Protein AF-A0A6H9WNY3-F1 (afdb_monomer_lite)

Secondary structure (DSSP, 8-state):
-------------------------------------PPPP--PPPPSSPPPPP----TTT--EE--SEEEEESS-EEEEBSEEEEEBEEEESS-EE-TTB-S-EEEES-SSS-SEEPPTT-EEEEESS-EE--TT----EEES--TT-----EEEESS-EESSPPEEPTT-SSPPB---TTHHHHSB--STTPPPB--TTHHHHHHHHHHHHHHSPPSSEEEEEEPPPEEEEEEEETTTEEEEEEE-S-EEEEEE--SS-SEEEEEEEHHHHHHHHTTSS-EEEEEESPPTT-EEEEEEESSEEEEEEEEEEEETTEE---TTTSHHHHHHHHHHEEEE-TT-SEEEEE-EEEEEEEEE-TTS-EEEEEEEEEEEGGG-EESEEEETT-EEEESS-EES-EEESS-EEEE-S---SSPPEEEE-----S-SSSS---SPPP----B-TTT--B---EEEEEE-GGG-EEEEEE-S--

Structure (mmCIF, N/CA/C/O backbone):
data_AF-A0A6H9WNY3-F1
#
_entry.id   AF-A0A6H9WNY3-F1
#
loop_
_atom_site.group_PDB
_atom_site.id
_atom_site.type_symbol
_atom_site.label_atom_id
_atom_site.label_alt_id
_atom_site.label_comp_id
_atom_site.label_asym_id
_atom_site.label_entity_id
_atom_site.label_seq_id
_atom_site.pdbx_PDB_ins_code
_atom_site.Cartn_x
_atom_site.Cartn_y
_atom_site.Cartn_z
_atom_site.occupancy
_atom_site.B_iso_or_equiv
_atom_site.auth_seq_id
_atom_site.auth_comp_id
_atom_site.auth_asym_id
_atom_site.auth_atom_id
_atom_site.pdbx_PDB_model_num
ATOM 1 N N . MET A 1 1 ? -52.421 21.750 -39.000 1.00 34.47 1 MET A N 1
ATOM 2 C CA . MET A 1 1 ? -52.749 20.972 -40.215 1.00 34.47 1 MET A CA 1
ATOM 3 C C . MET A 1 1 ? -51.470 20.801 -41.020 1.00 34.47 1 MET A C 1
ATOM 5 O O . MET A 1 1 ? -50.813 21.823 -41.181 1.00 34.47 1 MET A O 1
ATOM 9 N N . PRO A 1 2 ? -51.131 19.612 -41.554 1.00 45.41 2 PRO A N 1
ATOM 10 C CA . PRO A 1 2 ? -51.481 18.226 -41.160 1.00 45.41 2 PRO A CA 1
ATOM 11 C C . PRO A 1 2 ? -50.256 17.540 -40.469 1.00 45.41 2 PRO A C 1
ATOM 13 O O . PRO A 1 2 ? -49.135 17.932 -40.750 1.00 45.41 2 PRO A O 1
ATOM 16 N N . GLN A 1 3 ? -50.275 16.666 -39.447 1.00 37.25 3 GLN A N 1
ATOM 17 C CA . GLN A 1 3 ? -51.044 15.474 -39.019 1.00 37.25 3 GLN A CA 1
ATOM 18 C C . GLN A 1 3 ? -50.912 14.221 -39.907 1.00 37.25 3 GLN A C 1
ATOM 20 O O . GLN A 1 3 ? -51.095 14.320 -41.115 1.00 37.25 3 GLN A O 1
ATOM 25 N N . LEU A 1 4 ? -50.733 13.073 -39.213 1.00 31.97 4 LEU A N 1
ATOM 26 C CA . LEU A 1 4 ? -50.788 11.639 -39.598 1.00 31.97 4 LEU A CA 1
ATOM 27 C C . LEU A 1 4 ? -49.418 10.922 -39.670 1.00 31.97 4 LEU A C 1
ATOM 29 O O . LEU A 1 4 ? -48.505 11.414 -40.310 1.00 31.97 4 LEU A O 1
ATOM 33 N N . GLN A 1 5 ? -49.193 9.717 -39.130 1.00 33.12 5 GLN A N 1
ATOM 34 C CA . GLN A 1 5 ? -49.881 8.887 -38.129 1.00 33.12 5 GLN A CA 1
ATOM 35 C C . GLN A 1 5 ? -48.963 7.686 -37.801 1.00 33.12 5 GLN A C 1
ATOM 37 O O . GLN A 1 5 ? -48.269 7.165 -38.669 1.00 33.12 5 GLN A O 1
ATOM 42 N N . SER A 1 6 ? -49.003 7.213 -36.556 1.00 39.84 6 SER A N 1
ATOM 43 C CA . SER A 1 6 ? -48.342 6.003 -36.045 1.00 39.84 6 SER A CA 1
ATOM 44 C C . SER A 1 6 ? -48.907 4.694 -36.622 1.00 39.84 6 SER A C 1
ATOM 46 O O . SER A 1 6 ? -50.127 4.572 -36.740 1.00 39.84 6 SER A O 1
ATOM 48 N N . ARG A 1 7 ? -48.079 3.649 -36.793 1.00 32.47 7 ARG A N 1
ATOM 49 C CA . ARG A 1 7 ? -48.548 2.246 -36.833 1.00 32.47 7 ARG A CA 1
ATOM 50 C C . ARG A 1 7 ? -47.637 1.301 -36.042 1.00 32.47 7 ARG A C 1
ATOM 52 O O . ARG A 1 7 ? -46.516 1.018 -36.439 1.00 32.47 7 ARG A O 1
ATOM 59 N N . ARG A 1 8 ? -48.184 0.782 -34.936 1.00 35.12 8 ARG A N 1
ATOM 60 C CA . ARG A 1 8 ? -47.727 -0.419 -34.217 1.00 35.12 8 ARG A CA 1
ATOM 61 C C . ARG A 1 8 ? -48.290 -1.661 -34.918 1.00 35.12 8 ARG A C 1
ATOM 63 O O . ARG A 1 8 ? -49.485 -1.693 -35.209 1.00 35.12 8 ARG A O 1
ATOM 70 N N . LEU A 1 9 ? -47.474 -2.692 -35.119 1.00 31.30 9 LEU A N 1
ATOM 71 C CA . LEU A 1 9 ? -47.917 -4.017 -35.565 1.00 31.30 9 LEU A CA 1
ATOM 72 C C . LEU A 1 9 ? -48.058 -4.948 -34.351 1.00 31.30 9 LEU A C 1
ATOM 74 O O . LEU A 1 9 ? -47.088 -5.252 -33.667 1.00 31.30 9 LEU A O 1
ATOM 78 N N . ARG A 1 10 ? -49.299 -5.374 -34.079 1.00 34.81 10 ARG A N 1
ATOM 79 C CA . ARG A 1 10 ? -49.643 -6.525 -33.227 1.00 34.81 10 ARG A CA 1
ATOM 80 C C . ARG A 1 10 ? -49.756 -7.756 -34.124 1.00 34.81 10 ARG A C 1
ATOM 82 O O . ARG A 1 10 ? -50.498 -7.700 -35.102 1.00 34.81 10 ARG A O 1
ATOM 89 N N . VAL A 1 11 ? -49.150 -8.876 -33.738 1.00 34.47 11 VAL A N 1
ATOM 90 C CA . VAL A 1 11 ? -49.481 -10.199 -34.293 1.00 34.47 11 VAL A CA 1
ATOM 91 C C . VAL A 1 11 ? -50.318 -10.964 -33.266 1.00 34.47 11 VAL A C 1
ATOM 93 O O . VAL A 1 11 ? -49.983 -11.025 -32.085 1.00 34.47 11 VAL A O 1
ATOM 96 N N . ARG A 1 12 ? -51.474 -11.463 -33.720 1.00 32.38 12 ARG A N 1
ATOM 97 C CA . ARG A 1 12 ? -52.479 -12.207 -32.948 1.00 32.38 12 ARG A CA 1
ATOM 98 C C . ARG A 1 12 ? -52.217 -13.718 -33.021 1.00 32.38 12 ARG A C 1
ATOM 100 O O . ARG A 1 12 ? -51.865 -14.230 -34.076 1.00 32.38 12 ARG A O 1
ATOM 107 N N . ARG A 1 13 ? -52.494 -14.404 -31.905 1.00 38.94 13 ARG A N 1
ATOM 108 C CA . ARG A 1 13 ? -52.745 -15.854 -31.783 1.00 38.94 13 ARG A CA 1
ATOM 109 C C . ARG A 1 13 ? -53.949 -16.288 -32.631 1.00 38.94 13 ARG A C 1
ATOM 111 O O . ARG A 1 13 ? -54.938 -15.562 -32.653 1.00 38.94 13 ARG A O 1
ATOM 118 N N . ASN A 1 14 ? -53.906 -17.509 -33.172 1.00 29.33 14 ASN A N 1
ATOM 119 C CA . ASN A 1 14 ? -55.090 -18.290 -33.548 1.00 29.33 14 ASN A CA 1
ATOM 120 C C . ASN A 1 14 ? -55.005 -19.713 -32.965 1.00 29.33 14 ASN A C 1
ATOM 122 O O . ASN A 1 14 ? -53.932 -20.307 -32.899 1.00 29.33 14 ASN A O 1
ATOM 126 N N . LEU A 1 15 ? -56.165 -20.197 -32.519 1.00 34.97 15 LEU A N 1
ATOM 127 C CA . LEU A 1 15 ? -56.474 -21.470 -31.859 1.00 34.97 15 LEU A CA 1
ATOM 128 C C . LEU A 1 15 ? -57.306 -22.370 -32.797 1.00 34.97 15 LEU A C 1
ATOM 130 O O . LEU A 1 15 ? -58.068 -21.847 -33.607 1.00 34.97 15 LEU A O 1
ATOM 134 N N . GLY A 1 16 ? -57.263 -23.688 -32.552 1.00 27.66 16 GLY A N 1
ATOM 135 C CA . GLY A 1 16 ? -58.256 -24.699 -32.978 1.00 27.66 16 GLY A CA 1
ATOM 136 C C . GLY A 1 16 ? -57.761 -25.627 -34.098 1.00 27.66 16 GLY A C 1
ATOM 137 O O . GLY A 1 16 ? -57.126 -25.158 -35.029 1.00 27.66 16 GLY A O 1
ATOM 138 N N . GLY A 1 17 ? -57.984 -26.943 -34.121 1.00 28.89 17 GLY A N 1
ATOM 139 C CA . GLY A 1 17 ? -58.735 -27.869 -33.269 1.00 28.89 17 GLY A CA 1
ATOM 140 C C . GLY A 1 17 ? -58.964 -29.196 -34.032 1.00 28.89 17 GLY A C 1
ATOM 141 O O . GLY A 1 17 ? -59.437 -29.164 -35.157 1.00 28.89 17 GLY A O 1
ATOM 142 N N . ILE A 1 18 ? -58.544 -30.318 -33.428 1.00 32.75 18 ILE A N 1
ATOM 143 C CA . ILE A 1 18 ? -59.105 -31.696 -33.354 1.00 32.75 18 ILE A CA 1
ATOM 144 C C . ILE A 1 18 ? -60.033 -32.245 -34.487 1.00 32.75 18 ILE A C 1
ATOM 146 O O . ILE A 1 18 ? -61.090 -31.665 -34.703 1.00 32.75 18 ILE A O 1
ATOM 150 N N . LEU A 1 19 ? -59.731 -33.438 -35.075 1.00 28.78 19 LEU A N 1
ATOM 151 C CA . LEU A 1 19 ? -60.422 -34.766 -34.896 1.00 28.78 19 LEU A CA 1
ATOM 152 C C . LEU A 1 19 ? -60.006 -35.866 -35.935 1.00 28.78 19 LEU A C 1
ATOM 154 O O . LEU A 1 19 ? -60.083 -35.616 -37.129 1.00 28.78 19 LEU A O 1
ATOM 158 N N . ALA A 1 20 ? -59.625 -37.062 -35.420 1.00 28.83 20 ALA A N 1
ATOM 159 C CA . ALA A 1 20 ? -59.893 -38.488 -35.805 1.00 28.83 20 ALA A CA 1
ATOM 160 C C . ALA A 1 20 ? -59.968 -38.952 -37.294 1.00 28.83 20 ALA A C 1
ATOM 162 O O . ALA A 1 20 ? -60.455 -38.219 -38.136 1.00 28.83 20 ALA A O 1
ATOM 163 N N . ALA A 1 21 ? -59.657 -40.183 -37.753 1.00 28.64 21 ALA A N 1
ATOM 164 C CA . ALA A 1 21 ? -59.227 -41.519 -37.265 1.00 28.64 21 ALA A CA 1
ATOM 165 C C . ALA A 1 21 ? -58.685 -42.301 -38.510 1.00 28.64 21 ALA A C 1
ATOM 167 O O . ALA A 1 21 ? -59.074 -41.973 -39.628 1.00 28.64 21 ALA A O 1
ATOM 168 N N . SER A 1 22 ? -57.828 -43.335 -38.462 1.00 26.95 22 SER A N 1
ATOM 169 C CA . SER A 1 22 ? -58.185 -44.758 -38.238 1.00 26.95 22 SER A CA 1
ATOM 170 C C . SER A 1 22 ? -56.954 -45.686 -38.398 1.00 26.95 22 SER A C 1
ATOM 172 O O . SER A 1 22 ? -55.982 -45.344 -39.062 1.00 26.95 22 SER A O 1
ATOM 174 N N . ILE A 1 23 ? -57.068 -46.874 -37.799 1.00 30.25 23 ILE A N 1
ATOM 175 C CA . ILE A 1 23 ? -56.110 -47.953 -37.478 1.00 30.25 23 ILE A CA 1
ATOM 176 C C . ILE A 1 23 ? -55.567 -48.778 -38.670 1.00 30.25 23 ILE A C 1
ATOM 178 O O . ILE A 1 23 ? -56.342 -49.187 -39.529 1.00 30.25 23 ILE A O 1
ATOM 182 N N . ALA A 1 24 ? -54.290 -49.191 -38.600 1.00 27.92 24 ALA A N 1
ATOM 183 C CA . ALA A 1 24 ? -53.834 -50.541 -38.976 1.00 27.92 24 ALA A CA 1
ATOM 184 C C . ALA A 1 24 ? -52.557 -50.914 -38.192 1.00 27.92 24 ALA A C 1
ATOM 186 O O . ALA A 1 24 ? -51.539 -50.231 -38.267 1.00 27.92 24 ALA A O 1
ATOM 187 N N . ALA A 1 25 ? -52.652 -51.979 -37.396 1.00 28.02 25 ALA A N 1
ATOM 188 C CA . ALA A 1 25 ? -51.618 -52.474 -36.497 1.00 28.02 25 ALA A CA 1
ATOM 189 C C . ALA A 1 25 ? -50.583 -53.344 -37.231 1.00 28.02 25 ALA A C 1
ATOM 191 O O . ALA A 1 25 ? -50.953 -54.258 -37.965 1.00 28.02 25 ALA A O 1
ATOM 192 N N . VAL A 1 26 ? -49.297 -53.119 -36.954 1.00 31.86 26 VAL A N 1
ATOM 193 C CA . VAL A 1 26 ? -48.222 -54.094 -37.183 1.00 31.86 26 VAL A CA 1
ATOM 194 C C . VAL A 1 26 ? -47.498 -54.275 -35.853 1.00 31.86 26 VAL A C 1
ATOM 196 O O . VAL A 1 26 ? -46.986 -53.319 -35.277 1.00 31.86 26 VAL A O 1
ATOM 199 N N . ALA A 1 27 ? -47.530 -55.500 -35.333 1.00 29.64 27 ALA A N 1
ATOM 200 C CA . ALA A 1 27 ? -46.882 -55.880 -34.089 1.00 29.64 27 ALA A CA 1
ATOM 201 C C . ALA A 1 27 ? -45.362 -55.977 -34.289 1.00 29.64 27 ALA A C 1
ATOM 203 O O . ALA A 1 27 ? -44.896 -56.740 -35.133 1.00 29.64 27 ALA A O 1
ATOM 204 N N . VAL A 1 28 ? -44.600 -55.236 -33.483 1.00 34.69 28 VAL A N 1
ATOM 205 C CA . VAL A 1 28 ? -43.147 -55.386 -33.320 1.00 34.69 28 VAL A CA 1
ATOM 206 C C . VAL A 1 28 ? -42.886 -55.514 -31.812 1.00 34.69 28 VAL A C 1
ATOM 208 O O . VAL A 1 28 ? -43.454 -54.732 -31.046 1.00 34.69 28 VAL A O 1
ATOM 211 N N . PRO A 1 29 ? -42.116 -56.514 -31.350 1.00 32.22 29 PRO A N 1
ATOM 212 C CA . PRO A 1 29 ? -41.937 -56.776 -29.926 1.00 32.22 29 PRO A CA 1
ATOM 213 C C . PRO A 1 29 ? -41.189 -55.628 -29.234 1.00 32.22 29 PRO A C 1
ATOM 215 O O . PRO A 1 29 ? -40.080 -55.265 -29.620 1.00 32.22 29 PRO A O 1
ATOM 218 N N . LEU A 1 30 ? -41.814 -55.082 -28.188 1.00 27.36 30 LEU A N 1
ATOM 219 C CA . LEU A 1 30 ? -41.206 -54.169 -27.223 1.00 27.36 30 LEU A CA 1
ATOM 220 C C . LEU A 1 30 ? -40.147 -54.928 -26.415 1.00 27.36 30 LEU A C 1
ATOM 222 O O . LEU A 1 30 ? -40.478 -55.723 -25.538 1.00 27.36 30 LEU A O 1
ATOM 226 N N . VAL A 1 31 ? -38.876 -54.659 -26.698 1.00 35.72 31 VAL A N 1
ATOM 227 C CA . VAL A 1 31 ? -37.794 -54.880 -25.738 1.00 35.72 31 VAL A CA 1
ATOM 228 C C . VAL A 1 31 ? -37.658 -53.577 -24.959 1.00 35.72 31 VAL A C 1
ATOM 230 O O . VAL A 1 31 ? -37.225 -52.564 -25.505 1.00 35.72 31 VAL A O 1
ATOM 233 N N . SER A 1 32 ? -38.100 -53.579 -23.703 1.00 31.88 32 SER A N 1
ATOM 234 C CA . SER A 1 32 ? -37.894 -52.456 -22.788 1.00 31.88 32 SER A CA 1
ATOM 235 C C . SER A 1 32 ? -36.393 -52.211 -22.601 1.00 31.88 32 SER A C 1
ATOM 237 O O . SER A 1 32 ? -35.685 -53.156 -22.242 1.00 31.88 32 SER A O 1
ATOM 239 N N . PRO A 1 33 ? -35.878 -50.982 -22.773 1.00 32.75 33 PRO A N 1
ATOM 240 C CA . PRO A 1 33 ? -34.566 -50.656 -22.249 1.00 32.75 33 PRO A CA 1
ATOM 241 C C . PRO A 1 33 ? -34.655 -50.669 -20.720 1.00 32.75 33 PRO A C 1
ATOM 243 O O . PRO A 1 33 ? -35.486 -49.988 -20.117 1.00 32.75 33 PRO A O 1
ATOM 246 N N . ILE A 1 34 ? -33.809 -51.487 -20.100 1.00 33.53 34 ILE A N 1
ATOM 247 C CA . ILE A 1 34 ? -33.526 -51.440 -18.669 1.00 33.53 34 ILE A CA 1
ATOM 248 C C . ILE A 1 34 ? -33.005 -50.029 -18.385 1.00 33.53 34 ILE A C 1
ATOM 250 O O . ILE A 1 34 ? -31.889 -49.690 -18.774 1.00 33.53 34 ILE A O 1
ATOM 254 N N . GLN A 1 35 ? -33.816 -49.186 -17.746 1.00 31.58 35 GLN A N 1
ATOM 255 C CA . GLN A 1 35 ? -33.305 -47.971 -17.127 1.00 31.58 35 GLN A CA 1
ATOM 256 C C . GLN A 1 35 ? -32.492 -48.406 -15.911 1.00 31.58 35 GLN A C 1
ATOM 258 O O . GLN A 1 35 ? -33.046 -48.787 -14.879 1.00 31.58 35 GLN A O 1
ATOM 263 N N . LEU A 1 36 ? -31.168 -48.394 -16.054 1.00 33.03 36 LEU A N 1
ATOM 264 C CA . LEU A 1 36 ? -30.271 -48.411 -14.912 1.00 33.03 36 LEU A CA 1
ATOM 265 C C . LEU A 1 36 ? -30.496 -47.080 -14.181 1.00 33.03 36 LEU A C 1
ATOM 267 O O . LEU A 1 36 ? -30.042 -46.030 -14.631 1.00 33.03 36 LEU A O 1
ATOM 271 N N . LEU A 1 37 ? -31.269 -47.112 -13.095 1.00 34.12 37 LEU A N 1
ATOM 272 C CA . LEU A 1 37 ? -31.332 -46.023 -12.125 1.00 34.12 37 LEU A CA 1
ATOM 273 C C . LEU A 1 37 ? -29.942 -45.908 -11.488 1.00 34.12 37 LEU A C 1
ATOM 275 O O . LEU A 1 37 ? -29.653 -46.560 -10.487 1.00 34.12 37 LEU A O 1
ATOM 279 N N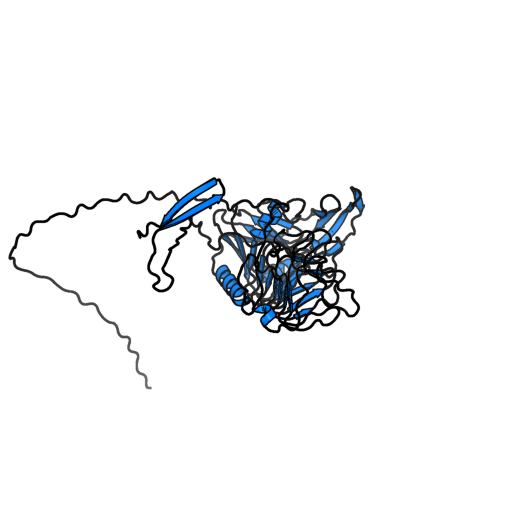 . GLY A 1 38 ? -29.062 -45.124 -12.110 1.00 29.06 38 GLY A N 1
ATOM 280 C CA . GLY A 1 38 ? -27.867 -44.628 -11.446 1.00 29.06 38 GLY A CA 1
ATOM 281 C C . GLY A 1 38 ? -28.317 -43.804 -10.247 1.00 29.06 38 GLY A C 1
ATOM 282 O O . GLY A 1 38 ? -29.139 -42.897 -10.393 1.00 29.06 38 GLY A O 1
ATOM 283 N N . ALA A 1 39 ? -27.842 -44.161 -9.056 1.00 32.25 39 ALA A N 1
ATOM 284 C CA . ALA A 1 39 ? -28.038 -43.341 -7.874 1.00 32.25 39 ALA A CA 1
ATOM 285 C C . ALA A 1 39 ? -27.515 -41.931 -8.181 1.00 32.25 39 ALA A C 1
ATOM 287 O O . ALA A 1 39 ? -26.385 -41.783 -8.649 1.00 32.25 39 ALA A O 1
ATOM 288 N N . ALA A 1 40 ? -28.344 -40.911 -7.950 1.00 33.34 40 ALA A N 1
ATOM 289 C CA . ALA A 1 40 ? -27.862 -39.539 -7.941 1.00 33.34 40 ALA A CA 1
ATOM 290 C C . ALA A 1 40 ? -26.674 -39.461 -6.966 1.00 33.34 40 ALA A C 1
ATOM 292 O O . ALA A 1 40 ? -26.742 -40.096 -5.904 1.00 33.34 40 ALA A O 1
ATOM 293 N N . PRO A 1 41 ? -25.594 -38.733 -7.303 1.00 32.06 41 PRO A N 1
ATOM 294 C CA . PRO A 1 41 ? -24.522 -38.521 -6.350 1.00 32.06 41 PRO A CA 1
ATOM 295 C C . PRO A 1 41 ? -25.141 -37.942 -5.080 1.00 32.06 41 PRO A C 1
ATOM 297 O O . PRO A 1 41 ? -25.980 -37.039 -5.134 1.00 32.06 41 PRO A O 1
ATOM 300 N N . VAL A 1 42 ? -24.777 -38.524 -3.939 1.00 29.47 42 VAL A N 1
ATOM 301 C CA . VAL A 1 42 ? -25.113 -37.969 -2.633 1.00 29.47 42 VAL A CA 1
ATOM 302 C C . VAL A 1 42 ? -24.567 -36.548 -2.649 1.00 29.47 42 VAL A C 1
ATOM 304 O O . VAL A 1 42 ? -23.354 -36.366 -2.705 1.00 29.47 42 VAL A O 1
ATOM 307 N N . SER A 1 43 ? -25.454 -35.552 -2.677 1.00 34.66 43 SER A N 1
ATOM 308 C CA . SER A 1 43 ? -25.064 -34.167 -2.442 1.00 34.66 43 SER A CA 1
ATOM 309 C C . SER A 1 43 ? -24.368 -34.164 -1.092 1.00 34.66 43 SER A C 1
ATOM 311 O O . SER A 1 43 ? -25.015 -34.391 -0.066 1.00 34.66 43 SER A O 1
ATOM 313 N N . ALA A 1 44 ? -23.050 -33.966 -1.090 1.00 34.66 44 ALA A N 1
ATOM 314 C CA . ALA A 1 44 ? -22.368 -33.555 0.120 1.00 34.66 44 ALA A CA 1
ATOM 315 C C . ALA A 1 44 ? -23.129 -32.330 0.641 1.00 34.66 44 ALA A C 1
ATOM 317 O O . ALA A 1 44 ? -23.535 -31.472 -0.149 1.00 34.66 44 ALA A O 1
ATOM 318 N N . ALA A 1 45 ? -23.424 -32.304 1.939 1.00 31.83 45 ALA A N 1
ATOM 319 C CA . ALA A 1 45 ? -23.980 -31.110 2.551 1.00 31.83 45 ALA A CA 1
ATOM 320 C C . ALA A 1 45 ? -23.035 -29.948 2.220 1.00 31.83 45 ALA A C 1
ATOM 322 O O . ALA A 1 45 ? -21.826 -30.082 2.421 1.00 31.83 45 ALA A O 1
ATOM 323 N N . GLU A 1 46 ? -23.567 -28.855 1.669 1.00 33.72 46 GLU A N 1
ATOM 324 C CA . GLU A 1 46 ? -22.794 -27.629 1.504 1.00 33.72 46 GLU A CA 1
ATOM 325 C C . GLU A 1 46 ? -22.223 -27.265 2.875 1.00 33.72 46 GLU A C 1
ATOM 327 O O . GLU A 1 46 ? -22.961 -27.061 3.843 1.00 33.72 46 GLU A O 1
ATOM 332 N N . SER A 1 47 ? -20.896 -27.274 2.981 1.00 37.69 47 SER A N 1
ATOM 333 C CA . SER A 1 47 ? -20.223 -26.752 4.159 1.00 37.69 47 SER A CA 1
ATOM 334 C C . SER A 1 47 ? -20.581 -25.275 4.271 1.00 37.69 47 SER A C 1
ATOM 336 O O . SER A 1 47 ? -20.307 -24.504 3.355 1.00 37.69 47 SER A O 1
ATOM 338 N N . THR A 1 48 ? -21.175 -24.864 5.391 1.00 41.38 48 THR A N 1
ATOM 339 C CA . THR A 1 48 ? -21.466 -23.450 5.686 1.00 41.38 48 THR A CA 1
ATOM 340 C C . THR A 1 48 ? -20.209 -22.641 6.019 1.00 41.38 48 THR A C 1
ATOM 342 O O . THR A 1 48 ? -20.306 -21.456 6.317 1.00 41.38 48 THR A O 1
ATOM 345 N N . GLN A 1 49 ? -19.037 -23.280 6.028 1.00 43.41 49 GLN A N 1
ATOM 346 C CA . GLN A 1 49 ? -17.739 -22.653 6.248 1.00 43.41 49 GLN A CA 1
ATOM 347 C C . GLN A 1 49 ? -16.806 -23.022 5.101 1.00 43.41 49 GLN A C 1
ATOM 349 O O . GLN A 1 49 ? -16.645 -24.203 4.773 1.00 43.41 49 GLN A O 1
ATOM 354 N N . CYS A 1 50 ? -16.190 -22.014 4.489 1.00 43.19 50 CYS A N 1
ATOM 355 C CA . CYS A 1 50 ? -15.143 -22.260 3.514 1.00 43.19 50 CYS A CA 1
ATOM 356 C C . CYS A 1 50 ? -13.988 -23.015 4.210 1.00 43.19 50 CYS A C 1
ATOM 358 O O . CYS A 1 50 ? -13.699 -22.730 5.378 1.00 43.19 50 CYS A O 1
ATOM 360 N N . PRO A 1 51 ? -13.351 -24.002 3.551 1.00 44.25 51 PRO A N 1
ATOM 361 C CA . PRO A 1 51 ? -12.167 -24.642 4.111 1.00 44.25 51 PRO A CA 1
ATOM 362 C C . PRO A 1 51 ? -11.118 -23.568 4.414 1.00 44.25 51 PRO A C 1
ATOM 364 O O . PRO A 1 51 ? -10.946 -22.635 3.630 1.00 44.25 51 PRO A O 1
ATOM 367 N N . ALA A 1 52 ? -10.445 -23.685 5.559 1.00 41.25 52 ALA A N 1
ATOM 368 C CA . ALA A 1 52 ? -9.367 -22.770 5.901 1.00 41.25 52 ALA A CA 1
ATOM 369 C C . ALA A 1 52 ? -8.305 -22.823 4.791 1.00 41.25 52 ALA A C 1
ATOM 371 O O . ALA A 1 52 ? -7.829 -23.906 4.442 1.00 41.25 52 ALA A O 1
ATOM 372 N N . ASN A 1 53 ? -7.935 -21.666 4.235 1.00 38.41 53 ASN A N 1
ATOM 373 C CA . ASN A 1 53 ? -6.710 -21.583 3.443 1.00 38.41 53 ASN A CA 1
ATOM 374 C C . ASN A 1 53 ? -5.522 -21.972 4.337 1.00 38.41 53 ASN A C 1
ATOM 376 O O . ASN A 1 53 ? -5.585 -21.743 5.551 1.00 38.41 53 ASN A O 1
ATOM 380 N N . PRO A 1 54 ? -4.456 -22.572 3.775 1.00 33.72 54 PRO A N 1
ATOM 381 C CA . PRO A 1 54 ? -3.291 -22.951 4.559 1.00 33.72 54 PRO A CA 1
ATOM 382 C C . PRO A 1 54 ? -2.806 -21.756 5.383 1.00 33.72 54 PRO A C 1
ATOM 384 O O . PRO A 1 54 ? -2.617 -20.657 4.861 1.00 33.72 54 PRO A O 1
ATOM 387 N N . VAL A 1 55 ? -2.658 -21.985 6.688 1.00 30.88 55 VAL A N 1
ATOM 388 C CA . VAL A 1 55 ? -2.118 -21.009 7.632 1.00 30.88 55 VAL A CA 1
ATOM 389 C C . VAL A 1 55 ? -0.660 -20.779 7.259 1.00 30.88 55 VAL A C 1
ATOM 391 O O . VAL A 1 55 ? 0.166 -21.687 7.370 1.00 30.88 55 VAL A O 1
ATOM 394 N N . TRP A 1 56 ? -0.353 -19.573 6.794 1.00 31.56 56 TRP A N 1
ATOM 395 C CA . TRP A 1 56 ? 1.020 -19.139 6.593 1.00 31.56 56 TRP A CA 1
ATOM 396 C C . TRP A 1 56 ? 1.631 -18.854 7.963 1.00 31.56 56 TRP A C 1
ATOM 398 O O . TRP A 1 56 ? 1.052 -18.127 8.769 1.00 31.56 56 TRP A O 1
ATOM 408 N N . GLY A 1 57 ? 2.762 -19.493 8.262 1.00 24.88 57 GLY A N 1
ATOM 409 C CA . GLY A 1 57 ? 3.470 -19.248 9.515 1.00 24.88 57 GLY A CA 1
ATOM 410 C C . GLY A 1 57 ? 3.948 -17.792 9.604 1.00 24.88 57 GLY A C 1
ATOM 411 O O . GLY A 1 57 ? 4.060 -17.116 8.583 1.00 24.88 57 GLY A O 1
ATOM 412 N N . GLY A 1 58 ? 4.244 -17.330 10.826 1.00 24.56 58 GLY A N 1
ATOM 413 C CA . GLY A 1 58 ? 4.671 -15.959 11.136 1.00 24.56 58 GLY A CA 1
ATOM 414 C C . GLY A 1 58 ? 5.867 -15.431 10.332 1.00 24.56 58 GLY A C 1
ATOM 415 O O . GLY A 1 58 ? 6.451 -16.147 9.527 1.00 24.56 58 GLY A O 1
ATOM 416 N N . ILE A 1 59 ? 6.245 -14.171 10.571 1.00 32.75 59 ILE A N 1
ATOM 417 C CA . ILE A 1 59 ? 7.246 -13.386 9.811 1.00 32.75 59 ILE A CA 1
ATOM 418 C C . ILE A 1 59 ? 8.560 -14.130 9.486 1.00 32.75 59 ILE A C 1
ATOM 420 O O . ILE A 1 59 ? 9.119 -13.923 8.415 1.00 32.75 59 ILE A O 1
ATOM 424 N N . GLU A 1 60 ? 9.022 -15.071 10.318 1.00 30.41 60 GLU A N 1
ATOM 425 C CA . GLU A 1 60 ? 10.218 -15.894 10.027 1.00 30.41 60 GLU A CA 1
ATOM 426 C C . GLU A 1 60 ? 9.971 -17.094 9.082 1.00 30.41 60 GLU A C 1
ATOM 428 O O . GLU A 1 60 ? 10.895 -17.808 8.695 1.00 30.41 60 GLU A O 1
ATOM 433 N N . THR A 1 61 ? 8.721 -17.342 8.702 1.00 28.62 61 THR A N 1
ATOM 434 C CA . THR A 1 61 ? 8.267 -18.529 7.958 1.00 28.62 61 THR A CA 1
ATOM 435 C C . THR A 1 61 ? 7.470 -18.221 6.689 1.00 28.62 61 THR A C 1
ATOM 437 O O . THR A 1 61 ? 7.229 -19.149 5.914 1.00 28.62 61 THR A O 1
ATOM 440 N N . LEU A 1 62 ? 7.196 -16.949 6.366 1.00 38.31 62 LEU A N 1
ATOM 441 C CA . LEU A 1 62 ? 6.884 -16.510 4.995 1.00 38.31 62 LEU A CA 1
ATOM 442 C C . LEU A 1 62 ? 8.155 -16.512 4.122 1.00 38.31 62 LEU A C 1
ATOM 444 O O . LEU A 1 62 ? 8.517 -15.542 3.469 1.00 38.31 62 LEU A O 1
ATOM 448 N N . THR A 1 63 ? 8.860 -17.640 4.105 1.00 39.56 63 THR A N 1
ATOM 449 C CA . THR A 1 63 ? 9.994 -17.865 3.208 1.00 39.56 63 THR A CA 1
ATOM 450 C C . THR A 1 63 ? 9.442 -18.286 1.848 1.00 39.56 63 THR A C 1
ATOM 452 O O . THR A 1 63 ? 9.273 -19.465 1.548 1.00 39.56 63 THR A O 1
ATOM 455 N N . GLY A 1 64 ? 9.081 -17.295 1.034 1.00 57.97 64 GLY A N 1
ATOM 456 C CA . GLY A 1 64 ? 8.520 -17.488 -0.299 1.00 57.97 64 GLY A CA 1
ATOM 457 C C . GLY A 1 64 ? 9.304 -16.695 -1.330 1.00 57.97 64 GLY A C 1
ATOM 458 O O . GLY A 1 64 ? 9.726 -15.575 -1.078 1.00 57.97 64 GLY A O 1
ATOM 459 N N . ARG A 1 65 ? 9.543 -17.281 -2.501 1.00 68.31 65 ARG A N 1
ATOM 460 C CA . ARG A 1 65 ? 9.982 -16.501 -3.658 1.00 68.31 65 ARG A CA 1
ATOM 461 C C . ARG A 1 65 ? 8.752 -16.081 -4.435 1.00 68.31 65 ARG A C 1
ATOM 463 O O . ARG A 1 65 ? 7.906 -16.922 -4.746 1.00 68.31 65 ARG A O 1
ATOM 470 N N . ASP A 1 66 ? 8.686 -14.807 -4.771 1.00 71.00 66 ASP A N 1
ATOM 471 C CA . ASP A 1 66 ? 7.570 -14.233 -5.492 1.00 71.00 66 ASP A CA 1
ATOM 472 C C . ASP A 1 66 ? 8.038 -13.617 -6.809 1.00 71.00 66 ASP A C 1
ATOM 474 O O . ASP A 1 66 ? 9.035 -12.906 -6.887 1.00 71.00 66 ASP A O 1
ATOM 478 N N . ALA A 1 67 ? 7.311 -13.960 -7.863 1.00 70.00 67 ALA A N 1
ATOM 479 C CA . ALA A 1 67 ? 7.558 -13.518 -9.227 1.00 70.00 67 ALA A CA 1
ATOM 480 C C . ALA A 1 67 ? 6.636 -12.359 -9.638 1.00 70.00 67 ALA A C 1
ATOM 482 O O . ALA A 1 67 ? 6.739 -11.848 -10.754 1.00 70.00 67 ALA A O 1
ATOM 483 N N . ASN A 1 68 ? 5.676 -11.997 -8.785 1.00 80.81 68 ASN A N 1
ATOM 484 C CA . ASN A 1 68 ? 4.689 -10.980 -9.098 1.00 80.81 68 ASN A CA 1
ATOM 485 C C . ASN A 1 68 ? 5.236 -9.572 -8.858 1.00 80.81 68 ASN A C 1
ATOM 487 O O . ASN A 1 68 ? 6.167 -9.352 -8.086 1.00 80.81 68 ASN A O 1
ATOM 491 N N . VAL A 1 69 ? 4.608 -8.606 -9.526 1.00 87.31 69 VAL A N 1
ATOM 492 C CA . VAL A 1 69 ? 4.895 -7.190 -9.305 1.00 87.31 69 VAL A CA 1
ATOM 493 C C . VAL A 1 69 ? 4.424 -6.811 -7.910 1.00 87.31 69 VAL A C 1
ATOM 495 O O . VAL A 1 69 ? 3.265 -7.038 -7.558 1.00 87.31 69 VAL A O 1
ATOM 498 N N . SER A 1 70 ? 5.339 -6.251 -7.130 1.00 91.69 70 SER A N 1
ATOM 499 C CA . SER A 1 70 ? 5.073 -5.727 -5.798 1.00 91.69 70 SER A CA 1
ATOM 500 C C . SER A 1 70 ? 4.600 -4.282 -5.883 1.00 91.69 70 SER A C 1
ATOM 502 O O . SER A 1 70 ? 3.479 -3.972 -5.477 1.00 91.69 70 SER A O 1
ATOM 504 N N . LEU A 1 71 ? 5.403 -3.453 -6.557 1.00 96.19 71 LEU A N 1
ATOM 505 C CA . LEU A 1 71 ? 5.094 -2.065 -6.866 1.00 96.19 71 LEU A CA 1
ATOM 506 C C . LEU A 1 71 ? 5.008 -1.879 -8.382 1.00 96.19 71 LEU A C 1
ATOM 508 O O . LEU A 1 71 ? 5.959 -2.175 -9.105 1.00 96.19 71 LEU A O 1
ATOM 512 N N . TYR A 1 72 ? 3.880 -1.363 -8.857 1.00 97.25 72 TYR A N 1
ATOM 513 C CA . TYR A 1 72 ? 3.679 -0.928 -10.235 1.00 97.25 72 TYR A CA 1
ATOM 514 C C . TYR A 1 72 ? 3.324 0.559 -10.263 1.00 97.25 72 TYR A C 1
ATOM 516 O O . TYR A 1 72 ? 2.363 0.968 -9.612 1.00 97.25 72 TYR A O 1
ATOM 524 N N . SER A 1 73 ? 4.066 1.333 -11.053 1.00 98.50 73 SER A N 1
ATOM 525 C CA . SER A 1 73 ? 3.701 2.692 -11.456 1.00 98.50 73 SER A CA 1
ATOM 526 C C . SER A 1 73 ? 3.541 2.744 -12.974 1.00 98.50 73 SER A C 1
ATOM 528 O O . SER A 1 73 ? 4.490 2.476 -13.720 1.00 98.50 73 SER A O 1
ATOM 530 N N . GLY A 1 74 ? 2.334 3.062 -13.441 1.00 97.88 74 GLY A N 1
ATOM 531 C CA . GLY A 1 74 ? 2.054 3.315 -14.855 1.00 97.88 74 GLY A CA 1
ATOM 532 C C . GLY A 1 74 ? 2.565 4.678 -15.335 1.00 97.88 74 GLY A C 1
ATOM 533 O O . GLY A 1 74 ? 2.711 4.877 -16.542 1.00 97.88 74 GLY A O 1
ATOM 534 N N . GLY A 1 75 ? 2.884 5.578 -14.404 1.00 98.12 75 GLY A N 1
ATOM 535 C CA . GLY A 1 75 ? 3.610 6.819 -14.635 1.00 98.12 75 GLY A CA 1
ATOM 536 C C . GLY A 1 75 ? 5.034 6.755 -14.081 1.00 98.12 75 GLY A C 1
ATOM 537 O O . GLY A 1 75 ? 5.781 5.804 -14.326 1.00 98.12 75 GLY A O 1
ATOM 538 N N . ASN A 1 76 ? 5.417 7.794 -13.348 1.00 98.56 76 ASN A N 1
ATOM 539 C CA . ASN A 1 76 ? 6.722 7.949 -12.717 1.00 98.56 76 ASN A CA 1
ATOM 540 C C . ASN A 1 76 ? 6.731 7.398 -11.287 1.00 98.56 76 ASN A C 1
ATOM 542 O O . ASN A 1 76 ? 5.694 7.255 -10.637 1.00 98.56 76 ASN A O 1
ATOM 546 N N . LEU A 1 77 ? 7.926 7.129 -10.769 1.00 98.25 77 LEU A N 1
ATOM 547 C CA . LEU A 1 77 ? 8.163 6.854 -9.357 1.00 98.25 77 LEU A CA 1
ATOM 548 C C . LEU A 1 77 ? 9.051 7.954 -8.777 1.00 98.25 77 LEU A C 1
ATOM 550 O O . LEU A 1 77 ? 10.205 8.090 -9.174 1.00 98.25 77 LEU A O 1
ATOM 554 N N . THR A 1 78 ? 8.524 8.728 -7.831 1.00 97.19 78 THR A N 1
ATOM 555 C CA . THR A 1 78 ? 9.295 9.712 -7.062 1.00 97.19 78 THR A CA 1
ATOM 556 C C . THR A 1 78 ? 9.600 9.181 -5.669 1.00 97.19 78 THR A C 1
ATOM 558 O O . THR A 1 78 ? 8.707 8.707 -4.970 1.00 97.19 78 THR A O 1
ATOM 561 N N . ILE A 1 79 ? 10.860 9.279 -5.255 1.00 93.88 79 ILE A N 1
ATOM 562 C CA . ILE A 1 79 ? 11.357 8.818 -3.957 1.00 93.88 79 ILE A CA 1
ATOM 563 C C . ILE A 1 79 ? 12.129 9.967 -3.306 1.00 93.88 79 ILE A C 1
ATOM 565 O O . ILE A 1 79 ? 13.111 10.448 -3.859 1.00 93.88 79 ILE A O 1
ATOM 569 N N . SER A 1 80 ? 11.718 10.425 -2.125 1.00 92.06 80 SER A N 1
ATOM 570 C CA . SER A 1 80 ? 12.440 11.505 -1.432 1.00 92.06 80 SER A CA 1
ATOM 571 C C . SER A 1 80 ? 12.318 11.445 0.090 1.00 92.06 80 SER A C 1
ATOM 573 O O . SER A 1 80 ? 11.533 10.675 0.651 1.00 92.06 80 SER A O 1
ATOM 575 N N . GLY A 1 81 ? 13.140 12.242 0.779 1.00 90.50 81 GLY A N 1
ATOM 576 C CA . GLY A 1 81 ? 13.223 12.237 2.237 1.00 90.50 81 GLY A CA 1
ATOM 577 C C . GLY A 1 81 ? 13.811 10.934 2.784 1.00 90.50 81 GLY A C 1
ATOM 578 O O . GLY A 1 81 ? 14.550 10.236 2.093 1.00 90.50 81 GLY A O 1
ATOM 579 N N . ARG A 1 82 ? 13.509 10.600 4.043 1.00 88.00 82 ARG A N 1
ATOM 580 C CA . ARG A 1 82 ? 13.876 9.316 4.675 1.00 88.00 82 ARG A CA 1
ATOM 581 C C . ARG A 1 82 ? 13.005 8.154 4.157 1.00 88.00 82 ARG A C 1
ATOM 583 O O . ARG A 1 82 ? 12.092 7.691 4.833 1.00 88.00 82 ARG A O 1
ATOM 590 N N . THR A 1 83 ? 13.284 7.707 2.941 1.00 89.06 83 THR A N 1
ATOM 591 C CA . THR A 1 83 ? 12.706 6.528 2.271 1.00 89.06 83 THR A CA 1
ATOM 592 C C . THR A 1 83 ? 13.805 5.478 2.109 1.00 89.06 83 THR A C 1
ATOM 594 O O . THR A 1 83 ? 14.921 5.842 1.750 1.00 89.06 83 THR A O 1
ATOM 597 N N . SER A 1 84 ? 13.520 4.203 2.388 1.00 86.31 84 SER A N 1
ATOM 598 C CA . SER A 1 84 ? 14.571 3.175 2.481 1.00 86.31 84 SER A CA 1
ATOM 599 C C . SER A 1 84 ? 14.427 2.021 1.505 1.00 86.31 84 SER A C 1
ATOM 601 O O . SER A 1 84 ? 15.447 1.473 1.090 1.00 86.31 84 SER A O 1
ATOM 603 N N . GLU A 1 85 ? 13.216 1.593 1.148 1.00 87.19 85 GLU A N 1
ATOM 604 C CA . GLU A 1 85 ? 13.101 0.335 0.406 1.00 87.19 85 GLU A CA 1
ATOM 605 C C . GLU A 1 85 ? 11.744 0.052 -0.237 1.00 87.19 85 GLU A C 1
ATOM 607 O O . GLU A 1 85 ? 10.695 0.504 0.220 1.00 87.19 85 GLU A O 1
ATOM 612 N N . THR A 1 86 ? 11.801 -0.780 -1.282 1.00 90.50 86 THR A N 1
ATOM 613 C CA . THR A 1 86 ? 10.678 -1.538 -1.844 1.00 90.50 86 THR A CA 1
ATOM 614 C C . THR A 1 86 ? 11.086 -2.999 -2.030 1.00 90.50 86 THR A C 1
ATOM 616 O O . THR A 1 86 ? 12.063 -3.311 -2.716 1.00 90.50 86 THR A O 1
ATOM 619 N N . GLU A 1 87 ? 10.337 -3.904 -1.412 1.00 87.62 87 GLU A N 1
ATOM 620 C CA . GLU A 1 87 ? 10.516 -5.345 -1.542 1.00 87.62 87 GLU A CA 1
ATOM 621 C C . GLU A 1 87 ? 9.824 -5.881 -2.803 1.00 87.62 87 GLU A C 1
ATOM 623 O O . GLU A 1 87 ? 8.774 -5.384 -3.212 1.00 87.62 87 GLU A O 1
ATOM 628 N N . GLY A 1 88 ? 10.384 -6.935 -3.398 1.00 85.81 88 GLY A N 1
ATOM 629 C CA . GLY A 1 88 ? 9.838 -7.597 -4.582 1.00 85.81 88 GLY A CA 1
ATOM 630 C C . GLY A 1 88 ? 10.221 -6.914 -5.898 1.00 85.81 88 GLY A C 1
ATOM 631 O O . GLY A 1 88 ? 11.154 -6.116 -5.965 1.00 85.81 88 GLY A O 1
ATOM 632 N N . LEU A 1 89 ? 9.526 -7.275 -6.980 1.00 87.62 89 LEU A N 1
ATOM 633 C CA . LEU A 1 89 ? 9.718 -6.647 -8.287 1.00 87.62 89 LEU A CA 1
ATOM 634 C C . LEU A 1 89 ? 9.014 -5.283 -8.325 1.00 87.62 89 LEU A C 1
ATOM 636 O O . LEU A 1 89 ? 7.790 -5.216 -8.181 1.00 87.62 89 LEU A O 1
ATOM 640 N N . THR A 1 90 ? 9.781 -4.231 -8.603 1.00 93.38 90 THR A N 1
ATOM 641 C CA . THR A 1 90 ? 9.268 -2.889 -8.894 1.00 93.38 90 THR A CA 1
ATOM 642 C C . THR A 1 90 ? 9.270 -2.627 -10.400 1.00 93.38 90 THR A C 1
ATOM 644 O O . THR A 1 90 ? 10.290 -2.783 -11.073 1.00 93.38 90 THR A O 1
ATOM 647 N N . VAL A 1 91 ? 8.129 -2.209 -10.942 1.00 94.75 91 VAL A N 1
ATOM 648 C CA . VAL A 1 91 ? 7.959 -1.857 -12.356 1.00 94.75 91 VAL A CA 1
ATOM 649 C C . VAL A 1 91 ? 7.489 -0.413 -12.468 1.00 94.75 91 VAL A C 1
ATOM 651 O O . VAL A 1 91 ? 6.478 -0.039 -11.879 1.00 94.75 91 VAL A O 1
ATOM 654 N N . VAL A 1 92 ? 8.204 0.387 -13.254 1.00 97.75 92 VAL A N 1
ATOM 655 C CA . VAL A 1 92 ? 7.900 1.799 -13.504 1.00 97.75 92 VAL A CA 1
ATOM 656 C C . VAL A 1 92 ? 7.890 2.030 -15.007 1.00 97.75 92 VAL A C 1
ATOM 658 O O . VAL A 1 92 ? 8.896 1.817 -15.682 1.00 97.75 92 VAL A O 1
ATOM 661 N N . VAL A 1 93 ? 6.748 2.432 -15.557 1.00 97.81 93 VAL A N 1
ATOM 662 C CA . VAL A 1 93 ? 6.627 2.660 -17.004 1.00 97.81 93 VAL A CA 1
ATOM 663 C C . VAL A 1 93 ? 7.355 3.940 -17.421 1.00 97.81 93 VAL A C 1
ATOM 665 O O . VAL A 1 93 ? 8.007 3.956 -18.465 1.00 97.81 93 VAL A O 1
ATOM 668 N N . GLY A 1 94 ? 7.271 4.990 -16.603 1.00 97.81 94 GLY A N 1
ATOM 669 C CA . GLY A 1 94 ? 7.956 6.265 -16.791 1.00 97.81 94 GLY A CA 1
ATOM 670 C C . GLY A 1 94 ? 9.349 6.306 -16.163 1.00 97.81 94 GLY A C 1
ATOM 671 O O . GLY A 1 94 ? 10.121 5.346 -16.245 1.00 97.81 94 GLY A O 1
ATOM 672 N N . ASP A 1 95 ? 9.666 7.445 -15.553 1.00 97.50 95 ASP A N 1
ATOM 673 C CA . ASP A 1 95 ? 10.957 7.734 -14.934 1.00 97.50 95 ASP A CA 1
ATOM 674 C C . ASP A 1 95 ? 10.969 7.381 -13.439 1.00 97.50 95 ASP A C 1
ATOM 676 O O . ASP A 1 95 ? 9.950 7.444 -12.749 1.00 97.50 95 ASP A O 1
ATOM 680 N N . VAL A 1 96 ? 12.155 7.073 -12.915 1.00 95.44 96 VAL A N 1
ATOM 681 C CA . VAL A 1 96 ? 12.411 7.035 -11.469 1.00 95.44 96 VAL A CA 1
ATOM 682 C C . VAL A 1 96 ? 13.194 8.286 -11.084 1.00 95.44 96 VAL A C 1
ATOM 684 O O . VAL A 1 96 ? 14.355 8.423 -11.472 1.00 95.44 96 VAL A O 1
ATOM 687 N N . ASP A 1 97 ? 12.600 9.179 -10.296 1.00 93.88 97 ASP A N 1
ATOM 688 C CA . ASP A 1 97 ? 13.296 10.323 -9.698 1.00 93.88 97 ASP A CA 1
ATOM 689 C C . ASP A 1 97 ? 13.493 10.072 -8.207 1.00 93.88 97 ASP A C 1
ATOM 691 O O . ASP A 1 97 ? 12.536 9.964 -7.444 1.00 93.88 97 ASP A O 1
ATOM 695 N N . ALA A 1 98 ? 14.748 9.976 -7.787 1.00 89.88 98 ALA A N 1
ATOM 696 C CA . ALA A 1 98 ? 15.090 9.843 -6.386 1.00 89.88 98 ALA A CA 1
ATOM 697 C C . ALA A 1 98 ? 16.044 10.931 -5.888 1.00 89.88 98 ALA A C 1
ATOM 699 O O . ALA A 1 98 ? 16.949 10.695 -5.081 1.00 89.88 98 ALA A O 1
ATOM 700 N N . THR A 1 99 ? 15.870 12.138 -6.416 1.00 88.44 99 THR A N 1
ATOM 701 C CA . THR A 1 99 ? 16.514 13.336 -5.882 1.00 88.44 99 THR A CA 1
ATOM 702 C C . THR A 1 99 ? 15.928 13.708 -4.517 1.00 88.44 99 THR A C 1
ATOM 704 O O . THR A 1 99 ? 14.743 13.522 -4.242 1.00 88.44 99 THR A O 1
ATOM 707 N N . GLY A 1 100 ? 16.763 14.227 -3.614 1.00 87.06 100 GLY A N 1
ATOM 708 C CA . GLY A 1 100 ? 16.335 14.620 -2.270 1.00 87.06 100 GLY A CA 1
ATOM 709 C C . GLY A 1 100 ? 16.122 13.461 -1.291 1.00 87.06 100 GLY A C 1
ATOM 710 O O . GLY A 1 100 ? 15.516 13.664 -0.235 1.00 87.06 100 GLY A O 1
ATOM 711 N N . ILE A 1 101 ? 16.607 12.257 -1.602 1.00 85.44 101 ILE A N 1
ATOM 712 C CA . ILE A 1 101 ? 16.593 11.130 -0.667 1.00 85.44 101 ILE A CA 1
ATOM 713 C C . ILE A 1 101 ? 17.640 11.299 0.444 1.00 85.44 101 ILE A C 1
ATOM 715 O O . ILE A 1 101 ? 18.801 11.641 0.207 1.00 85.44 101 ILE A O 1
ATOM 719 N N . ALA A 1 102 ? 17.235 11.018 1.679 1.00 80.75 102 ALA A N 1
ATOM 720 C CA . ALA A 1 102 ? 18.081 11.053 2.861 1.00 80.75 102 ALA A CA 1
ATOM 721 C C . ALA A 1 102 ? 18.510 9.629 3.248 1.00 80.75 102 ALA A C 1
ATOM 723 O O . ALA A 1 102 ? 17.891 9.001 4.101 1.00 80.75 102 ALA A O 1
ATOM 724 N N . GLY A 1 103 ? 19.584 9.130 2.633 1.00 74.31 103 GLY A N 1
ATOM 725 C CA . GLY A 1 103 ? 20.124 7.794 2.906 1.00 74.31 103 GLY A CA 1
ATOM 726 C C . GLY A 1 103 ? 20.219 6.934 1.653 1.00 74.31 103 GLY A C 1
ATOM 727 O O . GLY A 1 103 ? 20.367 7.472 0.557 1.00 74.31 103 GLY A O 1
ATOM 728 N N . GLY A 1 104 ? 20.203 5.615 1.848 1.00 75.69 104 GLY A N 1
ATOM 729 C CA . GLY A 1 104 ? 20.152 4.620 0.780 1.00 75.69 104 GLY A CA 1
ATOM 730 C C . GLY A 1 104 ? 18.723 4.177 0.464 1.00 75.69 104 GLY A C 1
ATOM 731 O O . GLY A 1 104 ? 17.867 4.291 1.331 1.00 75.69 104 GLY A O 1
ATOM 732 N N . PHE A 1 105 ? 18.483 3.640 -0.735 1.00 82.50 105 PHE A N 1
ATOM 733 C CA . PHE A 1 105 ? 17.212 3.005 -1.094 1.00 82.50 105 PHE A CA 1
ATOM 734 C C . PHE A 1 105 ? 17.432 1.631 -1.718 1.00 82.50 105 PHE A C 1
ATOM 736 O O . PHE A 1 105 ? 18.278 1.484 -2.603 1.00 82.50 105 PHE A O 1
ATOM 743 N N . SER A 1 106 ? 16.652 0.636 -1.314 1.00 82.31 106 SER A N 1
ATOM 744 C CA . SER A 1 106 ? 16.803 -0.730 -1.810 1.00 82.31 106 SER A CA 1
ATOM 745 C C . SER A 1 106 ? 15.604 -1.207 -2.621 1.00 82.31 106 SER A C 1
ATOM 747 O O . SER A 1 106 ? 14.455 -0.963 -2.263 1.00 82.31 106 SER A O 1
ATOM 749 N N . PHE A 1 107 ? 15.877 -1.919 -3.714 1.00 85.88 107 PHE A N 1
ATOM 750 C CA . PHE A 1 107 ? 14.866 -2.628 -4.504 1.00 85.88 107 PHE A CA 1
ATOM 751 C C . PHE A 1 107 ? 15.089 -4.142 -4.409 1.00 85.88 107 PHE A C 1
ATOM 753 O O . PHE A 1 107 ? 16.234 -4.617 -4.431 1.00 85.88 107 PHE A O 1
ATOM 760 N N . GLY A 1 108 ? 14.001 -4.913 -4.390 1.00 83.62 108 GLY A N 1
ATOM 761 C CA . GLY A 1 108 ? 14.050 -6.372 -4.439 1.00 83.62 108 GLY A CA 1
ATOM 762 C C . GLY A 1 108 ? 14.074 -7.009 -3.060 1.00 83.62 108 GLY A C 1
ATOM 763 O O . GLY A 1 108 ? 13.033 -7.203 -2.444 1.00 83.62 108 GLY A O 1
ATOM 764 N N . GLN A 1 109 ? 15.255 -7.410 -2.597 1.00 78.56 109 GLN A N 1
ATOM 765 C CA . GLN A 1 109 ? 15.410 -7.961 -1.254 1.00 78.56 109 GLN A CA 1
ATOM 766 C C . GLN A 1 109 ? 15.787 -6.856 -0.275 1.00 78.56 109 GLN A C 1
ATOM 768 O O . GLN A 1 109 ? 16.756 -6.129 -0.506 1.00 78.56 109 GLN A O 1
ATOM 773 N N . VAL A 1 110 ? 15.051 -6.809 0.828 1.00 76.69 110 VAL A N 1
ATOM 774 C CA . VAL A 1 110 ? 15.116 -5.748 1.828 1.00 76.69 110 VAL A CA 1
ATOM 775 C C . VAL A 1 110 ? 15.521 -6.283 3.201 1.00 76.69 110 VAL A C 1
ATOM 777 O O . VAL A 1 110 ? 15.628 -7.499 3.382 1.00 76.69 110 VAL A O 1
ATOM 780 N N . GLY A 1 111 ? 15.817 -5.390 4.149 1.00 69.62 111 GLY A N 1
ATOM 781 C CA . GLY A 1 111 ? 16.345 -5.776 5.458 1.00 69.62 111 GLY A CA 1
ATOM 782 C C . GLY A 1 111 ? 15.339 -6.557 6.297 1.00 69.62 111 GLY A C 1
ATOM 783 O O . GLY A 1 111 ? 15.600 -7.701 6.673 1.00 69.62 111 GLY A O 1
ATOM 784 N N . MET A 1 112 ? 14.197 -5.933 6.577 1.00 74.19 112 MET A N 1
ATOM 785 C CA . MET A 1 112 ? 13.123 -6.492 7.393 1.00 74.19 112 MET A CA 1
ATOM 786 C C . MET A 1 112 ? 11.798 -6.279 6.662 1.00 74.19 112 MET A C 1
ATOM 788 O O . MET A 1 112 ? 11.186 -5.236 6.812 1.00 74.19 112 MET A O 1
ATOM 792 N N . GLY A 1 113 ? 11.386 -7.260 5.856 1.00 77.44 113 GLY A N 1
ATOM 793 C CA . GLY A 1 113 ? 10.159 -7.195 5.056 1.00 77.44 113 GLY A CA 1
ATOM 794 C C . GLY A 1 113 ? 9.296 -8.448 5.181 1.00 77.44 113 GLY A C 1
ATOM 795 O O . GLY A 1 113 ? 9.433 -9.236 6.118 1.00 77.44 113 GLY A O 1
ATOM 796 N N . SER A 1 114 ? 8.425 -8.668 4.199 1.00 77.88 114 SER A N 1
ATOM 797 C CA . SER A 1 114 ? 7.509 -9.816 4.143 1.00 77.88 114 SER A CA 1
ATOM 798 C C . SER A 1 114 ? 8.208 -11.158 3.890 1.00 77.88 114 SER A C 1
ATOM 800 O O . SER A 1 114 ? 7.600 -12.215 4.071 1.00 77.88 114 SER A O 1
ATOM 802 N N . GLY A 1 115 ? 9.459 -11.132 3.417 1.00 74.56 115 GLY A N 1
ATOM 803 C CA . GLY A 1 115 ? 10.193 -12.326 3.004 1.00 74.56 115 GLY A CA 1
ATOM 804 C C . GLY A 1 115 ? 9.839 -12.805 1.592 1.00 74.56 115 GLY A C 1
ATOM 805 O O . GLY A 1 115 ? 10.384 -13.819 1.151 1.00 74.56 115 GLY A O 1
ATOM 806 N N . GLN A 1 116 ? 8.961 -12.086 0.875 1.00 75.62 116 GLN A N 1
ATOM 807 C CA . GLN A 1 116 ? 8.527 -12.381 -0.497 1.00 75.62 116 GLN A CA 1
ATOM 808 C C . GLN A 1 116 ? 9.501 -11.796 -1.523 1.00 75.62 116 GLN A C 1
ATOM 810 O O . GLN A 1 116 ? 9.214 -10.844 -2.248 1.00 75.62 116 GLN A O 1
ATOM 815 N N . TRP A 1 117 ? 10.704 -12.359 -1.563 1.00 76.62 117 TRP A N 1
ATOM 816 C CA . TRP A 1 117 ? 11.770 -11.840 -2.418 1.00 76.62 117 TRP A CA 1
ATOM 817 C C . TRP A 1 117 ? 11.653 -12.332 -3.861 1.00 76.62 117 TRP A C 1
ATOM 819 O O . TRP A 1 117 ? 11.175 -13.451 -4.089 1.00 76.62 117 TRP A O 1
ATOM 829 N N . PRO A 1 118 ? 12.190 -11.573 -4.834 1.00 75.56 118 PRO A N 1
ATOM 830 C CA . PRO A 1 118 ? 12.361 -12.071 -6.190 1.00 75.56 118 PRO A CA 1
ATOM 831 C C . PRO A 1 118 ? 13.159 -13.380 -6.215 1.00 75.56 118 PRO A C 1
ATOM 833 O O . PRO A 1 118 ? 14.048 -13.622 -5.389 1.00 75.56 118 PRO A O 1
ATOM 836 N N . TYR A 1 119 ? 12.854 -14.244 -7.182 1.00 74.56 119 TYR A N 1
ATOM 837 C CA . TYR A 1 119 ? 13.659 -15.438 -7.450 1.00 74.56 119 TYR A CA 1
ATOM 838 C C . TYR A 1 119 ? 15.112 -15.063 -7.793 1.00 74.56 119 TYR A C 1
ATOM 840 O O . TYR A 1 119 ? 15.356 -13.981 -8.325 1.00 74.56 119 TYR A O 1
ATOM 848 N N . PRO A 1 120 ? 16.087 -15.963 -7.554 1.00 72.06 120 PRO A N 1
ATOM 849 C CA . PRO A 1 120 ? 17.431 -15.781 -8.092 1.00 72.06 120 PRO A CA 1
ATOM 850 C C . PRO A 1 120 ? 17.380 -15.515 -9.603 1.00 72.06 120 PRO A C 1
ATOM 852 O O . PRO A 1 120 ? 16.646 -16.195 -10.323 1.00 72.06 120 PRO A O 1
ATOM 855 N N . ASP A 1 121 ? 18.141 -14.518 -10.051 1.00 71.69 121 ASP A N 1
ATOM 856 C CA . ASP A 1 121 ? 18.222 -14.023 -11.432 1.00 71.69 121 ASP A CA 1
ATOM 857 C C . ASP A 1 121 ? 16.939 -13.362 -11.976 1.00 71.69 121 ASP A C 1
ATOM 859 O O . ASP A 1 121 ? 16.898 -12.977 -13.149 1.00 71.69 121 ASP A O 1
ATOM 863 N N . ALA A 1 122 ? 15.901 -13.188 -11.152 1.00 78.69 122 ALA A N 1
ATOM 864 C CA . ALA A 1 122 ? 14.749 -12.366 -11.509 1.00 78.69 122 ALA A CA 1
ATOM 865 C C . ALA A 1 122 ? 15.119 -10.879 -11.510 1.00 78.69 122 ALA A C 1
ATOM 867 O O . ALA A 1 122 ? 16.077 -10.449 -10.860 1.00 78.69 122 ALA A O 1
ATOM 868 N N . ASP A 1 123 ? 14.344 -10.074 -12.225 1.00 83.44 123 ASP A N 1
ATOM 869 C CA . ASP A 1 123 ? 14.451 -8.626 -12.103 1.00 83.44 123 ASP A CA 1
ATOM 870 C C . ASP A 1 123 ? 13.838 -8.165 -10.768 1.00 83.44 123 ASP A C 1
ATOM 872 O O . ASP A 1 123 ? 12.764 -8.610 -10.369 1.00 83.44 123 ASP A O 1
ATOM 876 N N . ALA A 1 124 ? 14.533 -7.267 -10.068 1.00 84.19 124 ALA A N 1
ATOM 877 C CA . ALA A 1 124 ? 13.997 -6.507 -8.936 1.00 84.19 124 ALA A CA 1
ATOM 878 C C . ALA A 1 124 ? 13.498 -5.123 -9.369 1.00 84.19 124 ALA A C 1
ATOM 880 O O . ALA A 1 124 ? 12.709 -4.503 -8.659 1.00 84.19 124 ALA A O 1
ATOM 881 N N . LEU A 1 125 ? 13.956 -4.633 -10.526 1.00 89.62 125 LEU A N 1
ATOM 882 C CA . LEU A 1 125 ? 13.548 -3.344 -11.067 1.00 89.62 125 LEU A CA 1
ATOM 883 C C . LEU A 1 125 ? 13.493 -3.356 -12.592 1.00 89.62 125 LEU A C 1
ATOM 885 O O . LEU A 1 125 ? 14.464 -3.727 -13.255 1.00 89.62 125 LEU A O 1
ATOM 889 N N . ALA A 1 126 ? 12.389 -2.847 -13.128 1.00 92.44 126 ALA A N 1
ATOM 890 C CA . ALA A 1 126 ? 12.222 -2.529 -14.538 1.00 92.44 126 ALA A CA 1
ATOM 891 C C . ALA A 1 126 ? 11.695 -1.094 -14.695 1.00 92.44 126 ALA A C 1
ATOM 893 O O . ALA A 1 126 ? 10.633 -0.767 -14.172 1.00 92.44 126 ALA A O 1
ATOM 894 N N . VAL A 1 127 ? 12.433 -0.248 -15.414 1.00 95.50 127 VAL A N 1
ATOM 895 C CA . VAL A 1 127 ? 12.106 1.166 -15.660 1.00 95.50 127 VAL A CA 1
ATOM 896 C C . VAL A 1 127 ? 12.052 1.414 -17.161 1.00 95.50 127 VAL A C 1
ATOM 898 O O . VAL A 1 127 ? 13.017 1.105 -17.860 1.00 95.50 127 VAL A O 1
ATOM 901 N N . GLY A 1 128 ? 10.958 1.971 -17.676 1.00 97.00 128 GLY A N 1
ATOM 902 C CA . GLY A 1 128 ? 10.847 2.329 -19.094 1.00 97.00 128 GLY A CA 1
ATOM 903 C C . GLY A 1 128 ? 11.635 3.590 -19.459 1.00 97.00 128 GLY A C 1
ATOM 904 O O . GLY A 1 128 ? 12.244 3.653 -20.528 1.00 97.00 128 GLY A O 1
ATOM 905 N N . GLY A 1 129 ? 11.663 4.570 -18.557 1.00 97.06 129 GLY A N 1
ATOM 906 C CA . GLY A 1 129 ? 12.334 5.852 -18.726 1.00 97.06 129 GLY A CA 1
ATOM 907 C C . GLY A 1 129 ? 13.744 5.929 -18.135 1.00 97.06 129 GLY A C 1
ATOM 908 O O . GLY A 1 129 ? 14.501 4.954 -18.106 1.00 97.06 129 GLY A O 1
ATOM 909 N N . ASN A 1 130 ? 14.110 7.132 -17.706 1.00 95.44 130 ASN A N 1
ATOM 910 C CA . ASN A 1 130 ? 15.373 7.466 -17.063 1.00 95.44 130 ASN A CA 1
ATOM 911 C C . ASN A 1 130 ? 15.322 7.209 -15.553 1.00 95.44 130 ASN A C 1
ATOM 913 O O . ASN A 1 130 ? 14.263 7.131 -14.932 1.00 95.44 130 ASN A O 1
ATOM 917 N N . THR A 1 131 ? 16.502 7.146 -14.945 1.00 92.19 131 THR A N 1
ATOM 918 C CA . THR A 1 131 ? 16.654 7.162 -13.485 1.00 92.19 131 THR A CA 1
ATOM 919 C C . THR A 1 131 ? 17.444 8.394 -13.077 1.00 92.19 131 THR A C 1
ATOM 921 O O . THR A 1 131 ? 18.489 8.656 -13.676 1.00 92.19 131 THR A O 1
ATOM 924 N N . ARG A 1 132 ? 17.013 9.114 -12.042 1.00 90.88 132 ARG A N 1
ATOM 925 C CA . ARG A 1 132 ? 17.657 10.349 -11.586 1.00 90.88 132 ARG A CA 1
ATOM 926 C C . ARG A 1 132 ? 18.007 10.312 -10.102 1.00 90.88 132 ARG A C 1
ATOM 928 O O . ARG A 1 132 ? 17.226 9.839 -9.285 1.00 90.88 132 ARG A O 1
ATOM 935 N N . THR A 1 133 ? 19.183 10.839 -9.763 1.00 87.19 133 THR A N 1
ATOM 936 C CA . THR A 1 133 ? 19.701 10.957 -8.387 1.00 87.19 133 THR A CA 1
ATOM 937 C C . THR A 1 133 ? 20.482 12.258 -8.206 1.00 87.19 133 THR A C 1
ATOM 939 O O . THR A 1 133 ? 20.844 12.919 -9.185 1.00 87.19 133 THR A O 1
ATOM 942 N N . ASP A 1 134 ? 20.765 12.649 -6.959 1.00 85.56 134 ASP A N 1
ATOM 943 C CA . ASP A 1 134 ? 21.489 13.892 -6.703 1.00 85.56 134 ASP A CA 1
ATOM 944 C C . ASP A 1 134 ? 22.962 13.822 -7.160 1.00 85.56 134 ASP A C 1
ATOM 946 O O . ASP A 1 134 ? 23.694 12.874 -6.838 1.00 85.56 134 ASP A O 1
ATOM 950 N N . PRO A 1 135 ? 23.467 14.851 -7.872 1.00 79.81 135 PRO A N 1
ATOM 951 C CA . PRO A 1 135 ? 24.870 14.915 -8.259 1.00 79.81 135 PRO A CA 1
ATOM 952 C C . PRO A 1 135 ? 25.809 14.851 -7.048 1.00 79.81 135 PRO A C 1
ATOM 954 O O . PRO A 1 135 ? 25.701 15.640 -6.113 1.00 79.81 135 PRO A O 1
ATOM 957 N N . GLY A 1 136 ? 26.793 13.951 -7.092 1.00 69.19 136 GLY A N 1
ATOM 958 C CA . GLY A 1 136 ? 27.802 13.820 -6.035 1.00 69.19 136 GLY A CA 1
ATOM 959 C C . GLY A 1 136 ? 27.360 12.996 -4.824 1.00 69.19 136 GLY A C 1
ATOM 960 O O . GLY A 1 136 ? 28.178 12.762 -3.934 1.00 69.19 136 GLY A O 1
ATOM 961 N N . GLN A 1 137 ? 26.122 12.497 -4.808 1.00 68.19 137 GLN A N 1
ATOM 962 C CA . GLN A 1 137 ? 25.719 11.456 -3.874 1.00 68.19 137 GLN A CA 1
ATOM 963 C C . GLN A 1 137 ? 26.526 10.184 -4.192 1.00 68.19 137 GLN A C 1
ATOM 965 O O . GLN A 1 137 ? 26.607 9.741 -5.336 1.00 68.19 137 GLN A O 1
ATOM 970 N N . THR A 1 138 ? 27.199 9.580 -3.214 1.00 60.88 138 THR A N 1
ATOM 971 C CA . THR A 1 138 ? 27.681 8.202 -3.412 1.00 60.88 138 THR A CA 1
ATOM 972 C C . THR A 1 138 ? 26.457 7.321 -3.611 1.00 60.88 138 THR A C 1
ATOM 974 O O . THR A 1 138 ? 25.536 7.502 -2.818 1.00 60.88 138 THR A O 1
ATOM 977 N N . PRO A 1 139 ? 26.422 6.407 -4.603 1.00 53.75 139 PRO A N 1
ATOM 978 C CA . PRO A 1 139 ? 25.180 5.770 -5.015 1.00 53.75 139 PRO A CA 1
ATOM 979 C C . PRO A 1 139 ? 24.415 5.228 -3.804 1.00 53.75 139 PRO A C 1
ATOM 981 O O . PRO A 1 139 ? 24.933 4.330 -3.132 1.00 53.75 139 PRO A O 1
ATOM 984 N N . PRO A 1 140 ? 23.246 5.809 -3.496 1.00 56.44 140 PRO A N 1
ATOM 985 C CA . PRO A 1 140 ? 22.443 5.407 -2.349 1.00 56.44 140 PRO A CA 1
ATOM 986 C C . PRO A 1 140 ? 21.650 4.128 -2.654 1.00 56.44 140 PRO A C 1
ATOM 988 O O . PRO A 1 140 ? 21.151 3.480 -1.744 1.00 56.44 140 PRO A O 1
ATOM 991 N N . PHE A 1 141 ? 21.549 3.736 -3.926 1.00 62.62 141 PHE A N 1
ATOM 992 C CA . PHE A 1 141 ? 20.716 2.620 -4.356 1.00 62.62 141 PHE A CA 1
ATOM 993 C C . PHE A 1 141 ? 21.427 1.279 -4.254 1.00 62.62 141 PHE A C 1
ATOM 995 O O . PHE A 1 141 ? 22.485 1.126 -4.865 1.00 62.62 141 PHE A O 1
ATOM 1002 N N . VAL A 1 142 ? 20.826 0.314 -3.557 1.00 57.25 142 VAL A N 1
ATOM 1003 C CA . VAL A 1 142 ? 21.289 -1.078 -3.503 1.00 57.25 142 VAL A CA 1
ATOM 1004 C C . VAL A 1 142 ? 20.220 -1.997 -4.086 1.00 57.25 142 VAL A C 1
ATOM 1006 O O . VAL A 1 142 ? 19.117 -2.124 -3.568 1.00 57.25 142 VAL A O 1
ATOM 1009 N N . PHE A 1 143 ? 20.552 -2.669 -5.184 1.00 56.53 143 PHE A N 1
ATOM 1010 C CA . PHE A 1 143 ? 19.727 -3.752 -5.725 1.00 56.53 143 PHE A CA 1
ATOM 1011 C C . PHE A 1 143 ? 20.140 -5.050 -5.055 1.00 56.53 143 PHE A C 1
ATOM 1013 O O . PHE A 1 143 ? 21.310 -5.425 -5.163 1.00 56.53 143 PHE A O 1
ATOM 1020 N N . SER A 1 144 ? 19.185 -5.697 -4.386 1.00 51.47 144 SER A N 1
ATOM 1021 C CA . SER A 1 144 ? 19.361 -6.901 -3.567 1.00 51.47 144 SER A CA 1
ATOM 1022 C C . SER A 1 144 ? 20.427 -6.784 -2.468 1.00 51.47 144 SER A C 1
ATOM 1024 O O . SER A 1 144 ? 21.629 -6.869 -2.737 1.00 51.47 144 SER A O 1
ATOM 1026 N N . GLY A 1 145 ? 19.966 -6.682 -1.223 1.00 44.00 145 GLY A N 1
ATOM 1027 C CA . GLY A 1 145 ? 20.772 -6.964 -0.039 1.00 44.00 145 GLY A CA 1
ATOM 1028 C C . GLY A 1 145 ? 20.785 -5.817 0.961 1.00 44.00 145 GLY A C 1
ATOM 1029 O O . GLY A 1 145 ? 21.326 -4.747 0.695 1.00 44.00 145 GLY A O 1
ATOM 1030 N N . SER A 1 146 ? 20.273 -6.088 2.159 1.00 45.22 146 SER A N 1
ATOM 1031 C CA . SER A 1 146 ? 20.881 -5.542 3.370 1.00 45.22 146 SER A CA 1
ATOM 1032 C C . SER A 1 146 ? 22.288 -6.146 3.528 1.00 45.22 146 SER A C 1
ATOM 1034 O O . SER A 1 146 ? 22.613 -7.134 2.864 1.00 45.22 146 SER A O 1
ATOM 1036 N N . ASP A 1 147 ? 23.120 -5.630 4.438 1.00 42.28 147 ASP A N 1
ATOM 1037 C CA . ASP A 1 147 ? 24.433 -6.216 4.790 1.00 42.28 147 ASP A CA 1
ATOM 1038 C C . ASP A 1 147 ? 24.369 -7.703 5.248 1.00 42.28 147 ASP A C 1
ATOM 1040 O O . ASP A 1 147 ? 25.385 -8.287 5.631 1.00 42.28 147 ASP A O 1
ATOM 1044 N N . PHE A 1 148 ? 23.186 -8.331 5.220 1.00 41.97 148 PHE A N 1
ATOM 1045 C CA . PHE A 1 148 ? 22.866 -9.589 5.876 1.00 41.97 148 PHE A CA 1
ATOM 1046 C C . PHE A 1 148 ? 22.443 -10.750 4.953 1.00 41.97 148 PHE A C 1
ATOM 1048 O O . PHE A 1 148 ? 22.448 -11.873 5.452 1.00 41.97 148 PHE A O 1
ATOM 1055 N N . MET A 1 149 ? 22.096 -10.574 3.661 1.00 47.44 149 MET A N 1
ATOM 1056 C CA . MET A 1 149 ? 21.557 -11.691 2.841 1.00 47.44 149 MET A CA 1
ATOM 1057 C C . MET A 1 149 ? 21.793 -11.611 1.313 1.00 47.44 149 MET A C 1
ATOM 1059 O O . MET A 1 149 ? 21.750 -10.539 0.713 1.00 47.44 149 MET A O 1
ATOM 1063 N N . ASP A 1 150 ? 21.964 -12.792 0.693 1.00 50.25 150 ASP A N 1
ATOM 1064 C CA . ASP A 1 150 ? 22.357 -13.027 -0.708 1.00 50.25 150 ASP A CA 1
ATOM 1065 C C . ASP A 1 150 ? 21.207 -13.538 -1.606 1.00 50.25 150 ASP A C 1
ATOM 1067 O O . ASP A 1 150 ? 20.869 -14.726 -1.568 1.00 50.25 150 ASP A O 1
ATOM 1071 N N . VAL A 1 151 ? 20.677 -12.704 -2.512 1.00 52.03 151 VAL A N 1
ATOM 1072 C CA . VAL A 1 151 ? 19.969 -13.184 -3.717 1.00 52.03 151 VAL A CA 1
ATOM 1073 C C . VAL A 1 151 ? 20.305 -12.292 -4.912 1.00 52.03 151 VAL A C 1
ATOM 1075 O O . VAL A 1 151 ? 20.068 -11.093 -4.846 1.00 52.03 151 VAL A O 1
ATOM 1078 N N . PRO A 1 152 ? 20.822 -12.830 -6.029 1.00 53.84 152 PRO A N 1
ATOM 1079 C CA . PRO A 1 152 ? 21.048 -12.032 -7.222 1.00 53.84 152 PRO A CA 1
ATOM 1080 C C . PRO A 1 152 ? 19.725 -11.589 -7.846 1.00 53.84 152 PRO A C 1
ATOM 1082 O O . PRO A 1 152 ? 18.970 -12.430 -8.325 1.00 53.84 152 PRO A O 1
ATOM 1085 N N . ALA A 1 153 ? 19.476 -10.280 -7.877 1.00 62.03 153 ALA A N 1
ATOM 1086 C CA . ALA A 1 153 ? 18.406 -9.688 -8.671 1.00 62.03 153 ALA A CA 1
ATOM 1087 C C . ALA A 1 153 ? 18.964 -8.725 -9.728 1.00 62.03 153 ALA A C 1
ATOM 1089 O O . ALA A 1 153 ? 20.027 -8.122 -9.551 1.00 62.03 153 ALA A O 1
ATOM 1090 N N . ASN A 1 154 ? 18.248 -8.609 -10.841 1.00 78.31 154 ASN A N 1
ATOM 1091 C CA . ASN A 1 154 ? 18.618 -7.805 -12.000 1.00 78.31 154 ASN A CA 1
ATOM 1092 C C . ASN A 1 154 ? 17.878 -6.455 -12.008 1.00 78.31 154 ASN A C 1
ATOM 1094 O O . ASN A 1 154 ? 16.818 -6.301 -11.400 1.00 78.31 154 ASN A O 1
ATOM 1098 N N . GLY A 1 155 ? 18.453 -5.464 -12.690 1.00 86.31 155 GLY A N 1
ATOM 1099 C CA . GLY A 1 155 ? 17.834 -4.156 -12.906 1.00 86.31 155 GLY A CA 1
ATOM 1100 C C . GLY A 1 155 ? 17.901 -3.761 -14.378 1.00 86.31 155 GLY A C 1
ATOM 1101 O O . GLY A 1 155 ? 18.957 -3.885 -15.010 1.00 86.31 155 GLY A O 1
ATOM 1102 N N . ARG A 1 156 ? 16.782 -3.284 -14.923 1.00 89.56 156 ARG A N 1
ATOM 1103 C CA . ARG A 1 156 ? 16.621 -2.926 -16.338 1.00 89.56 156 ARG A CA 1
ATOM 1104 C C . ARG A 1 156 ? 16.075 -1.510 -16.452 1.00 89.56 156 ARG A C 1
ATOM 1106 O O . ARG A 1 156 ? 15.042 -1.204 -15.872 1.00 89.56 156 ARG A O 1
ATOM 1113 N N . VAL A 1 157 ? 16.750 -0.664 -17.219 1.00 92.69 157 VAL A N 1
ATOM 1114 C CA . VAL A 1 157 ? 16.393 0.741 -17.423 1.00 92.69 157 VAL A CA 1
ATOM 1115 C C . VAL A 1 157 ? 16.399 1.045 -18.918 1.00 92.69 157 VAL A C 1
ATOM 1117 O O . VAL A 1 157 ? 17.375 0.779 -19.629 1.00 92.69 157 VAL A O 1
ATOM 1120 N N . GLY A 1 158 ? 15.285 1.577 -19.412 1.00 96.06 158 GLY A N 1
ATOM 1121 C CA . GLY A 1 158 ? 15.113 1.905 -20.821 1.00 96.06 158 GLY A CA 1
ATOM 1122 C C . GLY A 1 158 ? 15.937 3.123 -21.229 1.00 96.06 158 GLY A C 1
ATOM 1123 O O . GLY A 1 158 ? 16.564 3.115 -22.290 1.00 96.06 158 GLY A O 1
ATOM 1124 N N . GLY A 1 159 ? 15.988 4.133 -20.363 1.00 95.69 159 GLY A N 1
ATOM 1125 C CA . GLY A 1 159 ? 16.732 5.372 -20.536 1.00 95.69 159 GLY A CA 1
ATOM 1126 C C . GLY A 1 159 ? 18.142 5.356 -19.941 1.00 95.69 159 GLY A C 1
ATOM 1127 O O . GLY A 1 159 ? 18.815 4.325 -19.876 1.00 95.69 159 GLY A O 1
ATOM 1128 N N . VAL A 1 160 ? 18.609 6.537 -19.538 1.00 93.31 160 VAL A N 1
ATOM 1129 C CA . VAL A 1 160 ? 19.942 6.769 -18.963 1.00 93.31 160 VAL A CA 1
ATOM 1130 C C . VAL A 1 160 ? 19.875 7.025 -17.458 1.00 93.31 160 VAL A C 1
ATOM 1132 O O . VAL A 1 160 ? 18.829 7.384 -16.916 1.00 93.31 160 VAL A O 1
ATOM 1135 N N . ALA A 1 161 ? 21.020 6.884 -16.791 1.00 89.38 161 ALA A N 1
ATOM 1136 C CA . ALA A 1 161 ? 21.209 7.389 -15.440 1.00 89.38 161 ALA A CA 1
ATOM 1137 C C . ALA A 1 161 ? 21.600 8.876 -15.470 1.00 89.38 161 ALA A C 1
ATOM 1139 O O . ALA A 1 161 ? 22.657 9.251 -15.983 1.00 89.38 161 ALA A O 1
ATOM 1140 N N . GLU A 1 162 ? 20.755 9.723 -14.891 1.00 89.75 162 GLU A N 1
ATOM 1141 C CA . GLU A 1 162 ? 21.043 11.123 -14.608 1.00 89.75 162 GLU A CA 1
ATOM 1142 C C . GLU A 1 162 ? 21.590 11.258 -13.184 1.00 89.75 162 GLU A C 1
ATOM 1144 O O . GLU A 1 162 ? 20.850 11.313 -12.201 1.00 89.75 162 GLU A O 1
ATOM 1149 N N . GLY A 1 163 ? 22.917 11.295 -13.083 1.00 83.44 163 GLY A N 1
ATOM 1150 C CA . GLY A 1 163 ? 23.639 11.296 -11.814 1.00 83.44 163 GLY A CA 1
ATOM 1151 C C . GLY A 1 163 ? 24.456 10.015 -11.631 1.00 83.44 163 GLY A C 1
ATOM 1152 O O . GLY A 1 163 ? 24.720 9.303 -12.602 1.00 83.44 163 GLY A O 1
ATOM 1153 N N . PRO A 1 164 ? 24.939 9.750 -10.409 1.00 77.00 164 PRO A N 1
ATOM 1154 C CA . PRO A 1 164 ? 25.563 8.480 -10.063 1.00 77.00 164 PRO A CA 1
ATOM 1155 C C . PRO A 1 164 ? 24.676 7.289 -10.453 1.00 77.00 164 PRO A C 1
ATOM 1157 O O . PRO A 1 164 ? 23.507 7.229 -10.081 1.00 77.00 164 PRO A O 1
ATOM 1160 N N . GLU A 1 165 ? 25.247 6.316 -11.166 1.00 72.00 165 GLU A N 1
ATOM 1161 C CA . GLU A 1 165 ? 24.550 5.057 -11.420 1.00 72.00 165 GLU A CA 1
ATOM 1162 C C . GLU A 1 165 ? 24.246 4.349 -10.101 1.00 72.00 165 GLU A C 1
ATOM 1164 O O . GLU A 1 165 ? 25.061 4.311 -9.174 1.00 72.00 165 GLU A O 1
ATOM 1169 N N . PHE A 1 166 ? 23.072 3.738 -10.054 1.00 72.38 166 PHE A N 1
ATOM 1170 C CA . PHE A 1 166 ? 22.664 2.831 -9.000 1.00 72.38 166 PHE A CA 1
ATOM 1171 C C . PHE A 1 166 ? 23.692 1.711 -8.748 1.00 72.38 166 PHE A C 1
ATOM 1173 O O . PHE A 1 166 ? 24.256 1.139 -9.685 1.00 72.38 166 PHE A O 1
ATOM 1180 N N . ARG A 1 167 ? 23.933 1.362 -7.475 1.00 67.25 167 ARG A N 1
ATOM 1181 C CA . ARG A 1 167 ? 24.866 0.289 -7.112 1.00 67.25 167 ARG A CA 1
ATOM 1182 C C . ARG A 1 16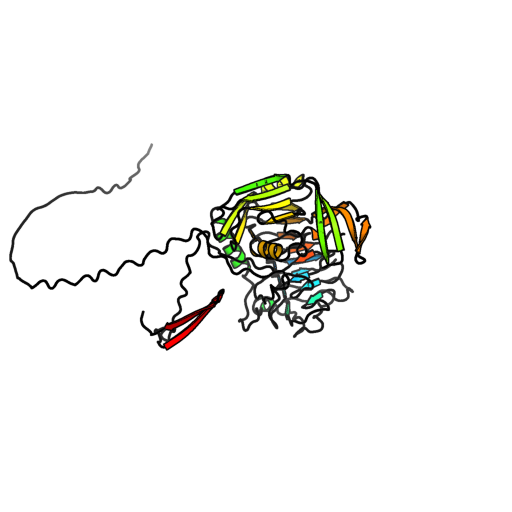7 ? 24.168 -1.063 -7.094 1.00 67.25 167 ARG A C 1
ATOM 1184 O O . ARG A 1 167 ? 23.088 -1.252 -6.546 1.00 67.25 167 ARG A O 1
ATOM 1191 N N . ARG A 1 168 ? 24.870 -2.055 -7.624 1.00 64.56 168 ARG A N 1
ATOM 1192 C CA . ARG A 1 168 ? 24.570 -3.465 -7.381 1.00 64.56 168 ARG A CA 1
ATOM 1193 C C . ARG A 1 168 ? 24.889 -3.798 -5.920 1.00 64.56 168 ARG A C 1
ATOM 1195 O O . ARG A 1 168 ? 25.926 -3.353 -5.421 1.00 64.56 168 ARG A O 1
ATOM 1202 N N . GLY A 1 169 ? 24.071 -4.623 -5.270 1.00 59.12 169 GLY A N 1
ATOM 1203 C CA . GLY A 1 169 ? 24.461 -5.270 -4.019 1.00 59.12 169 GLY A CA 1
ATOM 1204 C C . GLY A 1 169 ? 25.783 -6.022 -4.180 1.00 59.12 169 GLY A C 1
ATOM 1205 O O . GLY A 1 169 ? 26.143 -6.448 -5.287 1.00 59.12 169 GLY A O 1
ATOM 1206 N N . LEU A 1 170 ? 26.537 -6.176 -3.088 1.00 52.78 170 LEU A N 1
ATOM 1207 C CA . LEU A 1 170 ? 27.894 -6.746 -3.104 1.00 52.78 170 LEU A CA 1
ATOM 1208 C C . LEU A 1 170 ? 27.957 -8.090 -3.867 1.00 52.78 170 LEU A C 1
ATOM 1210 O O . LEU A 1 170 ? 28.923 -8.339 -4.594 1.00 52.78 170 LEU A O 1
ATOM 1214 N N . ASN A 1 171 ? 26.870 -8.872 -3.841 1.00 50.78 171 ASN A N 1
ATOM 1215 C CA . ASN A 1 171 ? 26.799 -10.234 -4.371 1.00 50.78 171 ASN A CA 1
ATOM 1216 C C . ASN A 1 171 ? 25.744 -10.486 -5.477 1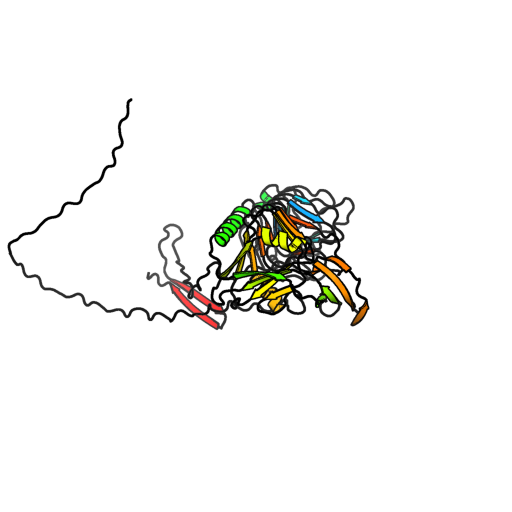.00 50.78 171 ASN A C 1
ATOM 1218 O O . ASN A 1 171 ? 25.446 -11.648 -5.738 1.00 50.78 171 ASN A O 1
ATOM 1222 N N . ALA A 1 172 ? 25.179 -9.471 -6.158 1.00 54.50 172 ALA A N 1
ATOM 1223 C CA . ALA A 1 172 ? 24.160 -9.731 -7.205 1.00 54.50 172 ALA A CA 1
ATOM 1224 C C . ALA A 1 172 ? 24.698 -10.547 -8.420 1.00 54.50 172 ALA A C 1
ATOM 1226 O O . ALA A 1 172 ? 25.857 -10.927 -8.446 1.00 54.50 172 ALA A O 1
ATOM 1227 N N . ALA A 1 173 ? 23.940 -10.860 -9.474 1.00 52.16 173 ALA A N 1
ATOM 1228 C CA . ALA A 1 173 ? 24.501 -11.636 -10.608 1.00 52.16 173 ALA A CA 1
ATOM 1229 C C . ALA A 1 173 ? 25.069 -10.736 -11.715 1.00 52.16 173 ALA A C 1
ATOM 1231 O O . ALA A 1 173 ? 26.135 -11.022 -12.262 1.00 52.16 173 ALA A O 1
ATOM 1232 N N . ALA A 1 174 ? 24.407 -9.611 -11.998 1.00 60.62 174 ALA A N 1
ATOM 1233 C CA . ALA A 1 174 ? 24.723 -8.729 -13.120 1.00 60.62 174 ALA A CA 1
ATOM 1234 C C . ALA A 1 174 ? 24.583 -7.240 -12.743 1.00 60.62 174 ALA A C 1
ATOM 1236 O O . ALA A 1 174 ? 23.870 -6.914 -11.792 1.00 60.62 174 ALA A O 1
ATOM 1237 N N . PRO A 1 175 ? 25.292 -6.325 -13.432 1.00 68.00 175 PRO A N 1
ATOM 1238 C CA . PRO A 1 175 ? 25.061 -4.889 -13.299 1.00 68.00 175 PRO A CA 1
ATOM 1239 C C . PRO A 1 175 ? 23.693 -4.494 -13.871 1.00 68.00 175 PRO A C 1
ATOM 1241 O O . PRO A 1 175 ? 23.112 -5.221 -14.679 1.00 68.00 175 PRO A O 1
ATOM 1244 N N . ILE A 1 176 ? 23.220 -3.306 -13.494 1.00 79.56 176 ILE A N 1
ATOM 1245 C CA . ILE A 1 176 ? 22.025 -2.705 -14.091 1.00 79.56 176 ILE A CA 1
ATOM 1246 C C . ILE A 1 176 ? 22.293 -2.413 -15.563 1.00 79.56 176 ILE A C 1
ATOM 1248 O O . ILE A 1 176 ? 23.368 -1.939 -15.939 1.00 79.56 176 ILE A O 1
ATOM 1252 N N . GLN A 1 177 ? 21.303 -2.711 -16.393 1.00 87.31 177 GLN A N 1
ATOM 1253 C CA . GLN A 1 177 ? 21.352 -2.470 -17.826 1.00 87.31 177 GLN A CA 1
ATOM 1254 C C . GLN A 1 177 ? 20.602 -1.180 -18.144 1.00 87.31 177 GLN A C 1
ATOM 1256 O O . GLN A 1 177 ? 19.407 -1.095 -17.883 1.00 87.31 177 GLN A O 1
ATOM 1261 N N . TYR A 1 178 ? 21.299 -0.207 -18.727 1.00 91.25 178 TYR A N 1
ATOM 1262 C CA . TYR A 1 178 ? 20.731 1.064 -19.181 1.00 91.25 178 TYR A CA 1
ATOM 1263 C C . TYR A 1 178 ? 20.633 1.112 -20.707 1.00 91.25 178 TYR A C 1
ATOM 1265 O O . TYR A 1 178 ? 21.328 0.373 -21.411 1.00 91.25 178 TYR A O 1
ATOM 1273 N N . GLY A 1 179 ? 19.812 2.025 -21.226 1.00 94.88 179 GLY A N 1
ATOM 1274 C CA . GLY A 1 179 ? 19.662 2.253 -22.661 1.00 94.88 179 GLY A CA 1
ATOM 1275 C C . GLY A 1 179 ? 18.953 1.112 -23.390 1.00 94.88 179 GLY A C 1
ATOM 1276 O O . GLY A 1 179 ? 19.181 0.916 -24.584 1.00 94.88 179 GLY A O 1
ATOM 1277 N N . LEU A 1 180 ? 18.131 0.332 -22.683 1.00 94.81 180 LEU A N 1
ATOM 1278 C CA . LEU A 1 180 ? 17.397 -0.792 -23.265 1.00 94.81 180 LEU A CA 1
ATOM 1279 C C . LEU A 1 180 ? 16.183 -0.356 -24.109 1.00 94.81 180 LEU A C 1
ATOM 1281 O O . LEU A 1 180 ? 15.637 -1.178 -24.847 1.00 94.81 180 LEU A O 1
ATOM 1285 N N . GLY A 1 181 ? 15.746 0.905 -24.009 1.00 94.88 181 GLY A N 1
ATOM 1286 C CA . GLY A 1 181 ? 14.455 1.360 -24.532 1.00 94.88 181 GLY A CA 1
ATOM 1287 C C . GLY A 1 181 ? 13.298 0.494 -24.016 1.00 94.88 181 GLY A C 1
ATOM 1288 O O . GLY A 1 181 ? 13.340 -0.008 -22.893 1.00 94.88 181 GLY A O 1
ATOM 1289 N N . ASP A 1 182 ? 12.309 0.234 -24.872 1.00 91.62 182 ASP A N 1
ATOM 1290 C CA . ASP A 1 182 ? 11.125 -0.577 -24.540 1.00 91.62 182 ASP A CA 1
ATOM 1291 C C . ASP A 1 182 ? 11.466 -2.005 -24.065 1.00 91.62 182 ASP A C 1
ATOM 1293 O O . ASP A 1 182 ? 10.693 -2.634 -23.338 1.00 91.62 182 ASP A O 1
ATOM 1297 N N . ALA A 1 183 ? 12.652 -2.527 -24.410 1.00 92.88 183 ALA A N 1
ATOM 1298 C CA . ALA A 1 183 ? 13.098 -3.848 -23.967 1.00 92.88 183 ALA A CA 1
ATOM 1299 C C . ALA A 1 183 ? 13.339 -3.931 -22.446 1.00 92.88 183 ALA A C 1
ATOM 1301 O O . ALA A 1 183 ? 13.499 -5.035 -21.912 1.00 92.88 183 ALA A O 1
ATOM 1302 N N . ALA A 1 184 ? 13.372 -2.795 -21.740 1.00 92.94 184 ALA A N 1
ATOM 1303 C CA . ALA A 1 184 ? 13.379 -2.771 -20.283 1.00 92.94 184 ALA A CA 1
ATOM 1304 C C . ALA A 1 184 ? 12.081 -3.340 -19.690 1.00 92.94 184 ALA A C 1
ATOM 1306 O O . ALA A 1 184 ? 12.156 -4.028 -18.679 1.00 92.94 184 ALA A O 1
ATOM 1307 N N . LEU A 1 185 ? 10.934 -3.130 -20.353 1.00 93.38 185 LEU A N 1
ATOM 1308 C CA . LEU A 1 185 ? 9.609 -3.565 -19.891 1.00 93.38 185 LEU A CA 1
ATOM 1309 C C . LEU A 1 185 ? 9.096 -4.841 -20.582 1.00 93.38 185 LEU A C 1
ATOM 1311 O O . LEU A 1 185 ? 8.176 -5.468 -20.070 1.00 93.38 185 LEU A O 1
ATOM 1315 N N . GLN A 1 186 ? 9.676 -5.239 -21.722 1.00 88.62 186 GLN A N 1
ATOM 1316 C CA . GLN A 1 186 ? 9.232 -6.404 -22.515 1.00 88.62 186 GLN A CA 1
ATOM 1317 C C . GLN A 1 186 ? 9.937 -7.724 -22.178 1.00 88.62 186 GLN A C 1
ATOM 1319 O O . GLN A 1 186 ? 9.478 -8.798 -22.566 1.00 88.62 186 GLN A O 1
ATOM 1324 N N . ALA A 1 187 ? 11.103 -7.652 -21.538 1.00 76.75 187 ALA A N 1
ATOM 1325 C CA . ALA A 1 187 ? 11.940 -8.815 -21.265 1.00 76.75 187 ALA A CA 1
ATOM 1326 C C . ALA A 1 187 ? 12.287 -8.910 -19.779 1.00 76.75 187 ALA A C 1
ATOM 1328 O O . ALA A 1 187 ? 13.440 -9.153 -19.419 1.00 76.75 187 ALA A O 1
ATOM 1329 N N . VAL A 1 188 ? 11.278 -8.682 -18.939 1.00 73.12 188 VAL A N 1
ATOM 1330 C CA . VAL A 1 188 ? 11.425 -8.751 -17.490 1.00 73.12 188 VAL A CA 1
ATOM 1331 C C . VAL A 1 188 ? 11.301 -10.206 -17.056 1.00 73.12 188 VAL A C 1
ATOM 1333 O O . VAL A 1 188 ? 10.312 -10.870 -17.369 1.00 73.12 188 VAL A O 1
ATOM 1336 N N . TYR A 1 189 ? 12.321 -10.727 -16.385 1.00 75.94 189 TYR A N 1
ATOM 1337 C CA . TYR A 1 189 ? 12.393 -12.117 -15.963 1.00 75.94 189 TYR A CA 1
ATOM 1338 C C . TYR A 1 189 ? 11.724 -12.286 -14.595 1.00 75.94 189 TYR A C 1
ATOM 1340 O O . TYR A 1 189 ? 12.272 -11.821 -13.596 1.00 75.94 189 TYR A O 1
ATOM 1348 N N . PRO A 1 190 ? 10.595 -13.015 -14.510 1.00 67.31 190 PRO A N 1
ATOM 1349 C CA . PRO A 1 190 ? 9.952 -13.327 -13.230 1.00 67.31 190 PRO A CA 1
ATOM 1350 C C . PRO A 1 190 ? 10.756 -14.340 -12.388 1.00 67.31 190 PRO A C 1
ATOM 1352 O O . PRO A 1 190 ? 10.440 -14.587 -11.226 1.00 67.31 190 PRO A O 1
ATOM 1355 N N . GLY A 1 191 ? 11.787 -14.959 -12.979 1.00 68.94 191 GLY A N 1
ATOM 1356 C CA . GLY A 1 191 ? 12.571 -16.046 -12.394 1.00 68.94 191 GLY A CA 1
ATOM 1357 C C . GLY A 1 191 ? 11.846 -17.398 -12.399 1.00 68.94 191 GLY A C 1
ATOM 1358 O O . GLY A 1 191 ? 10.873 -17.594 -13.124 1.00 68.94 191 GLY A O 1
ATOM 1359 N N . ASN A 1 192 ? 12.375 -18.377 -11.653 1.00 66.94 192 ASN A N 1
ATOM 1360 C CA . ASN A 1 192 ? 11.866 -19.762 -11.580 1.00 66.94 192 ASN A CA 1
ATOM 1361 C C . ASN A 1 192 ? 11.722 -20.491 -12.939 1.00 66.94 192 ASN A C 1
ATOM 1363 O O . ASN A 1 192 ? 10.810 -21.292 -13.139 1.00 66.94 192 ASN A O 1
ATOM 1367 N N . GLY A 1 193 ? 12.585 -20.179 -13.912 1.00 66.06 193 GLY A N 1
ATOM 1368 C CA . GLY A 1 193 ? 12.466 -20.705 -15.280 1.00 66.06 193 GLY A CA 1
ATOM 1369 C C . GLY A 1 193 ? 11.289 -20.131 -16.083 1.00 66.06 193 GLY A C 1
ATOM 1370 O O . GLY A 1 193 ? 10.987 -20.642 -17.161 1.00 66.06 193 GLY A O 1
ATOM 1371 N N . GLY A 1 194 ? 10.629 -19.084 -15.576 1.00 63.62 194 GLY A N 1
ATOM 1372 C CA . GLY A 1 194 ? 9.562 -18.374 -16.268 1.00 63.62 194 GLY A CA 1
ATOM 1373 C C . GLY A 1 194 ? 10.058 -17.631 -17.509 1.00 63.62 194 GLY A C 1
ATOM 1374 O O . GLY A 1 194 ? 11.190 -17.145 -17.564 1.00 63.62 194 GLY A O 1
ATOM 1375 N N . ALA A 1 195 ? 9.191 -17.553 -18.520 1.00 72.12 195 ALA A N 1
ATOM 1376 C CA . ALA A 1 195 ? 9.449 -16.762 -19.717 1.00 72.12 195 ALA A CA 1
ATOM 1377 C C . ALA A 1 195 ? 9.442 -15.257 -19.383 1.00 72.12 195 ALA A C 1
ATOM 1379 O O . ALA A 1 195 ? 8.743 -14.855 -18.449 1.00 72.12 195 ALA A O 1
ATOM 1380 N N . PRO A 1 196 ? 10.176 -14.425 -20.145 1.00 79.94 196 PRO A N 1
ATOM 1381 C CA . PRO A 1 196 ? 10.102 -12.980 -19.990 1.00 79.94 196 PRO A CA 1
ATOM 1382 C C . PRO A 1 196 ? 8.662 -12.469 -20.133 1.00 79.94 196 PRO A C 1
ATOM 1384 O O . PRO A 1 196 ? 7.902 -12.968 -20.968 1.00 79.94 196 PRO A O 1
ATOM 1387 N N . VAL A 1 197 ? 8.304 -11.479 -19.318 1.00 81.81 197 VAL A N 1
ATOM 1388 C CA . VAL A 1 197 ? 6.973 -10.865 -19.273 1.00 81.81 197 VAL A CA 1
ATOM 1389 C C . VAL A 1 197 ? 7.033 -9.449 -19.843 1.00 81.81 197 VAL A C 1
ATOM 1391 O O . VAL A 1 197 ? 8.001 -8.720 -19.619 1.00 81.81 197 VAL A O 1
ATOM 1394 N N . ASP A 1 198 ? 5.974 -9.076 -20.565 1.00 86.69 198 ASP A N 1
ATOM 1395 C CA . ASP A 1 198 ? 5.725 -7.712 -21.024 1.00 86.69 198 ASP A CA 1
ATOM 1396 C C . ASP 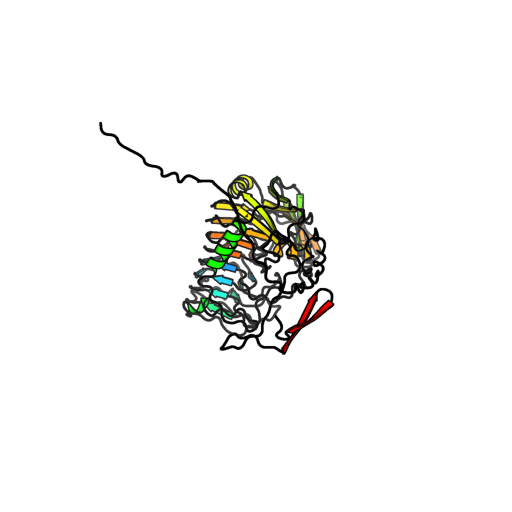A 1 198 ? 4.842 -6.967 -20.018 1.00 86.69 198 ASP A C 1
ATOM 1398 O O . ASP A 1 198 ? 3.694 -7.351 -19.766 1.00 86.69 198 ASP A O 1
ATOM 1402 N N . TYR A 1 199 ? 5.398 -5.905 -19.443 1.00 88.56 199 TYR A N 1
ATOM 1403 C CA . TYR A 1 199 ? 4.735 -5.058 -18.461 1.00 88.56 199 TYR A CA 1
ATOM 1404 C C . TYR A 1 199 ? 4.202 -3.739 -19.030 1.00 88.56 199 TYR A C 1
ATOM 1406 O O . TYR A 1 199 ? 3.570 -2.986 -18.293 1.00 88.56 199 TYR A O 1
ATOM 1414 N N . THR A 1 200 ? 4.372 -3.465 -20.327 1.00 86.50 200 THR A N 1
ATOM 1415 C CA . THR A 1 200 ? 3.882 -2.217 -20.949 1.00 86.50 200 THR A CA 1
ATOM 1416 C C . THR A 1 200 ? 2.362 -2.055 -20.862 1.00 86.50 200 THR A C 1
ATOM 1418 O O . THR A 1 200 ? 1.856 -0.938 -20.835 1.00 86.50 200 THR A O 1
ATOM 1421 N N . GLN A 1 201 ? 1.633 -3.170 -20.772 1.00 83.38 201 GLN A N 1
ATOM 1422 C CA . GLN A 1 201 ? 0.173 -3.221 -20.641 1.00 83.38 201 GLN A CA 1
ATOM 1423 C C . GLN A 1 201 ? -0.272 -3.725 -19.263 1.00 83.38 201 GLN A C 1
ATOM 1425 O O . GLN A 1 201 ? -1.412 -4.151 -19.085 1.00 83.38 201 GLN A O 1
ATOM 1430 N N . PHE A 1 202 ? 0.609 -3.720 -18.257 1.00 87.56 202 PHE A N 1
ATOM 1431 C CA . PHE A 1 202 ? 0.256 -4.263 -16.945 1.00 87.56 202 PHE A CA 1
ATOM 1432 C C . PHE A 1 202 ? -0.920 -3.513 -16.300 1.00 87.56 202 PHE A C 1
ATOM 1434 O O . PHE A 1 202 ? -1.751 -4.155 -15.656 1.00 87.56 202 PHE A O 1
ATOM 1441 N N . ASN A 1 203 ? -1.068 -2.203 -16.554 1.00 92.31 203 ASN A N 1
ATOM 1442 C CA . ASN A 1 203 ? -2.217 -1.440 -16.056 1.00 92.31 203 ASN A CA 1
ATOM 1443 C C . ASN A 1 203 ? -3.568 -1.980 -16.552 1.00 92.31 203 ASN A C 1
ATOM 1445 O O . ASN A 1 203 ? -4.548 -1.892 -15.825 1.00 92.31 203 ASN A O 1
ATOM 1449 N N . GLU A 1 204 ? -3.638 -2.612 -17.729 1.00 88.12 204 GLU A N 1
ATOM 1450 C CA . GLU A 1 204 ? -4.883 -3.234 -18.211 1.00 88.12 204 GLU A CA 1
ATOM 1451 C C . GLU A 1 204 ? -5.348 -4.361 -17.276 1.00 88.12 204 GLU A C 1
ATOM 1453 O O . GLU A 1 204 ? -6.543 -4.590 -17.104 1.00 88.12 204 GLU A O 1
ATOM 1458 N N . ARG A 1 205 ? -4.407 -5.052 -16.615 1.00 86.81 205 ARG A N 1
ATOM 1459 C CA . ARG A 1 205 ? -4.721 -6.078 -15.608 1.00 86.81 205 ARG A CA 1
ATOM 1460 C C . ARG A 1 205 ? -5.194 -5.458 -14.299 1.00 86.81 205 ARG A C 1
ATOM 1462 O O . ARG A 1 205 ? -6.075 -6.026 -13.656 1.00 86.81 205 ARG A O 1
ATOM 1469 N N . VAL A 1 206 ? -4.603 -4.328 -13.907 1.00 88.00 206 VAL A N 1
ATOM 1470 C CA . VAL A 1 206 ? -4.998 -3.573 -12.709 1.00 88.00 206 VAL A CA 1
ATOM 1471 C C . VAL A 1 206 ? -6.409 -3.013 -12.893 1.00 88.00 206 VAL A C 1
ATOM 1473 O O . VAL A 1 206 ? -7.255 -3.211 -12.026 1.00 88.00 206 VAL A O 1
ATOM 1476 N N . ASP A 1 207 ? -6.690 -2.410 -14.049 1.00 91.38 207 ASP A N 1
ATOM 1477 C CA . ASP A 1 207 ? -8.004 -1.877 -14.420 1.00 91.38 207 ASP A CA 1
ATOM 1478 C C . ASP A 1 207 ? -9.075 -2.974 -14.506 1.00 91.38 207 ASP A C 1
ATOM 1480 O O . ASP A 1 207 ? -10.158 -2.843 -13.930 1.00 91.38 207 ASP A O 1
ATOM 1484 N N . ALA A 1 208 ? -8.752 -4.111 -15.134 1.00 86.88 208 ALA A N 1
ATOM 1485 C CA . ALA A 1 208 ? -9.661 -5.251 -15.199 1.00 86.88 208 ALA A CA 1
ATOM 1486 C C . ALA A 1 208 ? -9.990 -5.812 -13.805 1.00 86.88 208 ALA A C 1
ATOM 1488 O O . ALA A 1 208 ? -11.161 -6.062 -13.514 1.00 86.88 208 ALA A O 1
ATOM 1489 N N . LEU A 1 209 ? -8.985 -5.975 -12.932 1.00 87.06 209 LEU A N 1
ATOM 1490 C CA . LEU A 1 209 ? -9.195 -6.423 -11.551 1.00 87.06 209 LEU A CA 1
ATOM 1491 C C . LEU A 1 209 ? -10.029 -5.411 -10.758 1.00 87.06 209 LEU A C 1
ATOM 1493 O O . LEU A 1 209 ? -10.953 -5.798 -10.048 1.00 87.06 209 LEU A O 1
ATOM 1497 N N . SER A 1 210 ? -9.723 -4.121 -10.888 1.00 94.56 210 SER A N 1
ATOM 1498 C CA . SER A 1 210 ? -10.467 -3.054 -10.223 1.00 94.56 210 SER A CA 1
ATOM 1499 C C . SER A 1 210 ? -11.938 -3.055 -10.644 1.00 94.56 210 SER A C 1
ATOM 1501 O O . SER A 1 210 ? -12.825 -3.073 -9.787 1.00 94.56 210 SER A O 1
ATOM 1503 N N . THR A 1 211 ? -12.204 -3.136 -11.950 1.00 93.50 211 THR A N 1
ATOM 1504 C CA . THR A 1 211 ? -13.557 -3.211 -12.518 1.00 93.50 211 THR A CA 1
ATOM 1505 C C . THR A 1 211 ? -14.306 -4.457 -12.042 1.00 93.50 211 THR A C 1
ATOM 1507 O O . THR A 1 211 ? -15.484 -4.371 -11.688 1.00 93.50 211 THR A O 1
ATOM 1510 N N . GLU A 1 212 ? -13.636 -5.614 -12.007 1.00 89.25 212 GLU A N 1
ATOM 1511 C CA . GLU A 1 212 ? -14.200 -6.858 -11.477 1.00 89.25 212 GLU A CA 1
ATOM 1512 C C . GLU A 1 212 ? -14.638 -6.666 -10.021 1.00 89.25 212 GLU A C 1
ATOM 1514 O O . GLU A 1 212 ? -15.812 -6.876 -9.714 1.00 89.25 212 GLU A O 1
ATOM 1519 N N . LEU A 1 213 ? -13.740 -6.194 -9.150 1.00 90.12 213 LEU A N 1
ATOM 1520 C CA . LEU A 1 213 ? -14.010 -6.004 -7.723 1.00 90.12 213 LEU A CA 1
ATOM 1521 C C . LEU A 1 213 ? -15.127 -4.989 -7.460 1.00 90.12 213 LEU A C 1
ATOM 1523 O O . LEU A 1 213 ? -15.998 -5.260 -6.633 1.00 90.12 213 LEU A O 1
ATOM 1527 N N . MET A 1 214 ? -15.168 -3.876 -8.199 1.00 94.25 214 MET A N 1
ATOM 1528 C CA . MET A 1 214 ? -16.247 -2.879 -8.105 1.00 94.25 214 MET A CA 1
ATOM 1529 C C . MET A 1 214 ? -17.620 -3.448 -8.490 1.00 94.25 214 MET A C 1
ATOM 1531 O O . MET A 1 214 ? -18.650 -2.948 -8.039 1.00 94.25 214 MET A O 1
ATOM 1535 N N . SER A 1 215 ? -17.658 -4.488 -9.328 1.00 94.44 215 SER A N 1
ATOM 1536 C CA . SER A 1 215 ? -18.907 -5.135 -9.745 1.00 94.44 215 SER A CA 1
ATOM 1537 C C . SER A 1 215 ? -19.446 -6.147 -8.726 1.00 94.44 215 SER A C 1
ATOM 1539 O O . SER A 1 215 ? -20.617 -6.532 -8.809 1.00 94.44 215 SER A O 1
ATOM 1541 N N . VAL A 1 216 ? -18.619 -6.576 -7.764 1.00 89.88 216 VAL A N 1
ATOM 1542 C CA . VAL A 1 216 ? -19.018 -7.538 -6.733 1.00 89.88 216 VAL A CA 1
ATOM 1543 C C . VAL A 1 216 ? -19.857 -6.828 -5.663 1.00 89.88 216 VAL A C 1
ATOM 1545 O O . VAL A 1 216 ? -19.404 -5.842 -5.081 1.00 89.88 216 VAL A O 1
ATOM 1548 N N . PRO A 1 217 ? -21.078 -7.306 -5.357 1.00 94.56 217 PRO A N 1
ATOM 1549 C CA . PRO A 1 217 ? -21.876 -6.736 -4.277 1.00 94.56 217 PRO A CA 1
ATOM 1550 C C . PRO A 1 217 ? -21.175 -6.857 -2.922 1.00 94.56 217 PRO A C 1
ATOM 1552 O O . PRO A 1 217 ? -20.595 -7.899 -2.616 1.00 94.56 217 PRO A O 1
ATOM 1555 N N . ALA A 1 218 ? -21.301 -5.821 -2.089 1.00 97.12 218 ALA A N 1
ATOM 1556 C CA . ALA A 1 218 ? -20.820 -5.861 -0.714 1.00 97.12 218 ALA A CA 1
ATOM 1557 C C . ALA A 1 218 ? -21.464 -7.025 0.058 1.00 97.12 218 ALA A C 1
ATOM 1559 O O . ALA A 1 218 ? -22.682 -7.223 0.004 1.00 97.12 218 ALA A O 1
ATOM 1560 N N . THR A 1 219 ? -20.641 -7.782 0.779 1.00 96.06 219 THR A N 1
ATOM 1561 C CA . THR A 1 219 ? -21.079 -8.879 1.653 1.00 96.06 219 THR A CA 1
ATOM 1562 C C . THR A 1 219 ? -21.223 -8.416 3.100 1.00 96.06 219 THR A C 1
ATOM 1564 O O . THR A 1 219 ? -21.989 -9.008 3.852 1.00 96.06 219 THR A O 1
ATOM 1567 N N . GLY A 1 220 ? -20.530 -7.341 3.485 1.00 96.19 220 GLY A N 1
ATOM 1568 C CA . GLY A 1 220 ? -20.570 -6.768 4.827 1.00 96.19 220 GLY A CA 1
ATOM 1569 C C . GLY A 1 220 ? -21.008 -5.303 4.864 1.00 96.19 220 GLY A C 1
ATOM 1570 O O . GLY A 1 220 ? -21.498 -4.743 3.881 1.00 96.19 220 GLY A O 1
ATOM 1571 N N . SER A 1 221 ? -20.831 -4.673 6.025 1.00 98.12 221 SER A N 1
ATOM 1572 C CA . SER A 1 221 ? -21.151 -3.259 6.258 1.00 98.12 221 SER A CA 1
ATOM 1573 C C . SER A 1 221 ? -19.927 -2.438 6.645 1.00 98.12 221 SER A C 1
ATOM 1575 O O . SER A 1 221 ? -19.007 -2.964 7.268 1.00 98.12 221 SER A O 1
ATOM 1577 N N . THR A 1 222 ? -19.974 -1.138 6.357 1.00 98.69 222 THR A N 1
ATOM 1578 C CA . THR A 1 222 ? -18.907 -0.176 6.663 1.00 98.69 222 THR A CA 1
ATOM 1579 C C . THR A 1 222 ? -19.450 0.979 7.498 1.00 98.69 222 THR A C 1
ATOM 1581 O O . THR A 1 222 ? -20.508 1.527 7.185 1.00 98.69 222 THR A O 1
ATOM 1584 N N . VAL A 1 223 ? -18.727 1.362 8.550 1.00 98.50 223 VAL A N 1
ATOM 1585 C CA . VAL A 1 223 ? -19.056 2.492 9.431 1.00 98.50 223 VAL A CA 1
ATOM 1586 C C . VAL A 1 223 ? -17.811 3.346 9.649 1.00 98.50 223 VAL A C 1
ATOM 1588 O O . VAL A 1 223 ? -16.739 2.811 9.900 1.00 98.50 223 VAL A O 1
ATOM 1591 N N . ILE A 1 224 ? -17.962 4.669 9.583 1.00 98.44 224 ILE A N 1
ATOM 1592 C CA . ILE A 1 224 ? -16.922 5.637 9.950 1.00 98.44 224 ILE A CA 1
ATOM 1593 C C . ILE A 1 224 ? -17.324 6.271 11.284 1.00 98.44 224 ILE A C 1
ATOM 1595 O O . ILE A 1 224 ? -18.462 6.723 11.434 1.00 98.44 224 ILE A O 1
ATOM 1599 N N . GLY A 1 225 ? -16.409 6.301 12.247 1.00 97.75 225 GLY A N 1
ATOM 1600 C CA . GLY A 1 225 ? -16.638 6.882 13.567 1.00 97.75 225 GLY A CA 1
ATOM 1601 C C . GLY A 1 225 ? -15.348 7.308 14.258 1.00 97.75 225 GLY A C 1
ATOM 1602 O O . GLY A 1 225 ? -14.289 7.365 13.638 1.00 97.75 225 GLY A O 1
ATOM 1603 N N . ASP A 1 226 ? -15.444 7.608 15.550 1.00 97.94 226 ASP A N 1
ATOM 1604 C CA . ASP A 1 226 ? -14.299 7.976 16.382 1.00 97.94 226 ASP A CA 1
ATOM 1605 C C . ASP A 1 226 ? -13.570 6.717 16.874 1.00 97.94 226 ASP A C 1
ATOM 1607 O O . ASP A 1 226 ? -14.202 5.777 17.367 1.00 97.94 226 ASP A O 1
ATOM 1611 N N . ALA A 1 227 ? -12.242 6.703 16.770 1.00 97.38 227 ALA A N 1
ATOM 1612 C CA . ALA A 1 227 ? -11.412 5.714 17.447 1.00 97.38 227 ALA A CA 1
ATOM 1613 C C . ALA A 1 227 ? -11.219 6.109 18.924 1.00 97.38 227 ALA A C 1
ATOM 1615 O O . ALA A 1 227 ? -11.278 7.294 19.258 1.00 97.38 227 ALA A O 1
ATOM 1616 N N . PRO A 1 228 ? -10.977 5.144 19.829 1.00 96.25 228 PRO A N 1
ATOM 1617 C CA . PRO A 1 228 ? -10.670 5.461 21.217 1.00 96.25 228 PRO A CA 1
ATOM 1618 C C . PRO A 1 228 ? -9.322 6.184 21.348 1.00 96.25 228 PRO A C 1
ATOM 1620 O O . PRO A 1 228 ? -8.331 5.810 20.715 1.00 96.25 228 PRO A O 1
ATOM 1623 N N . ASP A 1 229 ? -9.268 7.172 22.235 1.00 97.31 229 ASP A N 1
ATOM 1624 C CA . ASP A 1 229 ? -8.012 7.787 22.666 1.00 97.31 229 ASP A CA 1
ATOM 1625 C C . ASP A 1 229 ? -7.216 6.806 23.538 1.00 97.31 229 ASP A C 1
ATOM 1627 O O . ASP A 1 229 ? -7.791 5.968 24.246 1.00 97.31 229 ASP A O 1
ATOM 1631 N N . GLY A 1 230 ? -5.890 6.908 23.514 1.00 96.19 230 GLY A N 1
ATOM 1632 C CA . GLY A 1 230 ? -5.045 6.117 24.400 1.00 96.19 230 GLY A CA 1
ATOM 1633 C C . GLY A 1 230 ? -3.622 5.927 23.906 1.00 96.19 230 GLY A C 1
ATOM 1634 O O . GLY A 1 230 ? -3.193 6.521 22.923 1.00 96.19 230 GLY A O 1
ATOM 1635 N N . ASP A 1 231 ? -2.903 5.067 24.615 1.00 96.12 231 ASP A N 1
ATOM 1636 C CA . ASP A 1 231 ? -1.516 4.741 24.315 1.00 96.12 231 ASP A CA 1
ATOM 1637 C C . ASP A 1 231 ? -1.427 3.502 23.423 1.00 96.12 231 ASP A C 1
ATOM 1639 O O . ASP A 1 231 ? -2.116 2.504 23.651 1.00 96.12 231 ASP A O 1
ATOM 1643 N N . ILE A 1 232 ? -0.544 3.572 22.434 1.00 94.06 232 ILE A N 1
ATOM 1644 C CA . ILE A 1 232 ? -0.192 2.498 21.513 1.00 94.06 232 ILE A CA 1
ATOM 1645 C C . ILE A 1 232 ? 1.280 2.179 21.691 1.00 94.06 232 ILE A C 1
ATOM 1647 O O . ILE A 1 232 ? 2.125 3.070 21.731 1.00 94.06 232 ILE A O 1
ATOM 1651 N N . THR A 1 233 ? 1.584 0.899 21.862 1.00 91.25 233 THR A N 1
ATOM 1652 C CA . THR A 1 233 ? 2.956 0.425 21.998 1.00 91.25 233 THR A CA 1
ATOM 1653 C C . THR A 1 233 ? 3.411 -0.137 20.667 1.00 91.25 233 THR A C 1
ATOM 1655 O O . THR A 1 233 ? 2.789 -1.071 20.175 1.00 91.25 233 THR A O 1
ATOM 1658 N N . SER A 1 234 ? 4.497 0.409 20.126 1.00 88.06 234 SER A N 1
ATOM 1659 C CA . SER A 1 234 ? 5.070 -0.021 18.853 1.00 88.06 234 SER A CA 1
ATOM 1660 C C . SER A 1 234 ? 6.532 -0.410 19.029 1.00 88.06 234 SER A C 1
ATOM 1662 O O . SER A 1 234 ? 7.330 0.328 19.614 1.00 88.06 234 SER A O 1
ATOM 1664 N N . THR A 1 235 ? 6.878 -1.583 18.521 1.00 84.50 235 THR A N 1
ATOM 1665 C CA . THR A 1 235 ? 8.230 -2.134 18.490 1.00 84.50 235 THR A CA 1
ATOM 1666 C C . THR A 1 235 ? 8.879 -1.791 17.152 1.00 84.50 235 THR A C 1
ATOM 1668 O O . THR A 1 235 ? 8.258 -1.943 16.106 1.00 84.50 235 THR A O 1
ATOM 1671 N N . TRP A 1 236 ? 10.134 -1.340 17.165 1.00 71.88 236 TRP A N 1
ATOM 1672 C CA . TRP A 1 236 ? 10.832 -0.915 15.937 1.00 71.88 236 TRP A CA 1
ATOM 1673 C C . TRP A 1 236 ? 11.902 -1.890 15.477 1.00 71.88 236 TRP A C 1
ATOM 1675 O O . TRP A 1 236 ? 12.152 -2.031 14.286 1.00 71.88 236 TRP A O 1
ATOM 1685 N N . TYR A 1 237 ? 12.533 -2.560 16.436 1.00 66.56 237 TYR A N 1
ATOM 1686 C CA . TYR A 1 237 ? 13.563 -3.558 16.200 1.00 66.56 237 TYR A CA 1
ATOM 1687 C C . TYR A 1 237 ? 13.327 -4.734 17.148 1.00 66.56 237 TYR A C 1
ATOM 1689 O O . TYR A 1 237 ? 12.996 -4.493 18.318 1.00 66.56 237 TYR A O 1
ATOM 1697 N N . PRO A 1 238 ? 13.514 -5.989 16.699 1.00 54.12 238 PRO A N 1
ATOM 1698 C CA . PRO A 1 238 ? 13.347 -7.165 17.540 1.00 54.12 238 PRO A CA 1
ATOM 1699 C C . PRO A 1 238 ? 14.194 -7.054 18.812 1.00 54.12 238 PRO A C 1
ATOM 1701 O O . PRO A 1 238 ? 15.416 -7.164 18.773 1.00 54.12 238 PRO A O 1
ATOM 1704 N N . GLY A 1 239 ? 13.531 -6.834 19.948 1.00 56.94 239 GLY A N 1
ATOM 1705 C CA . GLY A 1 239 ? 14.149 -6.856 21.273 1.00 56.94 239 GLY A CA 1
ATOM 1706 C C . GLY A 1 239 ? 14.887 -5.594 21.732 1.00 56.94 239 GLY A C 1
ATOM 1707 O O . GLY A 1 239 ? 15.489 -5.666 22.799 1.00 56.94 239 GLY A O 1
ATOM 1708 N N . GLU A 1 240 ? 14.844 -4.465 21.011 1.00 68.38 240 GLU A N 1
ATOM 1709 C CA . GLU A 1 240 ? 15.709 -3.320 21.368 1.00 68.38 240 GLU A CA 1
ATOM 1710 C C . GLU A 1 240 ? 15.043 -1.942 21.444 1.00 68.38 240 GLU A C 1
ATOM 1712 O O . GLU A 1 240 ? 15.498 -1.137 22.246 1.00 68.38 240 GLU A O 1
ATOM 1717 N N . VAL A 1 241 ? 13.979 -1.621 20.697 1.00 80.50 241 VAL A N 1
ATOM 1718 C CA . VAL A 1 241 ? 13.326 -0.304 20.861 1.00 80.50 241 VAL A CA 1
ATOM 1719 C C . VAL A 1 241 ? 11.814 -0.426 20.833 1.00 80.50 241 VAL A C 1
ATOM 1721 O O . VAL A 1 241 ? 11.243 -0.910 19.858 1.00 80.50 241 VAL A O 1
ATOM 1724 N N . VAL A 1 242 ? 11.181 0.053 21.903 1.00 88.50 242 VAL A N 1
ATOM 1725 C CA . VAL A 1 242 ? 9.724 0.069 22.071 1.00 88.50 242 VAL A CA 1
ATOM 1726 C C . VAL A 1 242 ? 9.284 1.486 22.406 1.00 88.50 242 VAL A C 1
ATOM 1728 O O . VAL A 1 242 ? 9.755 2.059 23.389 1.00 88.50 242 VAL A O 1
ATOM 1731 N N . SER A 1 243 ? 8.378 2.048 21.616 1.00 90.50 243 SER A N 1
ATOM 1732 C CA . SER A 1 243 ? 7.805 3.375 21.839 1.00 90.50 243 SER A CA 1
ATOM 1733 C C . SER A 1 243 ? 6.379 3.272 22.343 1.00 90.50 243 SER A C 1
ATOM 1735 O O . SER A 1 243 ? 5.594 2.463 21.857 1.00 90.50 243 SER A O 1
ATOM 1737 N N . THR A 1 244 ? 6.031 4.145 23.281 1.00 94.06 244 THR A N 1
ATOM 1738 C CA . THR A 1 244 ? 4.642 4.411 23.652 1.00 94.06 244 THR A CA 1
ATOM 1739 C C . THR A 1 244 ? 4.206 5.687 22.953 1.00 94.06 244 THR A C 1
ATOM 1741 O O . THR A 1 244 ? 4.714 6.768 23.256 1.00 94.06 244 THR A O 1
ATOM 1744 N N . VAL A 1 245 ? 3.276 5.562 22.016 1.00 94.69 245 VAL A N 1
ATOM 1745 C CA . VAL A 1 245 ? 2.673 6.661 21.269 1.00 94.69 245 VAL A CA 1
ATOM 1746 C C . VAL A 1 245 ? 1.282 6.927 21.823 1.00 94.69 245 VAL A C 1
ATOM 1748 O O . VAL A 1 245 ? 0.390 6.093 21.721 1.00 94.69 245 VAL A O 1
ATOM 1751 N N . HIS A 1 246 ? 1.086 8.106 22.395 1.00 96.75 246 HIS A N 1
ATOM 1752 C CA . HIS A 1 246 ? -0.232 8.590 22.763 1.00 96.75 246 HIS A CA 1
ATOM 1753 C C . HIS A 1 246 ? -0.947 9.141 21.530 1.00 96.75 246 HIS A C 1
ATOM 1755 O O . HIS A 1 246 ? -0.407 10.010 20.832 1.00 96.75 246 HIS A O 1
ATOM 1761 N N . VAL A 1 247 ? -2.161 8.653 21.285 1.00 96.62 247 VAL A N 1
ATOM 1762 C CA . VAL A 1 247 ? -3.031 9.101 20.197 1.00 96.62 247 VAL A CA 1
ATOM 1763 C C . VAL A 1 247 ? -4.364 9.589 20.745 1.00 96.62 247 VAL A C 1
ATOM 1765 O O . VAL A 1 247 ? -4.977 8.959 21.607 1.00 96.62 247 VAL A O 1
ATOM 1768 N N . GLU A 1 248 ? -4.822 10.712 20.203 1.00 96.12 248 GLU A N 1
ATOM 1769 C CA . GLU A 1 248 ? -6.116 11.313 20.519 1.00 96.12 248 GLU A CA 1
ATOM 1770 C C . GLU A 1 248 ? -6.812 11.740 19.226 1.00 96.12 248 GLU A C 1
ATOM 1772 O O . GLU A 1 248 ? -6.147 12.175 18.281 1.00 96.12 248 GLU A O 1
ATOM 1777 N N . ASN A 1 249 ? -8.145 11.682 19.194 1.00 97.00 249 ASN A N 1
ATOM 1778 C CA . ASN A 1 249 ? -8.982 12.183 18.096 1.00 97.00 249 ASN A CA 1
ATOM 1779 C C . ASN A 1 249 ? -8.692 11.528 16.725 1.00 97.00 249 ASN A C 1
ATOM 1781 O O . ASN A 1 249 ? -8.716 12.184 15.678 1.00 97.00 249 ASN A O 1
ATOM 1785 N N . GLU A 1 250 ? -8.439 10.222 16.716 1.00 97.75 250 GLU A N 1
ATOM 1786 C CA . GLU A 1 250 ? -8.410 9.426 15.485 1.00 97.75 250 GLU A CA 1
ATOM 1787 C C . GLU A 1 250 ? -9.834 9.067 15.021 1.00 97.75 250 GLU A C 1
ATOM 1789 O O . GLU A 1 250 ? -10.783 9.009 15.807 1.00 97.75 250 GLU A O 1
ATOM 1794 N N . ALA A 1 251 ? -9.995 8.811 13.726 1.00 98.31 251 ALA A N 1
ATOM 1795 C CA . ALA A 1 251 ? -11.147 8.107 13.183 1.00 98.31 251 ALA A CA 1
ATOM 1796 C C . ALA A 1 251 ? -10.915 6.593 13.211 1.00 98.31 251 ALA A C 1
ATOM 1798 O O . ALA A 1 251 ? -9.779 6.129 13.151 1.00 98.31 251 ALA A O 1
ATOM 1799 N N . MET A 1 252 ? -12.001 5.829 13.224 1.00 98.25 252 MET A N 1
ATOM 1800 C CA . MET A 1 252 ? -12.020 4.396 12.958 1.00 98.25 252 MET A CA 1
ATOM 1801 C C . MET A 1 252 ? -12.974 4.121 11.798 1.00 98.25 252 MET A C 1
ATOM 1803 O O . MET A 1 252 ? -14.136 4.534 11.839 1.00 98.25 252 MET A O 1
ATOM 1807 N N . VAL A 1 253 ? -12.504 3.397 10.784 1.00 98.81 253 VAL A N 1
ATOM 1808 C CA . VAL A 1 253 ? -13.370 2.781 9.774 1.00 98.81 253 VAL A CA 1
ATOM 1809 C C . VAL A 1 253 ? -13.533 1.308 10.122 1.00 98.81 253 VAL A C 1
ATOM 1811 O O . VAL A 1 253 ? -12.573 0.542 10.072 1.00 98.81 253 VAL A O 1
ATOM 1814 N N . THR A 1 254 ? -14.751 0.910 10.475 1.00 98.81 254 THR A N 1
ATOM 1815 C CA . THR A 1 254 ? -15.090 -0.468 10.840 1.00 98.81 254 THR A CA 1
ATOM 1816 C C . THR A 1 254 ? -15.789 -1.170 9.683 1.00 98.81 254 THR A C 1
ATOM 1818 O O . THR A 1 254 ? -16.836 -0.724 9.213 1.00 98.81 254 THR A O 1
ATOM 1821 N N . PHE A 1 255 ? -15.220 -2.294 9.263 1.00 98.81 255 PHE A N 1
ATOM 1822 C CA . PHE A 1 255 ? -15.734 -3.223 8.270 1.00 98.81 255 PHE A CA 1
ATOM 1823 C C . PHE A 1 255 ? -16.223 -4.491 8.973 1.00 98.81 255 PHE A C 1
ATOM 1825 O O . PHE A 1 255 ? -15.421 -5.257 9.503 1.00 98.81 255 PHE A O 1
ATOM 1832 N N . THR A 1 256 ? -17.531 -4.737 8.975 1.00 98.81 256 THR A N 1
ATOM 1833 C CA . THR A 1 256 ? -18.127 -5.928 9.602 1.00 98.81 256 THR A CA 1
ATOM 1834 C C . THR A 1 256 ? -18.561 -6.915 8.526 1.00 98.81 256 THR A C 1
ATOM 1836 O O . THR A 1 256 ? -19.530 -6.663 7.805 1.00 98.81 256 THR A O 1
ATOM 1839 N N . GLY A 1 257 ? -17.816 -8.011 8.393 1.00 98.12 257 GLY A N 1
ATOM 1840 C CA . GLY A 1 257 ? -18.066 -9.083 7.435 1.00 98.12 257 GLY A CA 1
ATOM 1841 C C . GLY A 1 257 ? -19.294 -9.928 7.772 1.00 98.12 257 GLY A C 1
ATOM 1842 O O . GLY A 1 257 ? -19.852 -9.861 8.868 1.00 98.12 257 GLY A O 1
ATOM 1843 N N . ASP A 1 258 ? -19.706 -10.767 6.824 1.00 95.38 258 ASP A N 1
ATOM 1844 C CA . ASP A 1 258 ? -20.848 -11.679 6.992 1.00 95.38 258 ASP A CA 1
ATOM 1845 C C . ASP A 1 258 ? -20.503 -12.972 7.754 1.00 95.38 258 ASP A C 1
ATOM 1847 O O . ASP A 1 258 ? -21.378 -13.808 7.995 1.00 95.38 258 ASP A O 1
ATOM 1851 N N . GLY A 1 259 ? -19.228 -13.168 8.105 1.00 93.00 259 GLY A N 1
ATOM 1852 C CA . GLY A 1 259 ? -18.738 -14.351 8.807 1.00 93.00 259 GLY A CA 1
ATOM 1853 C C . GLY A 1 259 ? -18.739 -15.646 7.990 1.00 93.00 259 GLY A C 1
ATOM 1854 O O . GLY A 1 259 ? -18.468 -16.702 8.564 1.00 93.00 259 GLY A O 1
ATOM 1855 N N . THR A 1 260 ? -19.018 -15.607 6.681 1.00 87.25 260 THR A N 1
ATOM 1856 C CA . THR A 1 260 ? -19.183 -16.820 5.857 1.00 87.25 260 THR A CA 1
ATOM 1857 C C . THR A 1 260 ? -18.549 -16.763 4.463 1.00 87.25 260 THR A C 1
ATOM 1859 O O . THR A 1 260 ? -18.006 -17.778 4.030 1.00 87.25 260 THR A O 1
ATOM 1862 N N . SER A 1 261 ? -18.572 -15.625 3.762 1.00 86.12 261 SER A N 1
ATOM 1863 C CA . SER A 1 261 ? -18.049 -15.507 2.391 1.00 86.12 261 SER A CA 1
ATOM 1864 C C . SER A 1 261 ? -16.523 -15.669 2.320 1.00 86.12 261 SER A C 1
ATOM 1866 O O . SER A 1 261 ? -15.790 -15.136 3.158 1.00 86.12 261 SER A O 1
ATOM 1868 N N . SER A 1 262 ? -16.029 -16.356 1.279 1.00 83.81 262 SER A N 1
ATOM 1869 C CA . SER A 1 262 ? -14.581 -16.512 1.018 1.00 83.81 262 SER A CA 1
ATOM 1870 C C . SER A 1 262 ? -13.902 -15.232 0.541 1.00 83.81 262 SER A C 1
ATOM 1872 O O . SER A 1 262 ? -12.685 -15.117 0.652 1.00 83.81 262 SER A O 1
ATOM 1874 N N . LEU A 1 263 ? -14.690 -14.306 -0.003 1.00 88.50 263 LEU A N 1
ATOM 1875 C CA . LEU A 1 263 ? -14.304 -12.931 -0.281 1.00 88.50 263 LEU A CA 1
ATOM 1876 C C . LEU A 1 263 ? -15.280 -12.031 0.476 1.00 88.50 263 LEU A C 1
ATOM 1878 O O . LEU A 1 263 ? -16.480 -12.059 0.202 1.00 88.50 263 LEU A O 1
ATOM 1882 N N . GLN A 1 264 ? -14.764 -11.253 1.419 1.00 96.56 264 GLN A N 1
ATOM 1883 C CA . GLN A 1 264 ? -15.505 -10.212 2.117 1.00 96.56 264 GLN A CA 1
ATOM 1884 C C . GLN A 1 264 ? -15.395 -8.916 1.317 1.00 96.56 264 GLN A C 1
ATOM 1886 O O . GLN A 1 264 ? -14.292 -8.416 1.101 1.00 96.56 264 GLN A O 1
ATOM 1891 N N . VAL A 1 265 ? -16.525 -8.381 0.861 1.00 98.06 265 VAL A N 1
ATOM 1892 C CA . VAL A 1 265 ? -16.562 -7.155 0.058 1.00 98.06 265 VAL A CA 1
ATOM 1893 C C . VAL A 1 265 ? -17.219 -6.037 0.845 1.00 98.06 265 VAL A C 1
ATOM 1895 O O . VAL A 1 265 ? -18.324 -6.197 1.373 1.00 98.06 265 VAL A O 1
ATOM 1898 N N . PHE A 1 266 ? -16.551 -4.892 0.878 1.00 98.81 266 PHE A N 1
ATOM 1899 C CA . PHE A 1 266 ? -17.003 -3.680 1.544 1.00 98.81 266 PHE A CA 1
ATOM 1900 C C . PHE A 1 266 ? -16.991 -2.507 0.575 1.00 98.81 266 PHE A C 1
ATOM 1902 O O . PHE A 1 266 ? -16.128 -2.435 -0.296 1.00 98.81 266 PHE A O 1
ATOM 1909 N N . ASN A 1 267 ? -17.906 -1.561 0.775 1.00 98.56 267 ASN A N 1
ATOM 1910 C CA . ASN A 1 267 ? -17.903 -0.289 0.062 1.00 98.56 267 ASN A CA 1
ATOM 1911 C C . ASN A 1 267 ? -17.612 0.833 1.058 1.00 98.56 267 ASN A C 1
ATOM 1913 O O . ASN A 1 267 ? -18.306 0.960 2.068 1.00 98.56 267 ASN A O 1
ATOM 1917 N N . LEU A 1 268 ? -16.607 1.650 0.761 1.00 98.75 268 LEU A N 1
ATOM 1918 C CA . LEU A 1 268 ? -16.248 2.831 1.532 1.00 98.75 268 LEU A CA 1
ATOM 1919 C C . LEU A 1 268 ? -16.424 4.071 0.657 1.00 98.75 268 LEU A C 1
ATOM 1921 O O . LEU A 1 268 ? -15.821 4.182 -0.405 1.00 98.75 268 LEU A O 1
ATOM 1925 N N . ASP A 1 269 ? -17.233 5.015 1.122 1.00 98.44 269 ASP A N 1
ATOM 1926 C CA . ASP A 1 269 ? -17.336 6.325 0.488 1.00 98.44 269 ASP A CA 1
ATOM 1927 C C . ASP A 1 269 ? -16.071 7.136 0.805 1.00 98.44 269 ASP A C 1
ATOM 1929 O O . ASP A 1 269 ? -15.863 7.577 1.940 1.00 98.44 269 ASP A O 1
ATOM 1933 N N . GLY A 1 270 ? -15.197 7.294 -0.189 1.00 98.31 270 GLY A N 1
ATOM 1934 C CA . GLY A 1 270 ? -13.930 7.995 -0.041 1.00 98.31 270 GLY A CA 1
ATOM 1935 C C . GLY A 1 270 ? -14.079 9.509 0.136 1.00 98.31 270 GLY A C 1
ATOM 1936 O O . GLY A 1 270 ? -13.239 10.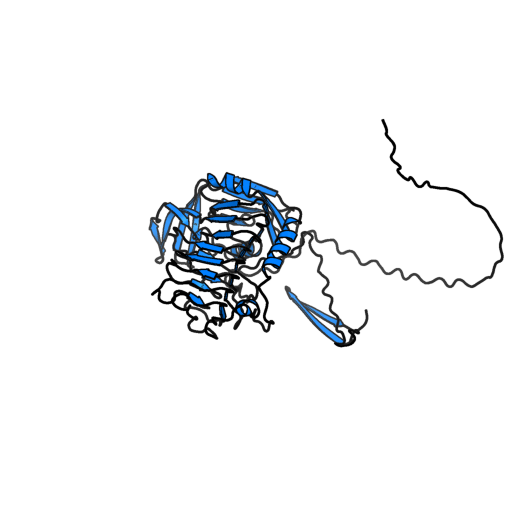125 0.798 1.00 98.31 270 GLY A O 1
ATOM 1937 N N . GLU A 1 271 ? -15.152 10.121 -0.378 1.00 97.31 271 GLU A N 1
ATOM 1938 C CA . GLU A 1 271 ? -15.437 11.539 -0.131 1.00 97.31 271 GLU A CA 1
ATOM 1939 C C . GLU A 1 271 ? -15.846 11.731 1.333 1.00 97.31 271 GLU A C 1
ATOM 1941 O O . GLU A 1 271 ? -15.308 12.602 2.022 1.00 97.31 271 GLU A O 1
ATOM 1946 N N . ALA A 1 272 ? -16.732 10.868 1.841 1.00 98.19 272 ALA A N 1
ATOM 1947 C CA . ALA A 1 272 ? -17.123 10.878 3.248 1.00 98.19 272 ALA A CA 1
ATOM 1948 C C . ALA A 1 272 ? -15.927 10.616 4.176 1.00 98.19 272 ALA A C 1
ATOM 1950 O O . ALA A 1 272 ? -15.778 11.306 5.187 1.00 98.19 272 ALA A O 1
ATOM 1951 N N . LEU A 1 273 ? -15.049 9.670 3.817 1.00 98.50 273 LEU A N 1
ATOM 1952 C CA . LEU A 1 273 ? -13.801 9.423 4.537 1.00 98.50 273 LEU A CA 1
ATOM 1953 C C . LEU A 1 273 ? -12.933 10.681 4.587 1.00 98.50 273 LEU A C 1
ATOM 1955 O O . LEU A 1 273 ? -12.542 11.105 5.671 1.00 98.50 273 LEU A O 1
ATOM 1959 N N . THR A 1 274 ? -12.660 11.283 3.429 1.00 98.25 274 THR A N 1
ATOM 1960 C CA . THR A 1 274 ? -11.808 12.472 3.315 1.00 98.25 274 THR A CA 1
ATOM 1961 C C . THR A 1 274 ? -12.373 13.623 4.145 1.00 98.25 274 THR A C 1
ATOM 1963 O O . THR A 1 274 ? -11.648 14.249 4.915 1.00 98.25 274 THR A O 1
ATOM 1966 N N . GLN A 1 275 ? -13.682 13.878 4.060 1.00 97.94 275 GLN A N 1
ATOM 1967 C CA . GLN A 1 275 ? -14.345 14.916 4.853 1.00 97.94 275 GLN A CA 1
ATOM 1968 C C . GLN A 1 275 ? -14.258 14.644 6.358 1.00 97.94 275 GLN A C 1
ATOM 1970 O O . GLN A 1 275 ? -13.975 15.557 7.133 1.00 97.94 275 GLN A O 1
ATOM 1975 N N . TYR A 1 276 ? -14.479 13.400 6.786 1.00 97.69 276 TYR A N 1
ATOM 1976 C CA . TYR A 1 276 ? -14.409 13.036 8.198 1.00 97.69 276 TYR A CA 1
ATOM 1977 C C . TYR A 1 276 ? -12.974 13.154 8.737 1.00 97.69 276 TYR A C 1
ATOM 1979 O O . TYR A 1 276 ? -12.753 13.735 9.804 1.00 97.69 276 TYR A O 1
ATOM 1987 N N . ALA A 1 277 ? -11.996 12.680 7.959 1.00 97.25 277 ALA A N 1
ATOM 1988 C CA . ALA A 1 277 ? -10.580 12.656 8.306 1.00 97.25 277 ALA A CA 1
ATOM 1989 C C . ALA A 1 277 ? -9.954 14.056 8.441 1.00 97.25 277 ALA A C 1
ATOM 1991 O O . ALA A 1 277 ? -9.003 14.212 9.201 1.00 97.25 277 ALA A O 1
ATOM 1992 N N . GLN A 1 278 ? -10.501 15.096 7.795 1.00 95.88 278 GLN A N 1
ATOM 1993 C CA . GLN A 1 278 ? -9.983 16.476 7.891 1.00 95.88 278 GLN A CA 1
ATOM 1994 C C . GLN A 1 278 ? -9.875 17.011 9.325 1.00 95.88 278 GLN A C 1
ATOM 1996 O O . GLN A 1 278 ? -9.049 17.880 9.599 1.00 95.88 278 GLN A O 1
ATOM 2001 N N . SER A 1 279 ? -10.732 16.532 10.231 1.00 95.19 279 SER A N 1
ATOM 2002 C CA . SER A 1 279 ? -10.748 16.954 11.637 1.00 95.19 279 SER A CA 1
ATOM 2003 C C . SER A 1 279 ? -10.026 15.986 12.578 1.00 95.19 279 SER A C 1
ATOM 2005 O O . SER A 1 279 ? -10.077 16.169 13.795 1.00 95.19 279 SER A O 1
ATOM 2007 N N . LYS A 1 280 ? -9.387 14.949 12.030 1.00 97.75 280 LYS A N 1
ATOM 2008 C CA . LYS A 1 280 ? -8.862 13.794 12.761 1.00 97.75 280 LYS A CA 1
ATOM 2009 C C . LYS A 1 280 ? -7.344 13.735 12.700 1.00 97.75 280 LYS A C 1
ATOM 2011 O O . LYS A 1 280 ? -6.727 14.219 11.756 1.00 97.75 280 LYS A O 1
ATOM 2016 N N . SER A 1 281 ? -6.742 13.144 13.727 1.00 96.38 281 SER A N 1
ATOM 2017 C CA . SER A 1 281 ? -5.291 12.922 13.811 1.00 96.38 281 SER A CA 1
ATOM 2018 C C . SER A 1 281 ? -4.818 11.710 13.001 1.00 96.38 281 SER A C 1
ATOM 2020 O O . SER A 1 281 ? -3.627 11.568 12.749 1.00 96.38 281 SER A O 1
ATOM 2022 N N . GLY A 1 282 ? -5.737 10.859 12.555 1.00 97.50 282 GLY A N 1
ATOM 2023 C CA . GLY A 1 282 ? -5.451 9.649 11.797 1.00 97.50 282 GLY A CA 1
ATOM 2024 C C . GLY A 1 282 ? -6.732 8.880 11.502 1.00 97.50 282 GLY A C 1
ATOM 2025 O O . GLY A 1 282 ? -7.788 9.179 12.063 1.00 97.50 282 GLY A O 1
ATOM 2026 N N . VAL A 1 283 ? -6.642 7.899 10.615 1.00 98.56 283 VAL A N 1
ATOM 2027 C CA . VAL A 1 283 ? -7.697 6.951 10.271 1.00 98.56 283 VAL A CA 1
ATOM 2028 C C . VAL A 1 283 ? -7.179 5.555 10.561 1.00 98.56 283 VAL A C 1
ATOM 2030 O O . VAL A 1 283 ? -6.334 5.027 9.841 1.00 98.56 283 VAL A O 1
ATOM 2033 N N . SER A 1 284 ? -7.699 4.973 11.628 1.00 98.12 284 SER A N 1
ATOM 2034 C CA . SER A 1 284 ? -7.492 3.579 11.982 1.00 98.12 284 SER A CA 1
ATOM 2035 C C . SER A 1 284 ? -8.536 2.696 11.289 1.00 98.12 284 SER A C 1
ATOM 2037 O O . SER A 1 284 ? -9.635 3.153 10.954 1.00 98.12 284 SER A O 1
ATOM 2039 N N . PHE A 1 285 ? -8.211 1.422 11.082 1.00 98.56 285 PHE A N 1
ATOM 2040 C CA . PHE A 1 285 ? -9.104 0.464 10.425 1.00 98.56 285 PHE A CA 1
ATOM 2041 C C . PHE A 1 285 ? -9.435 -0.704 11.348 1.00 98.56 285 PHE A C 1
ATOM 2043 O O . PHE A 1 285 ? -8.577 -1.180 12.084 1.00 98.56 285 PHE A O 1
ATOM 2050 N N . ALA A 1 286 ? -10.668 -1.200 11.293 1.00 98.62 286 ALA A N 1
ATOM 2051 C CA . ALA A 1 286 ? -11.086 -2.403 12.000 1.00 98.62 286 ALA A CA 1
ATOM 2052 C C . ALA A 1 286 ? -11.827 -3.339 11.047 1.00 98.62 286 ALA A C 1
ATOM 2054 O O . ALA A 1 286 ? -12.812 -2.951 10.431 1.00 98.62 286 ALA A O 1
ATOM 2055 N N . PHE A 1 287 ? -11.376 -4.583 10.954 1.00 98.69 287 PHE A N 1
ATOM 2056 C CA . PHE A 1 287 ? -12.018 -5.655 10.207 1.00 98.69 287 PHE A CA 1
ATOM 2057 C C . PHE A 1 287 ? -12.571 -6.673 11.198 1.00 98.69 287 PHE A C 1
ATOM 2059 O O . PHE A 1 287 ? -11.826 -7.252 11.986 1.00 98.69 287 PHE A O 1
ATOM 2066 N N . GLU A 1 288 ? -13.878 -6.900 11.175 1.00 98.44 288 GLU A N 1
ATOM 2067 C CA . GLU A 1 288 ? -14.584 -7.747 12.131 1.00 98.44 288 GLU A CA 1
ATOM 2068 C C . GLU A 1 288 ? -15.342 -8.859 11.414 1.00 98.44 288 GLU A C 1
ATOM 2070 O O . GLU A 1 288 ? -15.944 -8.643 10.365 1.00 98.44 288 GLU A O 1
ATOM 2075 N N . GLY A 1 289 ? -15.354 -10.057 11.998 1.00 96.94 289 GLY A N 1
ATOM 2076 C CA . GLY A 1 289 ? -16.095 -11.185 11.437 1.00 96.94 289 GLY A CA 1
ATOM 2077 C C . GLY A 1 289 ? -15.523 -11.685 10.110 1.00 96.94 289 GLY A C 1
ATOM 2078 O O . GLY A 1 289 ? -16.277 -12.193 9.283 1.00 96.94 289 GLY A O 1
ATOM 2079 N N . ILE A 1 290 ? -14.210 -11.546 9.892 1.00 95.31 290 ILE A N 1
ATOM 2080 C CA . ILE A 1 290 ? -13.536 -12.062 8.695 1.00 95.31 290 ILE A CA 1
ATOM 2081 C C . ILE A 1 290 ? -13.242 -13.556 8.895 1.00 95.31 290 ILE A C 1
ATOM 2083 O O . ILE A 1 290 ? -12.511 -13.900 9.830 1.00 95.31 290 ILE A O 1
ATOM 2087 N N . PRO A 1 291 ? -13.789 -14.467 8.066 1.00 90.44 291 PRO A N 1
ATOM 2088 C CA . PRO A 1 291 ? -13.511 -15.895 8.190 1.00 90.44 291 PRO A CA 1
ATOM 2089 C C . PRO A 1 291 ? -12.030 -16.217 7.983 1.00 90.44 291 PRO A C 1
ATOM 2091 O O . PRO A 1 291 ? -11.336 -15.558 7.209 1.00 90.44 291 PRO A O 1
ATOM 2094 N N . ALA A 1 292 ? -11.546 -17.276 8.633 1.00 85.06 292 ALA A N 1
ATOM 2095 C CA . ALA A 1 292 ? -10.181 -17.748 8.431 1.00 85.06 292 ALA A CA 1
ATOM 2096 C C . ALA A 1 292 ? -9.928 -18.071 6.948 1.00 85.06 292 ALA A C 1
ATOM 2098 O O . ALA A 1 292 ? -10.673 -18.834 6.332 1.00 85.06 292 ALA A O 1
ATOM 2099 N N . GLY A 1 293 ? -8.869 -17.491 6.382 1.00 79.94 293 GLY A N 1
ATOM 2100 C CA . GLY A 1 293 ? -8.497 -17.680 4.981 1.00 79.94 293 GLY A CA 1
ATOM 2101 C C . GLY A 1 293 ? -9.330 -16.894 3.964 1.00 79.94 293 GLY A C 1
ATOM 2102 O O . GLY A 1 293 ? -9.061 -17.028 2.770 1.00 79.94 293 GLY A O 1
ATOM 2103 N N . ALA A 1 294 ? -10.313 -16.096 4.395 1.00 85.50 294 ALA A N 1
ATOM 2104 C CA . ALA A 1 294 ? -11.043 -15.213 3.494 1.00 85.50 294 ALA A CA 1
ATOM 2105 C C . ALA A 1 294 ? -10.165 -14.040 3.037 1.00 85.50 294 ALA A C 1
ATOM 2107 O O . ALA A 1 294 ? -9.387 -13.489 3.816 1.00 85.50 294 ALA A O 1
ATOM 2108 N N . SER A 1 295 ? -10.334 -13.643 1.781 1.00 90.44 295 SER A N 1
ATOM 2109 C CA . SER A 1 295 ? -9.823 -12.378 1.257 1.00 90.44 295 SER A CA 1
ATOM 2110 C C . SER A 1 295 ? -10.798 -11.248 1.584 1.00 90.44 295 SER A C 1
ATOM 2112 O O . SER A 1 295 ? -11.995 -11.463 1.788 1.00 90.44 295 SER A O 1
ATOM 2114 N N . VAL A 1 296 ? -10.287 -10.024 1.609 1.00 97.19 296 VAL A N 1
ATOM 2115 C CA . VAL A 1 296 ? -11.055 -8.798 1.802 1.00 97.19 296 VAL A CA 1
ATOM 2116 C C . VAL A 1 296 ? -10.806 -7.867 0.619 1.00 97.19 296 VAL A C 1
ATOM 2118 O O . VAL A 1 296 ? -9.656 -7.617 0.260 1.00 97.19 296 VAL A O 1
ATOM 2121 N N . ALA A 1 297 ? -11.881 -7.336 0.040 1.00 97.69 297 ALA A N 1
ATOM 2122 C CA . ALA A 1 297 ? -11.846 -6.251 -0.931 1.00 97.69 297 ALA A CA 1
ATOM 2123 C C . ALA A 1 297 ? -12.653 -5.060 -0.400 1.00 97.69 297 ALA A C 1
ATOM 2125 O O . ALA A 1 297 ? -13.859 -5.160 -0.170 1.00 97.69 297 ALA A O 1
ATOM 2126 N N . VAL A 1 298 ? -11.987 -3.925 -0.213 1.00 98.81 298 VAL A N 1
ATOM 2127 C CA . VAL A 1 298 ? -12.612 -2.649 0.136 1.00 98.81 298 VAL A CA 1
ATOM 2128 C C . VAL A 1 298 ? -12.655 -1.790 -1.119 1.00 98.81 298 VAL A C 1
ATOM 2130 O O . VAL A 1 298 ? -11.645 -1.224 -1.526 1.00 98.81 298 VAL A O 1
ATOM 2133 N N . ASN A 1 299 ? -13.824 -1.687 -1.736 1.00 98.62 299 ASN A N 1
ATOM 2134 C CA . ASN A 1 299 ? -14.065 -0.788 -2.855 1.00 98.62 299 ASN A CA 1
ATOM 2135 C C . ASN A 1 299 ? -14.258 0.635 -2.325 1.00 98.62 299 ASN A C 1
ATOM 2137 O O . ASN A 1 299 ? -15.253 0.924 -1.656 1.00 98.62 299 ASN A O 1
ATOM 2141 N N . VAL A 1 300 ? -13.300 1.515 -2.605 1.00 98.75 300 VAL A N 1
ATOM 2142 C CA . VAL A 1 300 ? -13.349 2.924 -2.213 1.00 98.75 300 VAL A CA 1
ATOM 2143 C C . VAL A 1 300 ? -13.840 3.748 -3.400 1.00 98.75 300 VAL A C 1
ATOM 2145 O O . VAL A 1 300 ? -13.174 3.818 -4.431 1.00 98.75 300 VAL A O 1
ATOM 2148 N N . THR A 1 301 ? -15.014 4.362 -3.261 1.00 97.62 301 THR A N 1
ATOM 2149 C CA . THR A 1 301 ? -15.605 5.228 -4.296 1.00 97.62 301 THR A CA 1
ATOM 2150 C C . THR A 1 301 ? -15.136 6.672 -4.147 1.00 97.62 301 THR A C 1
ATOM 2152 O O . THR A 1 301 ? -14.776 7.098 -3.048 1.00 97.62 301 THR A O 1
ATOM 2155 N N . GLY A 1 302 ? -15.235 7.455 -5.220 1.00 97.62 302 GLY A N 1
ATOM 2156 C CA . GLY A 1 302 ? -14.831 8.865 -5.242 1.00 97.62 302 GLY A CA 1
ATOM 2157 C C . GLY A 1 302 ? -13.490 9.107 -5.938 1.00 97.62 302 GLY A C 1
ATOM 2158 O O . GLY A 1 302 ? -12.719 8.183 -6.184 1.00 97.62 302 GLY A O 1
ATOM 2159 N N . THR A 1 303 ? -13.234 10.370 -6.294 1.00 98.00 303 THR A N 1
ATOM 2160 C CA . THR A 1 303 ? -12.143 10.737 -7.214 1.00 98.00 303 THR A CA 1
ATOM 2161 C C . THR A 1 303 ? -10.883 11.245 -6.528 1.00 98.00 303 THR A C 1
ATOM 2163 O O . THR A 1 303 ? -9.790 10.991 -7.021 1.00 98.00 303 THR A O 1
ATOM 2166 N N . ASP A 1 304 ? -11.013 11.969 -5.419 1.00 97.50 304 ASP A N 1
ATOM 2167 C CA . ASP A 1 304 ? -9.888 12.617 -4.743 1.00 97.50 304 ASP A CA 1
ATOM 2168 C C . ASP A 1 304 ? -9.911 12.242 -3.269 1.00 97.50 304 ASP A C 1
ATOM 2170 O O . ASP A 1 304 ? -10.707 12.770 -2.488 1.00 97.50 304 ASP A O 1
ATOM 2174 N N . ILE A 1 305 ? -9.076 11.269 -2.912 1.00 98.62 305 ILE A N 1
ATOM 2175 C CA . ILE A 1 305 ? -9.095 10.649 -1.591 1.00 98.62 305 ILE A CA 1
ATOM 2176 C C . ILE A 1 305 ? -7.852 11.070 -0.821 1.00 98.62 305 ILE A C 1
ATOM 2178 O O . ILE A 1 305 ? -6.725 10.881 -1.276 1.00 98.62 305 ILE A O 1
ATOM 2182 N N . SER A 1 306 ? -8.044 11.636 0.366 1.00 98.12 306 SER A N 1
ATOM 2183 C CA . SER A 1 306 ? -6.932 12.072 1.206 1.00 98.12 306 SER A CA 1
ATOM 2184 C C . SER A 1 306 ? -7.233 11.821 2.670 1.00 98.12 306 SER A C 1
ATOM 2186 O O . SER A 1 306 ? -8.260 12.251 3.197 1.00 98.12 306 SER A O 1
ATOM 2188 N N . PHE A 1 307 ? -6.329 11.113 3.332 1.00 98.25 307 PHE A N 1
ATOM 2189 C CA . PHE A 1 307 ? -6.403 10.896 4.765 1.00 98.25 307 PHE A CA 1
ATOM 2190 C C . PHE A 1 307 ? -5.017 10.651 5.350 1.00 98.25 307 PHE A C 1
ATOM 2192 O O . PHE A 1 307 ? -4.019 10.482 4.650 1.00 98.25 307 PHE A O 1
ATOM 2199 N N . ARG A 1 308 ? -4.973 10.646 6.676 1.00 97.25 308 ARG A N 1
ATOM 2200 C CA . ARG A 1 308 ? -3.786 10.350 7.461 1.00 97.25 308 ARG A CA 1
ATOM 2201 C C . ARG A 1 308 ? -3.912 8.949 8.043 1.00 97.25 308 ARG A C 1
ATOM 2203 O O . ARG A 1 308 ? -4.945 8.664 8.637 1.00 97.25 308 ARG A O 1
ATOM 2210 N N . GLN A 1 309 ? -2.909 8.093 7.888 1.00 96.94 309 GLN A N 1
ATOM 2211 C CA . GLN A 1 309 ? -2.914 6.758 8.485 1.00 96.94 309 GLN A CA 1
ATOM 2212 C C . GLN A 1 309 ? -2.967 6.868 10.015 1.00 96.94 309 GLN A C 1
ATOM 2214 O O . GLN A 1 309 ? -2.229 7.651 10.609 1.00 96.94 309 GLN A O 1
ATOM 2219 N N . GLY A 1 310 ? -3.872 6.125 10.648 1.00 96.75 310 GLY A N 1
ATOM 2220 C CA . GLY A 1 310 ? -3.949 5.999 12.102 1.00 96.75 310 GLY A CA 1
ATOM 2221 C C . GLY A 1 310 ? -3.021 4.912 12.637 1.00 96.75 310 GLY A C 1
ATOM 2222 O O . GLY A 1 310 ? -2.508 4.085 11.886 1.00 96.75 310 GLY A O 1
ATOM 2223 N N . TRP A 1 311 ? -2.833 4.900 13.951 1.00 95.75 311 TRP A N 1
ATOM 2224 C CA . TRP A 1 311 ? -1.905 4.013 14.661 1.00 95.75 311 TRP A CA 1
ATOM 2225 C C . TRP A 1 311 ? -2.462 2.623 14.967 1.00 95.75 311 TRP A C 1
ATOM 2227 O O . TRP A 1 311 ? -1.855 1.876 15.730 1.00 95.75 311 TRP A O 1
ATOM 2237 N N . ARG A 1 312 ? -3.633 2.271 14.421 1.00 95.12 312 ARG A N 1
ATOM 2238 C CA . ARG A 1 312 ? -4.273 0.978 14.669 1.00 95.12 312 ARG A CA 1
ATOM 2239 C C . ARG A 1 312 ? -4.798 0.360 13.392 1.00 95.12 312 ARG A C 1
ATOM 2241 O O . ARG A 1 312 ? -5.472 1.005 12.586 1.00 95.12 312 ARG A O 1
ATOM 2248 N N . THR A 1 313 ? -4.597 -0.945 13.297 1.00 96.56 313 THR A N 1
ATOM 2249 C CA . THR A 1 313 ? -5.360 -1.798 12.393 1.00 96.56 313 THR A CA 1
ATOM 2250 C C . THR A 1 313 ? -5.830 -2.995 13.193 1.00 96.56 313 THR A C 1
ATOM 2252 O O . THR A 1 313 ? -5.019 -3.803 13.613 1.00 96.56 313 THR A O 1
ATOM 2255 N N . LEU A 1 314 ? -7.132 -3.117 13.438 1.00 97.44 314 LEU A N 1
ATOM 2256 C CA . LEU A 1 314 ? -7.700 -4.256 14.144 1.00 97.44 314 LEU A CA 1
ATOM 2257 C C . LEU A 1 314 ? -8.155 -5.306 13.133 1.00 97.44 314 LEU A C 1
ATOM 2259 O O . LEU A 1 314 ? -8.963 -5.013 12.258 1.00 97.44 314 LEU A O 1
ATOM 2263 N N . PHE A 1 315 ? -7.699 -6.543 13.281 1.00 97.12 315 PHE A N 1
ATOM 2264 C CA . PHE A 1 315 ? -8.151 -7.679 12.488 1.00 97.12 315 PHE A CA 1
ATOM 2265 C C . PHE A 1 315 ? -8.765 -8.733 13.414 1.00 97.12 315 PHE A C 1
ATOM 2267 O O . PHE A 1 315 ? -8.086 -9.338 14.241 1.00 97.12 315 PHE A O 1
ATOM 2274 N N . ASN A 1 316 ? -10.086 -8.906 13.332 1.00 96.69 316 ASN A N 1
ATOM 2275 C CA . ASN A 1 316 ? -10.899 -9.721 14.240 1.00 96.69 316 ASN A CA 1
ATOM 2276 C C . ASN A 1 316 ? -10.643 -9.429 15.733 1.00 96.69 316 ASN A C 1
ATOM 2278 O O . ASN A 1 316 ? -10.598 -10.334 16.566 1.00 96.69 316 ASN A O 1
ATOM 2282 N N . GLY A 1 317 ? -10.496 -8.144 16.068 1.00 95.25 317 GLY A N 1
ATOM 2283 C CA . GLY A 1 317 ? -10.299 -7.666 17.440 1.00 95.25 317 GLY A CA 1
ATOM 2284 C C . GLY A 1 317 ? -8.854 -7.712 17.947 1.00 95.25 317 GLY A C 1
ATOM 2285 O O . GLY A 1 317 ? -8.611 -7.265 19.066 1.00 95.25 317 GLY A O 1
ATOM 2286 N N . VAL A 1 318 ? -7.904 -8.208 17.150 1.00 95.69 318 VAL A N 1
ATOM 2287 C CA . VAL A 1 318 ? -6.465 -8.115 17.439 1.00 95.69 318 VAL A CA 1
ATOM 2288 C C . VAL A 1 318 ? -5.916 -6.873 16.753 1.00 95.69 318 VAL A C 1
ATOM 2290 O O . VAL A 1 318 ? -6.106 -6.723 15.552 1.00 95.69 318 VAL A O 1
ATOM 2293 N N . ASP A 1 319 ? -5.255 -5.986 17.492 1.00 95.31 319 ASP A N 1
ATOM 2294 C CA . ASP A 1 319 ? -4.510 -4.880 16.885 1.00 95.31 319 ASP A CA 1
ATOM 2295 C C . ASP A 1 319 ? -3.213 -5.419 16.272 1.00 95.31 319 ASP A C 1
ATOM 2297 O O . ASP A 1 319 ? -2.376 -5.981 16.977 1.00 95.31 319 ASP A O 1
ATOM 2301 N N . VAL A 1 320 ? -3.098 -5.279 14.956 1.00 94.00 320 VAL A N 1
ATOM 2302 C CA . VAL A 1 320 ? -2.028 -5.802 14.109 1.00 94.00 320 VAL A CA 1
ATOM 2303 C C . VAL A 1 320 ? -1.176 -4.688 13.508 1.00 94.00 320 VAL A C 1
ATOM 2305 O O . VAL A 1 320 ? -0.613 -4.869 12.438 1.00 94.00 320 VAL A O 1
ATOM 2308 N N . HIS A 1 321 ? -1.101 -3.508 14.129 1.00 91.50 321 HIS A N 1
ATOM 2309 C CA . HIS A 1 321 ? -0.234 -2.434 13.623 1.00 91.50 321 HIS A CA 1
ATOM 2310 C C . HIS A 1 321 ? 1.267 -2.738 13.812 1.00 91.50 321 HIS A C 1
ATOM 2312 O O . HIS A 1 321 ? 2.094 -2.247 13.046 1.00 91.50 321 HIS A O 1
ATOM 2318 N N . ASP A 1 322 ? 1.625 -3.524 14.837 1.00 88.56 322 ASP A N 1
ATOM 2319 C CA . ASP A 1 322 ? 3.012 -3.841 15.194 1.00 88.56 322 ASP A CA 1
ATOM 2320 C C . ASP A 1 322 ? 3.407 -5.227 14.638 1.00 88.56 322 ASP A C 1
ATOM 2322 O O . ASP A 1 322 ? 2.968 -6.258 15.177 1.00 88.56 322 ASP A O 1
ATOM 2326 N N . PRO A 1 323 ? 4.256 -5.282 13.589 1.00 84.94 323 PRO A N 1
ATOM 2327 C CA . PRO A 1 323 ? 4.684 -6.537 12.981 1.00 84.94 323 PRO A CA 1
ATOM 2328 C C . PRO A 1 323 ? 5.562 -7.386 13.909 1.00 84.94 323 PRO A C 1
ATOM 2330 O O . PRO A 1 323 ? 5.646 -8.592 13.718 1.00 84.94 323 PRO A O 1
ATOM 2333 N N . PHE A 1 324 ? 6.198 -6.826 14.937 1.00 84.19 324 PHE A N 1
ATOM 2334 C CA . PHE A 1 324 ? 7.029 -7.598 15.866 1.00 84.19 324 PHE A CA 1
ATOM 2335 C C . PHE A 1 324 ? 6.239 -8.124 17.060 1.00 84.19 324 PHE A C 1
ATOM 2337 O O . PHE A 1 324 ? 6.535 -9.213 17.556 1.00 84.19 324 PHE A O 1
ATOM 2344 N N . ALA A 1 325 ? 5.225 -7.384 17.512 1.00 86.00 325 ALA A N 1
ATOM 2345 C CA . ALA A 1 325 ? 4.331 -7.852 18.567 1.00 86.00 325 ALA A CA 1
ATOM 2346 C C . ALA A 1 325 ? 3.327 -8.898 18.055 1.00 86.00 325 ALA A C 1
ATOM 2348 O O . ALA A 1 325 ? 2.994 -9.834 18.783 1.00 86.00 325 ALA A O 1
ATOM 2349 N N . THR A 1 326 ? 2.865 -8.761 16.806 1.00 88.50 326 THR A N 1
ATOM 2350 C CA . THR A 1 326 ? 1.827 -9.619 16.199 1.00 88.50 326 THR A CA 1
ATOM 2351 C C . THR A 1 326 ? 2.206 -10.135 14.802 1.00 88.50 326 THR A C 1
ATOM 2353 O O . THR A 1 326 ? 1.448 -9.982 13.846 1.00 88.50 326 THR A O 1
ATOM 2356 N N . PRO A 1 327 ? 3.374 -10.780 14.632 1.00 85.00 327 PRO A N 1
ATOM 2357 C CA . PRO A 1 327 ? 3.927 -11.094 13.312 1.00 85.00 327 PRO A CA 1
ATOM 2358 C C . PRO A 1 327 ? 3.017 -11.953 12.428 1.00 85.00 327 PRO A C 1
ATOM 2360 O O . PRO A 1 327 ? 2.940 -11.751 11.217 1.00 85.00 327 PRO A O 1
ATOM 2363 N N . THR A 1 328 ? 2.328 -12.936 13.010 1.00 84.88 328 THR A N 1
ATOM 2364 C CA . THR A 1 328 ? 1.480 -13.857 12.237 1.00 84.88 328 THR A CA 1
ATOM 2365 C C . THR A 1 328 ? 0.187 -13.175 11.804 1.00 84.88 328 THR A C 1
ATOM 2367 O O . THR A 1 328 ? -0.242 -13.304 10.657 1.00 84.88 328 THR A O 1
ATOM 2370 N N . GLU A 1 329 ? -0.431 -12.426 12.710 1.00 89.38 329 GLU A N 1
ATOM 2371 C CA . GLU A 1 329 ? -1.671 -11.704 12.472 1.00 89.38 329 GLU A CA 1
ATOM 2372 C C . GLU A 1 329 ? -1.450 -10.516 11.526 1.00 89.38 329 GLU A C 1
ATOM 2374 O O . GLU A 1 329 ? -2.243 -10.337 10.603 1.00 89.38 329 GLU A O 1
ATOM 2379 N N . PHE A 1 330 ? -0.338 -9.786 11.670 1.00 91.00 330 PHE A N 1
ATOM 2380 C CA . PHE A 1 330 ? 0.108 -8.738 10.745 1.00 91.00 330 PHE A CA 1
ATOM 2381 C C . PHE A 1 330 ? 0.237 -9.269 9.319 1.00 91.00 330 PHE A C 1
ATOM 2383 O O . PHE A 1 330 ? -0.339 -8.713 8.382 1.00 91.00 330 PHE A O 1
ATOM 2390 N N . ALA A 1 331 ? 0.963 -10.377 9.151 1.00 87.25 331 ALA A N 1
ATOM 2391 C CA . ALA A 1 331 ? 1.155 -11.010 7.855 1.00 87.25 331 ALA A CA 1
ATOM 2392 C C . ALA A 1 331 ? -0.172 -11.498 7.256 1.00 87.25 331 ALA A C 1
ATOM 2394 O O . ALA A 1 331 ? -0.434 -11.300 6.070 1.00 87.25 331 ALA A O 1
ATOM 2395 N N . THR A 1 332 ? -1.032 -12.092 8.087 1.00 87.62 332 THR A N 1
ATOM 2396 C CA . THR A 1 332 ? -2.359 -12.565 7.674 1.00 87.62 332 THR A CA 1
ATOM 2397 C C . THR A 1 332 ? -3.240 -11.407 7.206 1.00 87.62 332 THR A C 1
ATOM 2399 O O . THR A 1 332 ? -3.841 -11.498 6.139 1.00 87.62 332 THR A O 1
ATOM 2402 N N . ALA A 1 333 ? -3.304 -10.311 7.965 1.00 93.25 333 ALA A N 1
ATOM 2403 C CA . ALA A 1 333 ? -4.106 -9.141 7.620 1.00 93.25 333 ALA A CA 1
ATOM 2404 C C . ALA A 1 333 ? -3.580 -8.448 6.353 1.00 93.25 333 ALA A C 1
ATOM 2406 O O . ALA A 1 333 ? -4.351 -8.205 5.423 1.00 93.25 333 ALA A O 1
ATOM 2407 N N . SER A 1 334 ? -2.265 -8.217 6.274 1.00 93.12 334 SER A N 1
ATOM 2408 C CA . SER A 1 334 ? -1.599 -7.631 5.102 1.00 93.12 334 SER A CA 1
ATOM 2409 C C . SER A 1 334 ? -1.825 -8.456 3.833 1.00 93.12 334 SER A C 1
ATOM 2411 O O . SER A 1 334 ? -2.025 -7.898 2.755 1.00 93.12 334 SER A O 1
ATOM 2413 N N . ALA A 1 335 ? -1.862 -9.786 3.956 1.00 89.31 335 ALA A N 1
ATOM 2414 C CA . ALA A 1 335 ? -2.120 -10.674 2.830 1.00 89.31 335 ALA A CA 1
ATOM 2415 C C . ALA A 1 335 ? -3.613 -10.873 2.506 1.00 89.31 335 ALA A C 1
ATOM 2417 O O . ALA A 1 335 ? -3.946 -11.338 1.416 1.00 89.31 335 ALA A O 1
ATOM 2418 N N . ALA A 1 336 ? -4.526 -10.561 3.426 1.00 91.12 336 ALA A N 1
ATOM 2419 C CA . ALA A 1 336 ? -5.964 -10.722 3.216 1.00 91.12 336 ALA A CA 1
ATOM 2420 C C . ALA A 1 336 ? -6.608 -9.479 2.592 1.00 91.12 336 ALA A C 1
ATOM 2422 O O . ALA A 1 336 ? -7.557 -9.604 1.817 1.00 91.12 336 ALA A O 1
ATOM 2423 N N . VAL A 1 337 ? -6.123 -8.282 2.931 1.00 97.56 337 VAL A N 1
ATOM 2424 C CA . VAL A 1 337 ? -6.795 -7.017 2.609 1.00 97.56 337 VAL A CA 1
ATOM 2425 C C . VAL A 1 337 ? -6.315 -6.425 1.287 1.00 97.56 337 VAL A C 1
ATOM 2427 O O . VAL A 1 337 ? -5.119 -6.348 1.018 1.00 97.56 337 VAL A O 1
ATOM 2430 N N . LEU A 1 338 ? -7.266 -5.966 0.473 1.00 97.88 338 LEU A N 1
ATOM 2431 C CA . LEU A 1 338 ? -7.031 -5.124 -0.694 1.00 97.88 338 LEU A CA 1
ATOM 2432 C C . LEU A 1 338 ? -7.996 -3.936 -0.688 1.00 97.88 338 LEU A C 1
ATOM 2434 O O . LEU A 1 338 ? -9.211 -4.113 -0.611 1.00 97.88 338 LEU A O 1
ATOM 2438 N N . PHE A 1 339 ? -7.451 -2.731 -0.818 1.00 98.75 339 PHE A N 1
ATOM 2439 C CA . PHE A 1 339 ? -8.176 -1.493 -1.066 1.00 98.75 339 PHE A CA 1
ATOM 2440 C C . PHE A 1 339 ? -8.169 -1.183 -2.564 1.00 98.75 339 PHE A C 1
ATOM 2442 O O . PHE A 1 339 ? -7.118 -1.069 -3.198 1.00 98.75 339 PHE A O 1
ATOM 2449 N N . ASN A 1 340 ? -9.363 -1.068 -3.134 1.00 98.56 340 ASN A N 1
ATOM 2450 C CA . ASN A 1 340 ? -9.593 -0.807 -4.543 1.00 98.56 340 ASN A CA 1
ATOM 2451 C C . ASN A 1 340 ? -10.109 0.619 -4.734 1.00 98.56 340 ASN A C 1
ATOM 2453 O O . ASN A 1 340 ? -11.288 0.890 -4.514 1.00 98.56 340 ASN A O 1
ATOM 2457 N N . TYR A 1 341 ? -9.231 1.513 -5.177 1.00 98.75 341 TYR A N 1
ATOM 2458 C CA . TYR A 1 341 ? -9.536 2.908 -5.494 1.00 98.75 341 TYR A CA 1
ATOM 2459 C C . TYR A 1 341 ? -9.824 3.055 -6.995 1.00 98.75 341 TYR A C 1
ATOM 2461 O O . TYR A 1 341 ? -9.143 3.790 -7.708 1.00 98.75 341 TYR A O 1
ATOM 2469 N N . GLY A 1 342 ? -10.806 2.300 -7.497 1.00 97.31 342 GLY A N 1
ATOM 2470 C CA . GLY A 1 342 ? -11.074 2.182 -8.937 1.00 97.31 342 GLY A CA 1
ATOM 2471 C C . GLY A 1 342 ? -11.508 3.481 -9.622 1.00 97.31 342 GLY A C 1
ATOM 2472 O O . GLY A 1 342 ? -11.241 3.681 -10.806 1.00 97.31 342 GLY A O 1
ATOM 2473 N N . GLU A 1 343 ? -12.146 4.379 -8.871 1.00 98.00 343 GLU A N 1
ATOM 2474 C CA . GLU A 1 343 ? -12.649 5.670 -9.360 1.00 98.00 343 GLU A CA 1
ATOM 2475 C C . GLU A 1 343 ? -11.697 6.844 -9.078 1.00 98.00 343 GLU A C 1
ATOM 2477 O O . GLU A 1 343 ? -11.950 7.961 -9.537 1.00 98.00 343 GLU A O 1
ATOM 2482 N N . ALA A 1 344 ? -10.620 6.612 -8.320 1.00 98.56 344 ALA A N 1
ATOM 2483 C CA . ALA A 1 344 ? -9.732 7.675 -7.877 1.00 98.56 344 ALA A CA 1
ATOM 2484 C C . ALA A 1 344 ? -8.851 8.194 -9.022 1.00 98.56 344 ALA A C 1
ATOM 2486 O O . ALA A 1 344 ? -8.266 7.419 -9.778 1.00 98.56 344 ALA A O 1
ATOM 2487 N N . ASN A 1 345 ? -8.717 9.517 -9.087 1.00 98.50 345 ASN A N 1
ATOM 2488 C CA . ASN A 1 345 ? -7.709 10.237 -9.862 1.00 98.50 345 ASN A CA 1
ATOM 2489 C C . ASN A 1 345 ? -6.548 10.693 -8.968 1.00 98.50 345 ASN A C 1
ATOM 2491 O O . ASN A 1 345 ? -5.439 10.888 -9.454 1.00 98.50 345 ASN A O 1
ATOM 2495 N N . SER A 1 346 ? -6.789 10.868 -7.666 1.00 98.56 346 SER A N 1
ATOM 2496 C CA . SER A 1 346 ? -5.739 11.163 -6.697 1.00 98.56 346 SER A CA 1
ATOM 2497 C C . SER A 1 346 ? -5.966 10.423 -5.381 1.00 98.56 346 SER A C 1
ATOM 2499 O O . SER A 1 346 ? -7.092 10.309 -4.887 1.00 98.56 346 SER A O 1
ATOM 2501 N N . LEU A 1 347 ? -4.875 9.912 -4.814 1.00 98.75 347 LEU A N 1
ATOM 2502 C CA . LEU A 1 347 ? -4.846 9.292 -3.495 1.00 98.75 347 LEU A CA 1
ATOM 2503 C C . LEU A 1 347 ? -3.648 9.828 -2.715 1.00 98.75 347 LEU A C 1
ATOM 2505 O O . LEU A 1 347 ? -2.508 9.739 -3.161 1.00 98.75 347 LEU A O 1
ATOM 2509 N N . THR A 1 348 ? -3.892 10.369 -1.526 1.00 98.50 348 THR A N 1
ATOM 2510 C CA . THR A 1 348 ? -2.836 10.747 -0.581 1.00 98.50 348 THR A CA 1
ATOM 2511 C C . THR A 1 348 ? -3.055 10.046 0.749 1.00 98.50 348 THR A C 1
ATOM 2513 O O . THR A 1 348 ? -4.098 10.229 1.378 1.00 98.50 348 THR A O 1
ATOM 2516 N N . ILE A 1 349 ? -2.060 9.275 1.189 1.00 98.12 349 ILE A N 1
ATOM 2517 C CA . ILE A 1 349 ? -2.042 8.648 2.513 1.00 98.12 349 ILE A CA 1
ATOM 2518 C C . ILE A 1 349 ? -0.855 9.213 3.291 1.00 98.12 349 ILE A C 1
ATOM 2520 O O . ILE A 1 349 ? 0.301 8.837 3.080 1.00 98.12 349 ILE A O 1
ATOM 2524 N N . ALA A 1 350 ? -1.164 10.154 4.177 1.00 97.00 350 ALA A N 1
ATOM 2525 C CA . ALA A 1 350 ? -0.211 10.801 5.067 1.00 97.00 350 ALA A CA 1
ATOM 2526 C C . ALA A 1 350 ? 0.205 9.863 6.226 1.00 97.00 350 ALA A C 1
ATOM 2528 O O . ALA A 1 350 ? -0.545 8.953 6.581 1.00 97.00 350 ALA A O 1
ATOM 2529 N N . GLY A 1 351 ? 1.375 10.085 6.838 1.00 94.19 351 GLY A N 1
ATOM 2530 C CA . GLY A 1 351 ? 1.882 9.257 7.954 1.00 94.19 351 GLY A CA 1
ATOM 2531 C C . GLY A 1 351 ? 1.117 9.482 9.264 1.00 94.19 351 GLY A C 1
ATOM 2532 O O . GLY A 1 351 ? 0.268 10.351 9.334 1.00 94.19 351 GLY A O 1
ATOM 2533 N N . GLY A 1 352 ? 1.389 8.767 10.347 1.00 93.50 352 GLY A N 1
ATOM 2534 C CA . GLY A 1 352 ? 0.675 8.957 11.618 1.00 93.50 352 GLY A CA 1
ATOM 2535 C C . GLY A 1 352 ? 0.911 10.312 12.288 1.00 93.50 352 GLY A C 1
ATOM 2536 O O . GLY A 1 352 ? 1.934 10.962 12.086 1.00 93.50 352 GLY A O 1
ATOM 2537 N N . THR A 1 353 ? -0.030 10.739 13.132 1.00 94.81 353 THR A N 1
ATOM 2538 C CA . THR A 1 353 ? 0.172 11.818 14.118 1.00 94.81 353 THR A CA 1
ATOM 2539 C C . THR A 1 353 ? 0.020 11.249 15.516 1.00 94.81 353 THR A C 1
ATOM 2541 O O . THR A 1 353 ? -0.850 10.419 15.754 1.00 94.81 353 THR A O 1
ATOM 2544 N N . GLY A 1 354 ? 0.864 11.682 16.441 1.00 94.75 354 GLY A N 1
ATOM 2545 C CA . GLY A 1 354 ? 0.847 11.188 17.809 1.00 94.75 354 GLY A CA 1
ATOM 2546 C C . GLY A 1 354 ? 1.861 11.914 18.675 1.00 94.75 354 GLY A C 1
ATOM 2547 O O . GLY A 1 354 ? 2.512 12.864 18.240 1.00 94.75 354 GLY A O 1
ATOM 2548 N N . THR A 1 355 ? 1.976 11.481 19.925 1.00 95.69 355 THR A N 1
ATOM 2549 C CA . THR A 1 355 ? 3.008 11.948 20.855 1.00 95.69 355 THR A CA 1
ATOM 2550 C C . THR A 1 355 ? 3.739 10.752 21.431 1.00 95.69 355 THR A C 1
ATOM 2552 O O . THR A 1 355 ? 3.139 9.966 22.155 1.00 95.69 355 THR A O 1
ATOM 2555 N N . GLU A 1 356 ? 5.038 10.618 21.168 1.00 94.12 356 GLU A N 1
ATOM 2556 C CA . GLU A 1 356 ? 5.837 9.614 21.870 1.00 94.12 356 GLU A CA 1
ATOM 2557 C C . GLU A 1 356 ? 6.026 10.068 23.321 1.00 94.12 356 GLU A C 1
ATOM 2559 O O . GLU A 1 356 ? 6.698 11.068 23.589 1.00 94.12 356 GLU A O 1
ATOM 2564 N N . THR A 1 357 ? 5.420 9.350 24.263 1.00 95.56 357 THR A N 1
ATOM 2565 C CA . THR A 1 357 ? 5.457 9.684 25.693 1.00 95.56 357 THR A CA 1
ATOM 2566 C C . THR A 1 357 ? 6.654 9.046 26.391 1.00 95.56 357 THR A C 1
ATOM 2568 O O . THR A 1 357 ? 7.266 9.659 27.272 1.00 95.56 357 THR A O 1
ATOM 2571 N N . SER A 1 358 ? 7.043 7.844 25.967 1.00 94.12 358 SER A N 1
ATOM 2572 C CA . SER A 1 358 ? 8.201 7.116 26.486 1.00 94.12 358 SER A CA 1
ATOM 2573 C C . SER A 1 358 ? 8.791 6.177 25.445 1.00 94.12 358 SER A C 1
ATOM 2575 O O . SER A 1 358 ? 8.071 5.689 24.575 1.00 94.12 358 SER A O 1
ATOM 2577 N N . ARG A 1 359 ? 10.077 5.863 25.600 1.00 91.56 359 ARG A N 1
ATOM 2578 C CA . ARG A 1 359 ? 10.799 4.886 24.787 1.00 91.56 359 ARG A CA 1
ATOM 2579 C C . ARG A 1 359 ? 11.607 3.955 25.679 1.00 91.56 359 ARG A C 1
ATOM 2581 O O . ARG A 1 359 ? 12.248 4.424 26.611 1.00 91.56 359 ARG A O 1
ATOM 2588 N N . VAL A 1 360 ? 11.610 2.663 25.387 1.00 90.56 360 VAL A N 1
ATOM 2589 C CA . VAL A 1 360 ? 12.656 1.739 25.839 1.00 90.56 360 VAL A CA 1
ATOM 2590 C C . VAL A 1 360 ? 13.755 1.770 24.785 1.00 90.56 360 VAL A C 1
ATOM 2592 O O . VAL A 1 360 ? 13.459 1.532 23.617 1.00 90.56 360 VAL A O 1
ATOM 2595 N N . ASP A 1 361 ? 14.973 2.153 25.162 1.00 86.19 361 ASP A N 1
ATOM 2596 C CA . ASP A 1 361 ? 16.109 2.239 24.241 1.00 86.19 361 ASP A CA 1
ATOM 2597 C C . ASP A 1 361 ? 16.825 0.890 24.056 1.00 86.19 361 ASP A C 1
ATOM 2599 O O . ASP A 1 361 ? 16.514 -0.092 24.728 1.00 86.19 361 ASP A O 1
ATOM 2603 N N . VAL A 1 362 ? 17.836 0.868 23.181 1.00 82.88 362 VAL A N 1
ATOM 2604 C CA . VAL A 1 362 ? 18.637 -0.328 22.854 1.00 82.88 362 VAL A CA 1
ATOM 2605 C C . VAL A 1 362 ? 19.350 -0.963 24.056 1.00 82.88 362 VAL A C 1
ATOM 2607 O O . VAL A 1 362 ? 19.788 -2.106 23.978 1.00 82.88 362 VAL A O 1
ATOM 2610 N N . ASN A 1 363 ? 19.490 -0.242 25.173 1.00 85.31 363 ASN A N 1
ATOM 2611 C CA . ASN A 1 363 ? 20.067 -0.769 26.411 1.00 85.31 363 ASN A CA 1
ATOM 2612 C C . ASN A 1 363 ? 18.995 -1.359 27.346 1.00 85.31 363 ASN A C 1
ATOM 2614 O O . ASN A 1 363 ? 19.331 -1.893 28.404 1.00 85.31 363 ASN A O 1
ATOM 2618 N N . GLY A 1 364 ? 17.719 -1.268 26.966 1.00 86.06 364 GLY A N 1
ATOM 2619 C CA . GLY A 1 364 ? 16.566 -1.646 27.774 1.00 86.06 364 GLY A CA 1
ATOM 2620 C C . GLY A 1 364 ? 16.121 -0.565 28.763 1.00 86.06 364 GLY A C 1
ATOM 2621 O O . GLY A 1 364 ? 15.258 -0.837 29.601 1.00 86.06 364 GLY A O 1
ATOM 2622 N N . ASP A 1 365 ? 16.681 0.647 28.695 1.00 90.00 365 ASP A N 1
ATOM 2623 C CA . ASP A 1 365 ? 16.354 1.729 29.621 1.00 90.00 365 ASP A CA 1
ATOM 2624 C C . ASP A 1 365 ? 15.123 2.505 29.142 1.00 90.00 365 ASP A C 1
ATOM 2626 O O . ASP A 1 365 ? 14.995 2.862 27.971 1.00 90.00 365 ASP A O 1
ATOM 2630 N N . THR A 1 366 ? 14.206 2.819 30.064 1.00 93.06 366 THR A N 1
ATOM 2631 C CA . THR A 1 366 ? 13.086 3.719 29.760 1.00 93.06 366 THR A CA 1
ATOM 2632 C C . THR A 1 366 ? 13.554 5.171 29.787 1.00 93.06 366 THR A C 1
ATOM 2634 O O . THR A 1 366 ? 13.910 5.705 30.841 1.00 93.06 366 THR A O 1
ATOM 2637 N N . VAL A 1 367 ? 13.500 5.827 28.635 1.00 92.12 367 VAL A N 1
ATOM 2638 C CA . VAL A 1 367 ? 13.833 7.236 28.430 1.00 92.12 367 VAL A CA 1
ATOM 2639 C C . VAL A 1 367 ? 12.583 8.038 28.035 1.00 92.12 367 VAL A C 1
ATOM 2641 O O . VAL A 1 367 ? 11.601 7.465 27.548 1.00 92.12 367 VAL A O 1
ATOM 2644 N N . PRO A 1 368 ? 12.567 9.367 28.256 1.00 94.44 368 PRO A N 1
ATOM 2645 C CA . PRO A 1 368 ? 11.490 10.221 27.759 1.00 94.44 368 PRO A CA 1
ATOM 2646 C C . PRO A 1 368 ? 11.332 10.095 26.240 1.00 94.44 368 PRO A C 1
ATOM 2648 O O . PRO A 1 368 ? 12.333 10.046 25.523 1.00 94.44 368 PRO A O 1
ATOM 2651 N N . GLY A 1 369 ? 10.087 10.060 25.763 1.00 90.50 369 GLY A N 1
ATOM 2652 C CA . GLY A 1 369 ? 9.802 10.084 24.330 1.00 90.50 369 GLY A CA 1
ATOM 2653 C C . GLY A 1 369 ? 10.136 11.435 23.694 1.00 90.50 369 GLY A C 1
ATOM 2654 O O . GLY A 1 369 ? 10.333 12.439 24.387 1.00 90.50 369 GLY A O 1
ATOM 2655 N N . ILE A 1 370 ? 10.202 11.470 22.364 1.00 88.88 370 ILE A N 1
ATOM 2656 C CA . ILE A 1 370 ? 10.559 12.684 21.613 1.00 88.88 370 ILE A CA 1
ATOM 2657 C C . ILE A 1 370 ? 9.445 13.743 21.575 1.00 88.88 370 ILE A C 1
ATOM 2659 O O . ILE A 1 370 ? 9.687 14.870 21.144 1.00 88.88 370 ILE A O 1
ATOM 2663 N N . GLY A 1 371 ? 8.246 13.417 22.068 1.00 92.75 371 GLY A N 1
ATOM 2664 C CA . GLY A 1 371 ? 7.103 14.320 22.082 1.00 92.75 371 GLY A CA 1
ATOM 2665 C C . GLY A 1 371 ? 6.249 14.226 20.810 1.00 92.75 371 GLY A C 1
ATOM 2666 O O . GLY A 1 371 ? 6.164 13.150 20.215 1.00 92.75 371 GLY A O 1
ATOM 2667 N N . PRO A 1 372 ? 5.536 15.307 20.441 1.00 93.94 372 PRO A N 1
ATOM 2668 C CA . PRO A 1 372 ? 4.578 15.284 19.344 1.00 93.94 372 PRO A CA 1
ATOM 2669 C C . PRO A 1 372 ? 5.269 15.226 17.981 1.00 93.94 372 PRO A C 1
ATOM 2671 O O . PRO A 1 372 ? 6.255 15.924 17.747 1.00 93.94 372 PRO A O 1
ATOM 2674 N N . PHE A 1 373 ? 4.684 14.465 17.066 1.00 91.38 373 PHE A N 1
ATOM 2675 C CA . PHE A 1 373 ? 5.119 14.345 15.678 1.00 91.38 373 PHE A CA 1
ATOM 2676 C C . PHE A 1 373 ? 3.906 14.280 14.742 1.00 91.38 373 PHE A C 1
ATOM 2678 O O . PHE A 1 373 ? 2.775 14.010 15.163 1.00 91.38 373 PHE A O 1
ATOM 2685 N N . GLN A 1 374 ? 4.150 14.525 13.459 1.00 91.75 374 GLN A N 1
ATOM 2686 C CA . GLN A 1 374 ? 3.178 14.385 12.377 1.00 91.75 374 GLN A CA 1
ATOM 2687 C C . GLN A 1 374 ? 3.866 13.722 11.185 1.00 91.75 374 GLN A C 1
ATOM 2689 O O . GLN A 1 374 ? 5.080 13.792 11.062 1.00 91.75 374 GLN A O 1
ATOM 2694 N N . ASP A 1 375 ? 3.092 13.105 10.297 1.00 90.38 375 ASP A N 1
ATOM 2695 C CA . ASP A 1 375 ? 3.596 12.432 9.092 1.00 90.38 375 ASP A CA 1
ATOM 2696 C C . ASP A 1 375 ? 4.618 11.329 9.371 1.00 90.38 375 ASP A C 1
ATOM 2698 O O . ASP A 1 375 ? 5.577 11.130 8.626 1.00 90.38 375 ASP A O 1
ATOM 2702 N N . GLU A 1 376 ? 4.365 10.563 10.431 1.00 91.69 376 GLU A N 1
ATOM 2703 C CA . GLU A 1 376 ? 5.225 9.458 10.823 1.00 91.69 376 GLU A CA 1
ATOM 2704 C C . GLU A 1 376 ? 4.963 8.206 9.974 1.00 91.69 376 GLU A C 1
ATOM 2706 O O . GLU A 1 376 ? 3.876 7.622 10.004 1.00 91.69 376 GLU A O 1
ATOM 2711 N N . ALA A 1 377 ? 5.985 7.747 9.252 1.00 90.44 377 ALA A N 1
ATOM 2712 C CA . ALA A 1 377 ? 5.881 6.588 8.366 1.00 90.44 377 ALA A CA 1
ATOM 2713 C C . ALA A 1 377 ? 5.563 5.282 9.112 1.00 90.44 377 ALA A C 1
ATOM 2715 O O . ALA A 1 377 ? 4.984 4.343 8.562 1.00 90.44 377 ALA A O 1
ATOM 2716 N N . ALA A 1 378 ? 5.916 5.270 10.391 1.00 88.31 378 ALA A N 1
ATOM 2717 C CA . ALA A 1 378 ? 5.839 4.151 11.306 1.00 88.31 378 ALA A CA 1
ATOM 2718 C C . ALA A 1 378 ? 4.408 3.753 11.730 1.00 88.31 378 ALA A C 1
ATOM 2720 O O . ALA A 1 378 ? 4.226 2.691 12.320 1.00 88.31 378 ALA A O 1
ATOM 2721 N N . ALA A 1 379 ? 3.394 4.556 11.383 1.00 91.25 379 ALA A N 1
ATOM 2722 C CA . ALA A 1 379 ? 1.988 4.190 11.577 1.00 91.25 379 ALA A CA 1
ATOM 2723 C C . ALA A 1 379 ? 1.515 3.040 10.669 1.00 91.25 379 ALA A C 1
ATOM 2725 O O . ALA A 1 379 ? 0.505 2.429 10.984 1.00 91.25 379 ALA A O 1
ATOM 2726 N N . GLN A 1 380 ? 2.256 2.752 9.588 1.00 89.81 380 GLN A N 1
ATOM 2727 C CA . GLN A 1 380 ? 2.121 1.596 8.688 1.00 89.81 380 GLN A CA 1
ATOM 2728 C C . GLN A 1 380 ? 0.713 1.335 8.113 1.00 89.81 380 GLN A C 1
ATOM 2730 O O . GLN A 1 380 ? -0.238 0.985 8.803 1.00 89.81 380 GLN A O 1
ATOM 2735 N N . SER A 1 381 ? 0.590 1.400 6.789 1.00 93.88 381 SER A N 1
ATOM 2736 C CA . SER A 1 381 ? -0.603 0.939 6.078 1.00 93.88 381 SER A CA 1
ATOM 2737 C C . SER A 1 381 ? -0.493 -0.554 5.765 1.00 93.88 381 SER A C 1
ATOM 2739 O O . SER A 1 381 ? 0.529 -1.014 5.247 1.00 93.88 381 SER A O 1
ATOM 2741 N N . LEU A 1 382 ? -1.559 -1.309 6.033 1.00 93.69 382 LEU A N 1
ATOM 2742 C CA . LEU A 1 382 ? -1.652 -2.739 5.732 1.00 93.69 382 LEU A CA 1
ATOM 2743 C C . LEU A 1 382 ? -2.541 -2.996 4.517 1.00 93.69 382 LEU A C 1
ATOM 2745 O O . LEU A 1 382 ? -3.501 -2.267 4.264 1.00 93.69 382 LEU A O 1
ATOM 2749 N N . GLY A 1 383 ? -2.253 -4.088 3.817 1.00 95.12 383 GLY A N 1
ATOM 2750 C CA . GLY A 1 383 ? -3.032 -4.540 2.678 1.00 95.12 383 GLY A CA 1
ATOM 2751 C C . GLY A 1 383 ? -2.529 -3.988 1.351 1.00 95.12 383 GLY A C 1
ATOM 2752 O O . GLY A 1 383 ? -1.716 -3.068 1.267 1.00 95.12 383 GLY A O 1
ATOM 2753 N N . SER A 1 384 ? -3.031 -4.595 0.283 1.00 97.44 384 SER A N 1
ATOM 2754 C CA . SER A 1 384 ? -2.744 -4.175 -1.084 1.00 97.44 384 SER A CA 1
ATOM 2755 C C . SER A 1 384 ? -3.567 -2.949 -1.473 1.00 97.44 384 SER A C 1
ATOM 2757 O O . SER A 1 384 ? -4.713 -2.811 -1.064 1.00 97.44 384 SER A O 1
ATOM 2759 N N . ILE A 1 385 ? -3.013 -2.089 -2.315 1.00 98.50 385 ILE A N 1
ATOM 2760 C CA . ILE A 1 385 ? -3.660 -0.913 -2.888 1.00 98.50 385 ILE A CA 1
ATOM 2761 C C . ILE A 1 385 ? -3.651 -1.075 -4.404 1.00 98.50 385 ILE A C 1
ATOM 2763 O O . ILE A 1 385 ? -2.592 -1.270 -5.006 1.00 98.50 385 ILE A O 1
ATOM 2767 N N . ILE A 1 386 ? -4.825 -0.975 -5.025 1.00 98.19 386 ILE A N 1
ATOM 2768 C CA . ILE A 1 386 ? -4.947 -0.854 -6.480 1.00 98.19 386 ILE A CA 1
ATOM 2769 C C . ILE A 1 386 ? -5.642 0.460 -6.837 1.00 98.19 386 ILE A C 1
ATOM 2771 O O . ILE A 1 386 ? -6.646 0.829 -6.226 1.00 98.19 386 ILE A O 1
ATOM 2775 N N . SER A 1 387 ? -5.086 1.177 -7.811 1.00 98.38 387 SER A N 1
ATOM 2776 C CA . SER A 1 387 ? -5.576 2.488 -8.246 1.00 98.38 387 SER A CA 1
ATOM 2777 C C . SER A 1 387 ? -5.272 2.702 -9.740 1.00 98.38 387 SER A C 1
ATOM 2779 O O . SER A 1 387 ? -4.251 3.283 -10.109 1.00 98.38 387 SER A O 1
ATOM 2781 N N . PRO A 1 388 ? -6.119 2.182 -10.646 1.00 97.38 388 PRO A N 1
ATOM 2782 C CA . PRO A 1 388 ? -5.806 2.108 -12.079 1.00 97.38 388 PRO A CA 1
ATOM 2783 C C . PRO A 1 388 ? -5.670 3.471 -12.772 1.00 97.38 388 PRO A C 1
ATOM 2785 O O . PRO A 1 388 ? -5.097 3.534 -13.859 1.00 97.38 388 PRO A O 1
ATOM 2788 N N . ASN A 1 389 ? -6.181 4.545 -12.159 1.00 97.62 389 ASN A N 1
ATOM 2789 C CA . ASN A 1 389 ? -6.235 5.888 -12.744 1.00 97.62 389 ASN A CA 1
ATOM 2790 C C . ASN A 1 389 ? -5.623 6.982 -11.853 1.00 97.62 389 ASN A C 1
ATOM 2792 O O . ASN A 1 389 ? -5.598 8.138 -12.269 1.00 97.62 389 ASN A O 1
ATOM 2796 N N . ALA A 1 390 ? -5.170 6.647 -10.640 1.00 98.56 390 ALA A N 1
ATOM 2797 C CA . ALA A 1 390 ? -4.788 7.656 -9.660 1.00 98.56 390 ALA A CA 1
ATOM 2798 C C . ALA A 1 390 ? -3.300 7.992 -9.702 1.00 98.56 390 ALA A C 1
ATOM 2800 O O . ALA A 1 390 ? -2.471 7.100 -9.875 1.00 98.56 390 ALA A O 1
ATOM 2801 N N . ASP A 1 391 ? -2.982 9.248 -9.404 1.00 98.81 391 ASP A N 1
ATOM 2802 C CA . ASP A 1 391 ? -1.678 9.615 -8.862 1.00 98.81 391 ASP A CA 1
ATOM 2803 C C . ASP A 1 391 ? -1.690 9.379 -7.344 1.00 98.81 391 ASP A C 1
ATOM 2805 O O . ASP A 1 391 ? -2.574 9.859 -6.623 1.00 98.81 391 ASP A O 1
ATOM 2809 N N . VAL A 1 392 ? -0.717 8.617 -6.848 1.00 98.81 392 VAL A N 1
ATOM 2810 C CA . VAL A 1 392 ? -0.650 8.151 -5.460 1.00 98.81 392 VAL A CA 1
ATOM 2811 C C . VAL A 1 392 ? 0.535 8.783 -4.740 1.00 98.81 392 VAL A C 1
ATOM 2813 O O . VAL A 1 392 ? 1.684 8.604 -5.134 1.00 98.81 392 VAL A O 1
ATOM 2816 N N . THR A 1 393 ? 0.271 9.475 -3.633 1.00 98.50 393 THR A N 1
ATOM 2817 C CA . THR A 1 393 ? 1.295 9.980 -2.707 1.00 98.50 393 THR A CA 1
ATOM 2818 C C . THR A 1 393 ? 1.194 9.265 -1.366 1.00 98.50 393 THR A C 1
ATOM 2820 O O . THR A 1 393 ? 0.137 9.248 -0.737 1.00 98.50 393 THR A O 1
ATOM 2823 N N . LEU A 1 394 ? 2.308 8.696 -0.915 1.00 97.69 394 LEU A N 1
ATOM 2824 C CA . LEU A 1 394 ? 2.425 7.977 0.347 1.00 97.69 394 LEU A CA 1
ATOM 2825 C C . LEU A 1 394 ? 3.514 8.620 1.202 1.00 97.69 394 LEU A C 1
ATOM 2827 O O . LEU A 1 394 ? 4.677 8.707 0.800 1.00 97.69 394 LEU A O 1
ATOM 2831 N N . ASN A 1 395 ? 3.131 9.025 2.409 1.00 95.94 395 ASN A N 1
ATOM 2832 C CA . ASN A 1 395 ? 4.049 9.442 3.470 1.00 95.94 395 ASN A CA 1
ATOM 2833 C C . ASN A 1 395 ? 4.164 8.366 4.565 1.00 95.94 395 ASN A C 1
ATOM 2835 O O . ASN A 1 395 ? 4.655 8.633 5.660 1.00 95.94 395 ASN A O 1
ATOM 2839 N N . VAL A 1 396 ? 3.674 7.158 4.277 1.00 94.56 396 VAL A N 1
ATOM 2840 C CA . VAL A 1 396 ? 3.578 6.036 5.207 1.00 94.56 396 VAL A CA 1
ATOM 2841 C C . VAL A 1 396 ? 4.105 4.758 4.573 1.00 94.56 396 VAL A C 1
ATOM 2843 O O . VAL A 1 396 ? 3.993 4.576 3.359 1.00 94.56 396 VAL A O 1
ATOM 2846 N N . SER A 1 397 ? 4.679 3.877 5.391 1.00 94.31 397 SER A N 1
ATOM 2847 C CA . SER A 1 397 ? 5.089 2.549 4.935 1.00 94.31 397 SER A CA 1
ATOM 2848 C C . SER A 1 397 ? 3.875 1.698 4.558 1.00 94.31 397 SER A C 1
ATOM 2850 O O . SER A 1 397 ? 2.785 1.884 5.102 1.00 94.31 397 SER A O 1
ATOM 2852 N N . THR A 1 398 ? 4.048 0.771 3.618 1.00 95.81 398 THR A N 1
ATOM 2853 C CA . THR A 1 398 ? 2.958 -0.048 3.060 1.00 95.81 398 THR A CA 1
ATOM 2854 C C . THR A 1 398 ? 3.296 -1.532 3.081 1.00 95.81 398 THR A C 1
ATOM 2856 O O . THR A 1 398 ? 4.433 -1.915 2.827 1.00 95.81 398 THR A O 1
ATOM 2859 N N . ASN A 1 399 ? 2.297 -2.371 3.357 1.00 94.38 399 ASN A N 1
ATOM 2860 C CA . ASN A 1 399 ? 2.468 -3.808 3.574 1.00 94.38 399 ASN A CA 1
ATOM 2861 C C . ASN A 1 399 ? 1.475 -4.608 2.723 1.00 94.38 399 ASN A C 1
ATOM 2863 O O . ASN A 1 399 ? 0.416 -5.023 3.191 1.00 94.38 399 ASN A O 1
ATOM 2867 N N . GLY A 1 400 ? 1.807 -4.793 1.448 1.00 93.38 400 GLY A N 1
ATOM 2868 C CA . GLY A 1 400 ? 0.918 -5.352 0.433 1.00 93.38 400 GLY A CA 1
ATOM 2869 C C . GLY A 1 400 ? 1.450 -5.099 -0.974 1.00 93.38 400 GLY A C 1
ATOM 2870 O O . GLY A 1 400 ? 2.613 -4.763 -1.157 1.00 93.38 400 GLY A O 1
ATOM 2871 N N . ARG A 1 401 ? 0.587 -5.206 -1.987 1.00 93.94 401 ARG A N 1
ATOM 2872 C CA . ARG A 1 401 ? 0.888 -4.708 -3.339 1.00 93.94 401 ARG A CA 1
ATOM 2873 C C . ARG A 1 401 ? 0.564 -3.231 -3.462 1.00 93.94 401 ARG A C 1
ATOM 2875 O O . ARG A 1 401 ? -0.417 -2.781 -2.885 1.00 93.94 401 ARG A O 1
ATOM 2882 N N . LEU A 1 402 ? 1.312 -2.506 -4.281 1.00 97.50 402 LEU A N 1
ATOM 2883 C CA . LEU A 1 402 ? 0.998 -1.132 -4.661 1.00 97.50 402 LEU A CA 1
ATOM 2884 C C . LEU A 1 402 ? 0.919 -1.047 -6.183 1.00 97.50 402 LEU A C 1
ATOM 2886 O O . LEU A 1 402 ? 1.945 -0.975 -6.853 1.00 97.50 402 LEU A O 1
ATOM 2890 N N . LEU A 1 403 ? -0.292 -1.121 -6.739 1.00 97.69 403 LEU A N 1
ATOM 2891 C CA . LEU A 1 403 ? -0.507 -1.194 -8.184 1.00 97.69 403 LEU A CA 1
ATOM 2892 C C . LEU A 1 403 ? -1.261 0.040 -8.681 1.00 97.69 403 LEU A C 1
ATOM 2894 O O . LEU A 1 403 ? -2.484 0.138 -8.549 1.00 97.69 403 LEU A O 1
ATOM 2898 N N . THR A 1 404 ? -0.522 0.969 -9.276 1.00 98.44 404 THR A N 1
ATOM 2899 C CA . THR A 1 404 ? -1.011 2.304 -9.620 1.00 98.44 404 THR A CA 1
ATOM 2900 C C . THR A 1 404 ? -0.815 2.590 -11.101 1.00 98.44 404 THR A C 1
ATOM 2902 O O . THR A 1 404 ? 0.267 2.377 -11.641 1.00 98.44 404 THR A O 1
ATOM 2905 N N . GLY A 1 405 ? -1.860 3.068 -11.776 1.00 97.88 405 GLY A N 1
ATOM 2906 C CA . GLY A 1 405 ? -1.784 3.418 -13.196 1.00 97.88 405 GLY A CA 1
ATOM 2907 C C . GLY A 1 405 ? -1.200 4.803 -13.478 1.00 97.88 405 GLY A C 1
ATOM 2908 O O . GLY A 1 405 ? -0.664 5.003 -14.567 1.00 97.88 405 GLY A O 1
ATOM 2909 N N . GLY A 1 406 ? -1.285 5.731 -12.521 1.00 98.44 406 GLY A N 1
ATOM 2910 C CA . GLY A 1 406 ? -0.637 7.043 -12.571 1.00 98.44 406 GLY A CA 1
ATOM 2911 C C . GLY A 1 406 ? 0.741 7.054 -11.909 1.00 98.44 406 GLY A C 1
ATOM 2912 O O . GLY A 1 406 ? 1.427 6.028 -11.850 1.00 98.44 406 GLY A O 1
ATOM 2913 N N . ASP A 1 407 ? 1.138 8.225 -11.417 1.00 98.81 407 ASP A N 1
ATOM 2914 C CA . ASP A 1 407 ? 2.404 8.432 -10.718 1.00 98.81 407 ASP A CA 1
ATOM 2915 C C . ASP A 1 407 ? 2.359 7.868 -9.286 1.00 98.81 407 ASP A C 1
ATOM 2917 O O . ASP A 1 407 ? 1.335 7.908 -8.605 1.00 98.81 407 ASP A O 1
ATOM 2921 N N . VAL A 1 408 ? 3.501 7.387 -8.789 1.00 98.88 408 VAL A N 1
ATOM 2922 C CA . VAL A 1 408 ? 3.687 6.973 -7.390 1.00 98.88 408 VAL A CA 1
ATOM 2923 C C . VAL A 1 408 ? 4.749 7.853 -6.746 1.00 98.88 408 VAL A C 1
ATOM 2925 O O . VAL A 1 408 ? 5.862 7.975 -7.248 1.00 98.88 408 VAL A O 1
ATOM 2928 N N . SER A 1 409 ? 4.424 8.448 -5.606 1.00 98.31 409 SER A N 1
ATOM 2929 C CA . SER A 1 409 ? 5.319 9.298 -4.824 1.00 98.31 409 SER A CA 1
ATOM 2930 C C . SER A 1 409 ? 5.481 8.743 -3.412 1.00 98.31 409 SER A C 1
ATOM 2932 O O . SER A 1 409 ? 4.556 8.810 -2.607 1.00 98.31 409 SER A O 1
ATOM 2934 N N . LEU A 1 410 ? 6.667 8.221 -3.100 1.00 96.38 410 LEU A N 1
ATOM 2935 C CA . LEU A 1 410 ? 7.083 7.830 -1.754 1.00 96.38 410 LEU A CA 1
ATOM 2936 C C . LEU A 1 410 ? 7.876 8.993 -1.151 1.00 96.38 410 LEU A C 1
ATOM 2938 O O . LEU A 1 410 ? 9.022 9.243 -1.529 1.00 96.38 410 LEU A O 1
ATOM 2942 N N . ILE A 1 411 ? 7.253 9.759 -0.256 1.00 93.50 411 ILE A N 1
ATOM 2943 C CA . ILE A 1 411 ? 7.814 11.026 0.230 1.00 93.50 411 ILE A CA 1
ATOM 2944 C C . ILE A 1 411 ? 7.802 11.034 1.750 1.00 93.50 411 ILE A C 1
ATOM 2946 O O . ILE A 1 411 ? 6.764 11.215 2.380 1.00 93.50 411 ILE A O 1
ATOM 2950 N N . ALA A 1 412 ? 8.969 10.892 2.364 1.00 89.12 412 ALA A N 1
ATOM 2951 C CA . ALA A 1 412 ? 9.089 11.063 3.805 1.00 89.12 412 ALA A CA 1
ATOM 2952 C C . ALA A 1 412 ? 9.247 12.551 4.141 1.00 89.12 412 ALA A C 1
ATOM 2954 O O . ALA A 1 412 ? 10.213 13.183 3.715 1.00 89.12 412 ALA A O 1
ATOM 2955 N N . ILE A 1 413 ? 8.303 13.104 4.908 1.00 78.75 413 ILE A N 1
ATOM 2956 C CA . ILE A 1 413 ? 8.304 14.523 5.296 1.00 78.75 413 ILE A CA 1
ATOM 2957 C C . ILE A 1 413 ? 8.935 14.702 6.681 1.00 78.75 413 ILE A C 1
ATOM 2959 O O . ILE A 1 413 ? 9.941 15.397 6.801 1.00 78.75 413 ILE A O 1
ATOM 2963 N N . ASP A 1 414 ? 8.368 14.064 7.709 1.00 74.62 414 ASP A N 1
ATOM 2964 C CA . ASP A 1 414 ? 8.761 14.261 9.112 1.00 74.62 414 ASP A CA 1
ATOM 2965 C C . ASP A 1 414 ? 8.677 12.957 9.922 1.00 74.62 414 ASP A C 1
ATOM 2967 O O . ASP A 1 414 ? 8.029 12.868 10.960 1.00 74.62 414 ASP A O 1
ATOM 2971 N N . THR A 1 415 ? 9.347 11.905 9.447 1.00 78.69 415 THR A N 1
ATOM 2972 C CA . THR A 1 415 ? 9.535 10.720 10.293 1.00 78.69 415 THR A CA 1
ATOM 2973 C C . THR A 1 415 ? 10.575 11.009 11.375 1.00 78.69 415 THR A C 1
ATOM 2975 O O . THR A 1 415 ? 11.687 11.456 11.087 1.00 78.69 415 THR A O 1
ATOM 2978 N N . GLN A 1 416 ? 10.264 10.689 12.624 1.00 81.25 416 GLN A N 1
ATOM 2979 C CA . GLN A 1 416 ? 11.110 10.910 13.794 1.00 81.25 416 GLN A CA 1
ATOM 2980 C C . GLN A 1 416 ? 11.311 9.639 14.642 1.00 81.25 416 GLN A C 1
ATOM 2982 O O . GLN A 1 416 ? 12.317 9.528 15.347 1.00 81.25 416 GLN A O 1
ATOM 2987 N N . LEU A 1 417 ? 10.428 8.639 14.533 1.00 78.19 417 LEU A N 1
ATOM 2988 C CA . LEU A 1 417 ? 10.507 7.366 15.270 1.00 78.19 417 LEU A CA 1
ATOM 2989 C C . LEU A 1 417 ? 11.469 6.337 14.659 1.00 78.19 417 LEU A C 1
ATOM 2991 O O . LEU A 1 417 ? 11.528 5.192 15.091 1.00 78.19 417 LEU A O 1
ATOM 2995 N N . GLY A 1 418 ? 12.297 6.758 13.705 1.00 65.19 418 GLY A N 1
ATOM 2996 C CA . GLY A 1 418 ? 13.410 5.957 13.193 1.00 65.19 418 GLY A CA 1
ATOM 2997 C C . GLY A 1 418 ? 13.057 5.030 12.031 1.00 65.19 418 GLY A C 1
ATOM 2998 O O . GLY A 1 418 ? 13.978 4.585 11.351 1.00 65.19 418 GLY A O 1
ATOM 2999 N N . LEU A 1 419 ? 11.774 4.831 11.718 1.00 76.00 419 LEU A N 1
ATOM 3000 C CA . LEU A 1 419 ? 11.353 4.081 10.533 1.00 76.00 419 LEU A CA 1
ATOM 3001 C C . LEU A 1 419 ? 11.407 4.978 9.291 1.00 76.00 419 LEU A C 1
ATOM 3003 O O . LEU A 1 419 ? 10.873 6.080 9.293 1.00 76.00 419 LEU A O 1
ATOM 3007 N N . ALA A 1 420 ? 12.110 4.576 8.242 1.00 85.94 420 ALA A N 1
ATOM 3008 C CA . ALA A 1 420 ? 11.964 5.240 6.949 1.00 85.94 420 ALA A CA 1
ATOM 3009 C C . ALA A 1 420 ? 10.658 4.785 6.279 1.00 85.94 420 ALA A C 1
ATOM 3011 O O . ALA A 1 420 ? 10.023 3.849 6.749 1.00 85.94 420 ALA A O 1
ATOM 3012 N N . ILE A 1 421 ? 10.250 5.414 5.177 1.00 91.06 421 ILE A N 1
ATOM 3013 C CA . ILE A 1 421 ? 9.188 4.820 4.351 1.00 91.06 421 ILE A CA 1
ATOM 3014 C C . ILE A 1 421 ? 9.725 3.557 3.677 1.00 91.06 421 ILE A C 1
ATOM 3016 O O . ILE A 1 421 ? 10.762 3.593 3.004 1.00 91.06 421 ILE A O 1
ATOM 3020 N N . GLU A 1 422 ? 8.969 2.476 3.835 1.00 90.75 422 GLU A N 1
ATOM 3021 C CA . GLU A 1 422 ? 9.262 1.139 3.326 1.00 90.75 422 GLU A CA 1
ATOM 3022 C C . GLU A 1 422 ? 8.017 0.543 2.660 1.00 90.75 422 GLU A C 1
ATOM 3024 O O . GLU A 1 422 ? 6.878 0.834 3.039 1.00 90.75 422 GLU A O 1
ATOM 3029 N N . HIS A 1 423 ? 8.225 -0.295 1.650 1.00 93.88 423 HIS A N 1
ATOM 3030 C CA . HIS A 1 423 ? 7.166 -1.063 1.006 1.00 93.88 423 HIS A CA 1
ATOM 3031 C C . HIS A 1 423 ? 7.495 -2.554 1.065 1.00 93.88 423 HIS A C 1
ATOM 3033 O O . HIS A 1 423 ? 8.505 -2.982 0.504 1.00 93.88 423 HIS A O 1
ATOM 3039 N N . HIS A 1 424 ? 6.646 -3.344 1.721 1.00 91.12 424 HIS A N 1
ATOM 3040 C CA . HIS A 1 424 ? 6.827 -4.786 1.912 1.00 91.12 424 HIS A CA 1
ATOM 3041 C C . HIS A 1 424 ? 5.820 -5.591 1.089 1.00 91.12 424 HIS A C 1
ATOM 3043 O O . HIS A 1 424 ? 4.628 -5.285 1.060 1.00 91.12 424 HIS A O 1
ATOM 3049 N N . ALA A 1 425 ? 6.298 -6.658 0.450 1.00 88.12 425 ALA A N 1
ATOM 3050 C CA . ALA A 1 425 ? 5.650 -7.328 -0.679 1.00 88.12 425 ALA A CA 1
ATOM 3051 C C . ALA A 1 425 ? 4.616 -8.403 -0.291 1.00 88.12 425 ALA A C 1
ATOM 3053 O O . ALA A 1 425 ? 4.592 -9.495 -0.869 1.00 88.12 425 ALA A O 1
ATOM 3054 N N . PHE A 1 426 ? 3.735 -8.124 0.675 1.00 87.88 426 PHE A N 1
ATOM 3055 C CA . PHE A 1 426 ? 2.692 -9.089 1.036 1.00 87.88 426 PHE A CA 1
ATOM 3056 C C . PHE A 1 426 ? 1.739 -9.340 -0.154 1.00 87.88 426 PHE A C 1
ATOM 3058 O O . PHE A 1 426 ? 1.235 -8.396 -0.771 1.00 87.88 426 PHE A O 1
ATOM 3065 N N . PRO A 1 427 ? 1.468 -10.607 -0.518 1.00 82.00 427 PRO A N 1
ATOM 3066 C CA . PRO A 1 427 ? 0.569 -10.914 -1.618 1.00 82.00 427 PRO A CA 1
ATOM 3067 C C . PRO A 1 427 ? -0.879 -10.726 -1.177 1.00 82.00 427 PRO A C 1
ATOM 3069 O O . PRO A 1 427 ? -1.240 -11.156 -0.090 1.00 82.00 427 PRO A O 1
ATOM 3072 N N . TRP A 1 428 ? -1.751 -10.217 -2.048 1.00 85.00 428 TRP A N 1
ATOM 3073 C CA . TRP A 1 428 ? -3.185 -10.392 -1.824 1.00 85.00 428 TRP A CA 1
ATOM 3074 C C . TRP A 1 428 ? -3.578 -11.843 -2.125 1.00 85.00 428 TRP A C 1
ATOM 3076 O O . TRP A 1 428 ? -3.509 -12.301 -3.269 1.00 85.00 428 TRP A O 1
ATOM 3086 N N . SER A 1 429 ? -3.935 -12.578 -1.080 1.00 69.50 429 SER A N 1
ATOM 3087 C CA . SER A 1 429 ? -4.177 -14.016 -1.091 1.00 69.50 429 SER A CA 1
ATOM 3088 C C . SER A 1 429 ? -5.638 -14.329 -0.760 1.00 69.50 429 SER A C 1
ATOM 3090 O O . SER A 1 429 ? -6.265 -13.658 0.055 1.00 69.50 429 SER A O 1
ATOM 3092 N N . GLY A 1 430 ? -6.198 -15.351 -1.414 1.00 58.91 430 GLY A N 1
ATOM 3093 C CA . GLY A 1 430 ? -7.565 -15.818 -1.171 1.00 58.91 430 GLY A CA 1
ATOM 3094 C C . GLY A 1 430 ? -8.419 -15.919 -2.434 1.00 58.91 430 GLY A C 1
ATOM 3095 O O . GLY A 1 430 ? -7.918 -15.904 -3.560 1.00 58.91 430 GLY A O 1
ATOM 3096 N N . SER A 1 431 ? -9.727 -16.092 -2.244 1.00 56.50 431 SER A N 1
ATOM 3097 C CA . SER A 1 431 ? -10.674 -16.267 -3.347 1.00 56.50 431 SER A CA 1
ATOM 3098 C C . SER A 1 431 ? -11.025 -14.928 -3.998 1.00 56.50 431 SER A C 1
ATOM 3100 O O . SER A 1 431 ? -11.172 -13.919 -3.317 1.00 56.50 431 SER A O 1
ATOM 3102 N N . ARG A 1 432 ? -11.236 -14.917 -5.317 1.00 60.41 432 ARG A N 1
ATOM 3103 C CA . ARG A 1 432 ? -11.891 -13.788 -6.011 1.00 60.41 432 ARG A CA 1
ATOM 3104 C C . ARG A 1 432 ? -13.412 -13.941 -6.073 1.00 60.41 432 ARG A C 1
ATOM 3106 O O . ARG A 1 432 ? -14.104 -13.080 -6.597 1.00 60.41 432 ARG A O 1
ATOM 3113 N N . THR A 1 433 ? -13.947 -15.040 -5.540 1.00 54.38 433 THR A N 1
ATOM 3114 C CA . THR A 1 433 ? -15.385 -15.322 -5.516 1.00 54.38 433 THR A CA 1
ATOM 3115 C C . THR A 1 433 ? -15.934 -15.221 -4.100 1.00 54.38 433 THR A C 1
ATOM 3117 O O . THR A 1 433 ? -15.315 -15.693 -3.145 1.00 54.38 433 THR A O 1
ATOM 3120 N N . THR A 1 434 ? -17.136 -14.662 -3.966 1.00 51.12 434 THR A N 1
ATOM 3121 C CA . THR A 1 434 ? -17.856 -14.556 -2.684 1.00 51.12 434 THR A CA 1
ATOM 3122 C C . THR A 1 434 ? -18.425 -15.897 -2.225 1.00 51.12 434 THR A C 1
ATOM 3124 O O . THR A 1 434 ? -18.432 -16.191 -1.034 1.00 51.12 434 THR A O 1
ATOM 3127 N N . SER A 1 435 ? -18.835 -16.758 -3.163 1.00 49.38 435 SER A N 1
ATOM 3128 C CA . SER A 1 435 ? -19.241 -18.131 -2.862 1.00 49.38 435 SER A CA 1
ATOM 3129 C C . SER A 1 435 ? -18.036 -18.974 -2.453 1.00 49.38 435 SER A C 1
ATOM 3131 O O . SER A 1 435 ? -17.048 -18.994 -3.199 1.00 49.38 435 SER A O 1
ATOM 3133 N N . CYS A 1 436 ? -18.159 -19.748 -1.367 1.00 51.00 436 CYS A N 1
ATOM 3134 C CA . CYS A 1 436 ? -17.236 -20.848 -1.106 1.00 51.00 436 CYS A CA 1
ATOM 3135 C C . CYS A 1 436 ? -17.253 -21.762 -2.337 1.00 51.00 436 CYS A C 1
ATOM 3137 O O . CYS A 1 436 ? -18.258 -22.414 -2.626 1.00 51.00 436 CYS A O 1
ATOM 3139 N N . GLN A 1 437 ? -16.160 -21.787 -3.095 1.00 46.22 437 GLN A N 1
ATOM 3140 C CA . GLN A 1 437 ? -15.980 -22.812 -4.110 1.00 46.22 437 GLN A CA 1
ATOM 3141 C C . GLN A 1 437 ? -15.910 -24.135 -3.340 1.00 46.22 437 GLN A C 1
ATOM 3143 O O . GLN A 1 437 ? -14.973 -24.363 -2.573 1.00 46.22 437 GLN A O 1
ATOM 3148 N N . GLY A 1 438 ? -16.919 -24.998 -3.495 1.00 49.19 438 GLY A N 1
ATOM 3149 C CA . GLY A 1 438 ? -16.722 -26.414 -3.200 1.00 49.19 438 GLY A CA 1
ATOM 3150 C C . GLY A 1 438 ? -15.463 -26.871 -3.937 1.00 49.19 438 GLY A C 1
ATOM 3151 O O . GLY A 1 438 ? -15.194 -26.340 -5.013 1.00 49.19 438 GLY A O 1
ATOM 3152 N N . VAL A 1 439 ? -14.683 -27.772 -3.328 1.00 47.62 439 VAL A N 1
ATOM 3153 C CA . VAL A 1 439 ? -13.423 -28.338 -3.855 1.00 47.62 439 VAL A CA 1
ATOM 3154 C C . VAL A 1 439 ? -13.398 -28.266 -5.387 1.00 47.62 439 VAL A C 1
ATOM 3156 O O . VAL A 1 439 ? -14.152 -28.979 -6.051 1.00 47.62 439 VAL A O 1
ATOM 3159 N N . GLY A 1 440 ? -12.635 -27.315 -5.937 1.00 49.09 440 GLY A N 1
ATOM 3160 C CA . GLY A 1 440 ? -12.630 -27.069 -7.377 1.00 49.09 440 GLY A CA 1
ATOM 3161 C C . GLY A 1 440 ? -12.197 -28.324 -8.134 1.00 49.09 440 GLY A C 1
ATOM 3162 O O . GLY A 1 440 ? -11.385 -29.106 -7.641 1.00 49.09 440 GLY A O 1
ATOM 3163 N N . SER A 1 441 ? -12.721 -28.537 -9.339 1.00 50.44 441 SER A N 1
ATOM 3164 C CA . SER A 1 441 ? -12.229 -29.606 -10.209 1.00 50.44 441 SER A CA 1
ATOM 3165 C C . SER A 1 441 ? -10.991 -29.123 -10.960 1.00 50.44 441 SER A C 1
ATOM 3167 O O . SER A 1 441 ? -11.082 -28.187 -11.756 1.00 50.44 441 SER A O 1
ATOM 3169 N N . VAL A 1 442 ? -9.850 -29.778 -10.761 1.00 53.59 442 VAL A N 1
ATOM 3170 C CA . VAL A 1 442 ? -8.715 -29.648 -11.681 1.00 53.59 442 VAL A CA 1
ATOM 3171 C C . VAL A 1 442 ? -8.964 -30.608 -12.843 1.00 53.59 442 VAL A C 1
ATOM 3173 O O . VAL A 1 442 ? -9.133 -31.806 -12.627 1.00 53.59 442 VAL A O 1
ATOM 3176 N N . VAL A 1 443 ? -9.008 -30.088 -14.072 1.00 54.47 443 VAL A N 1
ATOM 3177 C CA . VAL A 1 443 ? -9.142 -30.896 -15.292 1.00 54.47 443 VAL A CA 1
ATOM 3178 C C . VAL A 1 443 ? -7.886 -30.708 -16.130 1.00 54.47 443 VAL A C 1
ATOM 3180 O O . VAL A 1 443 ? -7.529 -29.585 -16.478 1.00 54.47 443 VAL A O 1
ATOM 3183 N N . TRP A 1 444 ? -7.222 -31.807 -16.470 1.00 62.28 444 TRP A N 1
ATOM 3184 C CA . TRP A 1 444 ? -6.101 -31.830 -17.405 1.00 62.28 444 TRP A CA 1
ATOM 3185 C C . TRP A 1 444 ? -6.356 -32.883 -18.480 1.00 62.28 444 TRP A C 1
ATOM 3187 O O . TRP A 1 444 ? -7.044 -33.874 -18.248 1.00 62.28 444 TRP A O 1
ATOM 3197 N N . SER A 1 445 ? -5.784 -32.669 -19.660 1.00 64.88 445 SER A N 1
ATOM 3198 C CA . SER A 1 445 ? -5.783 -33.639 -20.753 1.00 64.88 445 SER A CA 1
ATOM 3199 C C . SER A 1 445 ? -4.403 -33.672 -21.394 1.00 64.88 445 SER A C 1
ATOM 3201 O O . SER A 1 445 ? -3.744 -32.638 -21.532 1.00 64.88 445 SER A O 1
ATOM 3203 N N . LYS A 1 446 ? -3.937 -34.866 -21.764 1.00 70.69 446 LYS A N 1
ATOM 3204 C CA . LYS A 1 446 ? -2.750 -35.014 -22.606 1.00 70.69 446 LYS A CA 1
ATOM 3205 C C . LYS A 1 446 ? -3.214 -35.107 -24.048 1.00 70.69 446 LYS A C 1
ATOM 3207 O O . LYS A 1 446 ? -4.007 -35.981 -24.377 1.00 70.69 446 LYS A O 1
ATOM 3212 N N . VAL A 1 447 ? -2.710 -34.221 -24.898 1.00 77.06 447 VAL A N 1
ATOM 3213 C CA . VAL A 1 447 ? -3.082 -34.171 -26.314 1.00 77.06 447 VAL A CA 1
ATOM 3214 C C . VAL A 1 447 ? -1.862 -34.274 -27.219 1.00 77.06 447 VAL A C 1
ATOM 3216 O O . VAL A 1 447 ? -0.743 -33.942 -26.820 1.00 77.06 447 VAL A O 1
ATOM 3219 N N . ASP A 1 448 ? -2.070 -34.743 -28.443 1.00 80.50 448 ASP A N 1
ATOM 3220 C CA . ASP A 1 448 ? -1.072 -34.691 -29.504 1.00 80.50 448 ASP A CA 1
ATOM 3221 C C . ASP A 1 448 ? -0.824 -33.242 -29.951 1.00 80.50 448 ASP A C 1
ATOM 3223 O O . ASP A 1 448 ? -1.755 -32.476 -30.194 1.00 80.50 448 ASP A O 1
ATOM 3227 N N . GLY A 1 449 ? 0.449 -32.865 -30.090 1.00 69.75 449 GLY A N 1
ATOM 3228 C CA . GLY A 1 449 ? 0.856 -31.480 -30.352 1.00 69.75 449 GLY A CA 1
ATOM 3229 C C . GLY A 1 449 ? 0.534 -30.951 -31.755 1.00 69.75 449 GLY A C 1
ATOM 3230 O O . GLY A 1 449 ? 0.795 -29.781 -32.023 1.00 69.75 449 GLY A O 1
ATOM 3231 N N . VAL A 1 450 ? 0.006 -31.786 -32.656 1.00 76.94 450 VAL A N 1
ATOM 3232 C CA . VAL A 1 450 ? -0.347 -31.399 -34.032 1.00 76.94 450 VAL A CA 1
ATOM 3233 C C . VAL A 1 450 ? -1.852 -31.508 -34.267 1.00 76.94 450 VAL A C 1
ATOM 3235 O O . VAL A 1 450 ? -2.456 -30.604 -34.839 1.00 76.94 450 VAL A O 1
ATOM 3238 N N . SER A 1 451 ? -2.460 -32.607 -33.832 1.00 79.44 451 SER A N 1
ATOM 3239 C CA . SER A 1 451 ? -3.879 -32.920 -34.039 1.00 79.44 451 SER A CA 1
ATOM 3240 C C . SER A 1 451 ? -4.783 -32.475 -32.891 1.00 79.44 451 SER A C 1
ATOM 3242 O O . SER A 1 451 ? -5.977 -32.302 -33.106 1.00 79.44 451 SER A O 1
ATOM 3244 N N . SER A 1 452 ? -4.228 -32.234 -31.697 1.00 72.56 452 SER A N 1
ATOM 3245 C CA . SER A 1 452 ? -4.978 -32.026 -30.447 1.00 72.56 452 SER A CA 1
ATOM 3246 C C . SER A 1 452 ? -5.824 -33.230 -29.999 1.00 72.56 452 SER A C 1
ATOM 3248 O O . SER A 1 452 ? -6.648 -33.090 -29.097 1.00 72.56 452 SER A O 1
ATOM 3250 N N . ASP A 1 453 ? -5.613 -34.412 -30.587 1.00 78.00 453 ASP A N 1
ATOM 3251 C CA . ASP A 1 453 ? -6.282 -35.651 -30.180 1.00 78.00 453 ASP A CA 1
ATOM 3252 C C . ASP A 1 453 ? -5.821 -36.091 -28.781 1.00 78.00 453 ASP A C 1
ATOM 3254 O O . ASP A 1 453 ? -4.646 -35.947 -28.437 1.00 78.00 453 ASP A O 1
ATOM 3258 N N . LEU A 1 454 ? -6.729 -36.662 -27.980 1.00 69.44 454 LEU A N 1
ATOM 3259 C CA . LEU A 1 454 ? -6.422 -37.161 -26.634 1.00 69.44 454 LEU A CA 1
ATOM 3260 C C . LEU A 1 454 ? -5.456 -38.357 -26.677 1.00 69.44 454 LEU A C 1
ATOM 3262 O O . LEU A 1 454 ? -5.630 -39.301 -27.448 1.00 69.44 454 LEU A O 1
ATOM 3266 N N . LEU A 1 455 ? -4.451 -38.338 -25.802 1.00 70.94 455 LEU A N 1
ATOM 3267 C CA . LEU A 1 455 ? -3.439 -39.380 -25.654 1.00 70.94 455 LEU A CA 1
ATOM 3268 C C . LEU A 1 455 ? -3.535 -40.035 -24.273 1.00 70.94 455 LEU A C 1
ATOM 3270 O O . LEU A 1 455 ? -3.406 -39.368 -23.250 1.00 70.94 455 LEU A O 1
ATOM 3274 N N . ALA A 1 456 ? -3.638 -41.363 -24.246 1.00 76.00 456 ALA A N 1
ATOM 3275 C CA . ALA A 1 456 ? -3.666 -42.130 -23.003 1.00 76.00 456 ALA A CA 1
ATOM 3276 C C . ALA A 1 456 ? -2.310 -42.156 -22.258 1.00 76.00 456 ALA A C 1
ATOM 3278 O O . ALA A 1 456 ? -1.235 -41.879 -22.815 1.00 76.00 456 ALA A O 1
ATOM 3279 N N . GLY A 1 457 ? -2.357 -42.585 -20.992 1.00 74.12 457 GLY A N 1
ATOM 3280 C CA . GLY A 1 457 ? -1.190 -43.041 -20.233 1.00 74.12 457 GLY A CA 1
ATOM 3281 C C . GLY A 1 457 ? -0.487 -41.961 -19.415 1.00 74.12 457 GLY A C 1
ATOM 3282 O O . GLY A 1 457 ? 0.710 -42.086 -19.149 1.00 74.12 457 GLY A O 1
ATOM 3283 N N . SER A 1 458 ? -1.191 -40.897 -19.033 1.00 69.12 458 SER A N 1
ATOM 3284 C CA . SER A 1 458 ? -0.656 -39.926 -18.073 1.00 69.12 458 SER A CA 1
ATOM 3285 C C . SER A 1 458 ? -0.977 -40.384 -16.660 1.00 69.12 458 SER A C 1
ATOM 3287 O O . SER A 1 458 ? -2.128 -40.676 -16.360 1.00 69.12 458 SER A O 1
ATOM 3289 N N . VAL A 1 459 ? 0.018 -40.434 -15.779 1.00 70.31 459 VAL A N 1
ATOM 3290 C CA . VAL A 1 459 ? -0.197 -40.708 -14.355 1.00 70.31 459 VAL A CA 1
ATOM 3291 C C . VAL A 1 459 ? 0.404 -39.562 -13.569 1.00 70.31 459 VAL A C 1
ATOM 3293 O O . VAL A 1 459 ? 1.575 -39.231 -13.751 1.00 70.31 459 VAL A O 1
ATOM 3296 N N . TRP A 1 460 ? -0.403 -38.975 -12.698 1.00 66.50 460 TRP A N 1
ATOM 3297 C CA . TRP A 1 460 ? -0.023 -37.840 -11.875 1.00 66.50 460 TRP A CA 1
ATOM 3298 C C . TRP A 1 460 ? -0.275 -38.163 -10.415 1.00 66.50 460 TRP A C 1
ATOM 3300 O O . TRP A 1 460 ? -1.200 -38.899 -10.081 1.00 66.50 460 TRP A O 1
ATOM 3310 N N . ARG A 1 461 ? 0.560 -37.604 -9.546 1.00 77.12 461 ARG A N 1
ATOM 3311 C CA . ARG A 1 461 ? 0.371 -37.663 -8.103 1.00 77.12 461 ARG A CA 1
ATOM 3312 C C . ARG A 1 461 ? -0.014 -36.272 -7.627 1.00 77.12 461 ARG A C 1
ATOM 3314 O O . ARG A 1 461 ? 0.772 -35.342 -7.784 1.00 77.12 461 ARG A O 1
ATOM 3321 N N . LEU A 1 462 ? -1.215 -36.137 -7.090 1.00 69.62 462 LEU A N 1
ATOM 3322 C CA . LEU A 1 462 ? -1.683 -34.929 -6.433 1.00 69.62 462 LEU A CA 1
ATOM 3323 C C . LEU A 1 462 ? -1.371 -35.040 -4.952 1.00 69.62 462 LEU A C 1
ATOM 3325 O O . LEU A 1 462 ? -1.877 -35.923 -4.270 1.00 69.62 462 LEU A O 1
ATOM 3329 N N . THR A 1 463 ? -0.538 -34.129 -4.467 1.00 70.12 463 THR A N 1
ATOM 3330 C CA . THR A 1 463 ? -0.251 -33.994 -3.041 1.00 70.12 463 THR A CA 1
ATOM 3331 C C . THR A 1 463 ? -0.766 -32.654 -2.552 1.00 70.12 463 THR A C 1
ATOM 3333 O O . THR A 1 463 ? -0.482 -31.632 -3.175 1.00 70.12 463 THR A O 1
ATOM 3336 N N . GLY A 1 464 ? -1.504 -32.654 -1.449 1.00 63.03 464 GLY A N 1
ATOM 3337 C CA . GLY A 1 464 ? -2.050 -31.450 -0.828 1.00 63.03 464 GLY A CA 1
ATOM 3338 C C . GLY A 1 464 ? -1.589 -31.294 0.622 1.00 63.03 464 GLY A C 1
ATOM 3339 O O . GLY A 1 464 ? -0.993 -32.219 1.186 1.00 63.03 464 GLY A O 1
ATOM 3340 N N . PRO A 1 465 ? -1.859 -30.133 1.243 1.00 45.72 465 PRO A N 1
ATOM 3341 C CA . PRO A 1 465 ? -1.709 -29.979 2.687 1.00 45.72 465 PRO A CA 1
ATOM 3342 C C . PRO A 1 465 ? -2.544 -31.039 3.437 1.00 45.72 465 PRO A C 1
ATOM 3344 O O . PRO A 1 465 ? -3.470 -31.624 2.879 1.00 45.72 465 PRO A O 1
ATOM 3347 N N . ASP A 1 466 ? -2.159 -31.345 4.678 1.00 52.41 466 ASP A N 1
ATOM 3348 C CA . ASP A 1 466 ? -2.752 -32.393 5.537 1.00 52.41 466 ASP A CA 1
ATOM 3349 C C . ASP A 1 466 ? -2.514 -33.851 5.104 1.00 52.41 466 ASP A C 1
ATOM 3351 O O . ASP A 1 466 ? -3.199 -34.774 5.546 1.00 52.41 466 ASP A O 1
ATOM 3355 N N . GLY A 1 467 ? -1.498 -34.088 4.270 1.00 57.44 467 GLY A N 1
ATOM 3356 C CA . GLY A 1 467 ? -1.140 -35.441 3.837 1.00 57.44 467 GLY A CA 1
ATOM 3357 C C . GLY A 1 467 ? -2.087 -36.013 2.783 1.00 57.44 467 GLY A C 1
ATOM 3358 O O . GLY A 1 467 ? -2.110 -37.230 2.591 1.00 57.44 467 GLY A O 1
ATOM 3359 N N . PHE A 1 468 ? -2.851 -35.154 2.096 1.00 62.62 468 PHE A N 1
ATOM 3360 C CA . PHE A 1 468 ? -3.579 -35.539 0.891 1.00 62.62 468 PHE A CA 1
ATOM 3361 C C . PHE A 1 468 ? -2.588 -36.053 -0.158 1.00 62.62 468 PHE A C 1
ATOM 3363 O O . PHE A 1 468 ? -1.601 -35.384 -0.464 1.00 62.62 468 PHE A O 1
ATOM 3370 N N . ASP A 1 469 ? -2.847 -37.248 -0.680 1.00 77.69 469 ASP A N 1
ATOM 3371 C CA . ASP A 1 469 ? -1.976 -37.945 -1.619 1.00 77.69 469 ASP A CA 1
ATOM 3372 C C . ASP A 1 469 ? -2.819 -38.884 -2.486 1.00 77.69 469 ASP A C 1
ATOM 3374 O O . ASP A 1 469 ? -3.291 -39.928 -2.028 1.00 77.69 469 ASP A O 1
ATOM 3378 N N . GLU A 1 470 ? -3.042 -38.493 -3.735 1.00 77.69 470 GLU A N 1
ATOM 3379 C CA . GLU A 1 470 ? -3.825 -39.259 -4.694 1.00 77.69 470 GLU A CA 1
ATOM 3380 C C . GLU A 1 470 ? -3.029 -39.482 -5.978 1.00 77.69 470 GLU A C 1
ATOM 3382 O O . GLU A 1 470 ? -2.357 -38.585 -6.483 1.00 77.69 470 GLU A O 1
ATOM 3387 N N . VAL A 1 471 ? -3.121 -40.686 -6.541 1.00 78.06 471 VAL A N 1
ATOM 3388 C CA . VAL A 1 471 ? -2.608 -40.974 -7.880 1.00 78.06 471 VAL A CA 1
ATOM 3389 C C . VAL A 1 471 ? -3.775 -40.970 -8.850 1.00 78.06 471 VAL A C 1
ATOM 3391 O O . VAL A 1 471 ? -4.654 -41.826 -8.767 1.00 78.06 471 VAL A O 1
ATOM 3394 N N . VAL A 1 472 ? -3.749 -40.044 -9.800 1.00 70.06 472 VAL A N 1
ATOM 3395 C CA . VAL A 1 472 ? -4.759 -39.935 -10.847 1.00 70.06 472 VAL A CA 1
ATOM 3396 C C . VAL A 1 472 ? -4.154 -40.388 -12.169 1.00 70.06 472 VAL A C 1
ATOM 3398 O O . VAL A 1 472 ? -3.149 -39.848 -12.640 1.00 70.06 472 VAL A O 1
ATOM 3401 N N . ALA A 1 473 ? -4.763 -41.415 -12.756 1.00 71.00 473 ALA A N 1
ATOM 3402 C CA . ALA A 1 473 ? -4.383 -41.962 -14.049 1.00 71.00 473 ALA A CA 1
ATOM 3403 C C . ALA A 1 473 ? -5.396 -41.537 -15.116 1.00 71.00 473 ALA A C 1
ATOM 3405 O O . ALA A 1 473 ? -6.588 -41.813 -15.000 1.00 71.00 473 ALA A O 1
ATOM 3406 N N . ASP A 1 474 ? -4.902 -40.890 -16.165 1.00 65.62 474 ASP A N 1
ATOM 3407 C CA . ASP A 1 474 ? -5.635 -40.654 -17.400 1.00 65.62 474 ASP A CA 1
ATOM 3408 C C . ASP A 1 474 ? -5.512 -41.900 -18.289 1.00 65.62 474 ASP A C 1
ATOM 3410 O O . ASP A 1 474 ? -4.481 -42.150 -18.931 1.00 65.62 474 ASP A O 1
ATOM 3414 N N . ASN A 1 475 ? -6.573 -42.707 -18.287 1.00 62.31 475 ASN A N 1
ATOM 3415 C CA . ASN A 1 475 ? -6.666 -43.925 -19.088 1.00 62.31 475 ASN A CA 1
ATOM 3416 C C . ASN A 1 475 ? -7.136 -43.660 -20.530 1.00 62.31 475 ASN A C 1
ATOM 3418 O O . ASN A 1 475 ? -7.297 -44.615 -21.284 1.00 62.31 475 ASN A O 1
ATOM 3422 N N . GLY A 1 476 ? -7.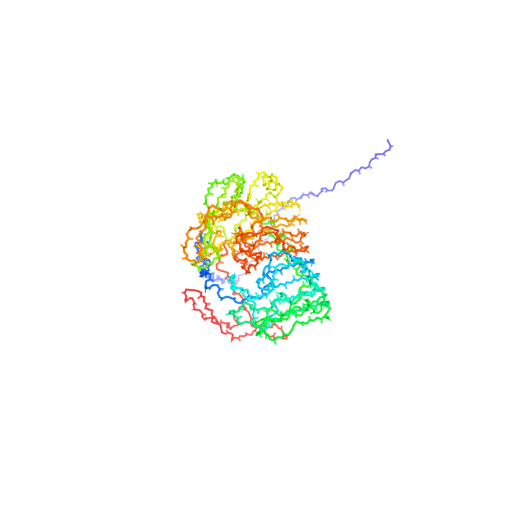323 -42.396 -20.934 1.00 52.84 476 GLY A N 1
ATOM 3423 C CA . GLY A 1 476 ? -7.874 -42.047 -22.246 1.00 52.84 476 GLY A CA 1
ATOM 3424 C C . GLY A 1 476 ? -9.380 -42.302 -22.380 1.00 52.84 476 GLY A C 1
ATOM 3425 O O . GLY A 1 476 ? -9.879 -42.338 -23.501 1.00 52.84 476 GLY A O 1
ATOM 3426 N N . ASP A 1 477 ? -10.089 -42.473 -21.260 1.00 51.03 477 ASP A N 1
ATOM 3427 C CA . ASP A 1 477 ? -11.534 -42.706 -21.210 1.00 51.03 477 ASP A CA 1
ATOM 3428 C C . ASP A 1 477 ? -12.255 -41.476 -20.631 1.00 51.03 477 ASP A C 1
ATOM 3430 O O . ASP A 1 477 ? -12.537 -41.443 -19.432 1.00 51.03 477 ASP A O 1
ATOM 3434 N N . LEU A 1 478 ? -12.567 -40.485 -21.476 1.00 42.41 478 LEU A N 1
ATOM 3435 C CA . LEU A 1 478 ? -13.689 -39.549 -21.293 1.00 42.41 478 LEU A CA 1
ATOM 3436 C C . LEU A 1 478 ? -14.303 -39.159 -22.642 1.00 42.41 478 LEU A C 1
ATOM 3438 O O . LEU A 1 478 ? -13.547 -38.701 -23.528 1.00 42.41 478 LEU A O 1
#

InterPro domains:
  IPR026588 Choice-of-anchor A domain [TIGR04215] (68-352)

pLDDT: mean 78.08, std 22.23, range [24.56, 98.88]

Radius of gyration: 28.92 Å; chains: 1; bounding box: 88×78×71 Å

Organism: NCBI:txid1778590

Foldseek 3Di:
DDDDDDDDDDDDDDDDDDDDDDDDDDDDDDPDPPPPPDPDPDPDPPDLAFPFDDQQDFQVRLQAAFLDEQEEALAEEEAAEQAAEEAEAHEHAEEYEDEHHDAAYEFFDDDRFSNHGQAAAFARYFEQYEYEYDAPPPQRYEYDDDVPDDGAHEAEECAYYHHDDHDYHPHHDDHYDHNNHQCSQQAGGSDPPDGGHHCNCVLVVLLVLLVLLVPDDAQWEKDKAWDDWDWDWADDDQPFKIWIWTFDFEMEIETEGPLRFLEHEAEAAQVVVQVSQVRGQAYEYAYASAHRNHAYEYEYDDEAHEHEHELFYHYNNDTQLYCNVPRSVLLRQLQRYEYRDNRYAEYEYFYGWTFGQWMLGRVRDIDGTPTTDTRAQSSEDGYAYRASNYAYEYSHAYRAGDHHSHYYYHYPDTHDVPDGHYYHRRYNGTDSGRDSPDPDDDDDFDADPPPRHTDAFDWDWDADPPGDTDIDGRRVDD

Sequence (478 aa):
MPQLQSRRLRVRRNLGGILAASIAAVAVPLVSPIQLLGAAPVSAAESTQCPANPVWGGIETLTGRDANVSLYSGGNLTISGRTSETEGLTVVVGDVDATGIAGGFSFGQVGMGSGQWPYPDADALAVGGNTRTDPGQTPPFVFSGSDFMDVPANGRVGGVAEGPEFRRGLNAAAPIQYGLGDAALQAVYPGNGGAPVDYTQFNERVDALSTELMSVPATGSTVIGDAPDGDITSTWYPGEVVSTVHVENEAMVTFTGDGTSSLQVFNLDGEALTQYAQSKSGVSFAFEGIPAGASVAVNVTGTDISFRQGWRTLFNGVDVHDPFATPTEFATASAAVLFNYGEANSLTIAGGTGTETSRVDVNGDTVPGIGPFQDEAAAQSLGSIISPNADVTLNVSTNGRLLTGGDVSLIAIDTQLGLAIEHHAFPWSGSRTTSCQGVGSVVWSKVDGVSSDLLAGSVWRLTGPDGFDEVVADNGDL